Protein AF-0000000068387473 (afdb_homodimer)

Structure (mmCIF, N/CA/C/O backbone):
data_AF-0000000068387473-model_v1
#
loop_
_entity.id
_entity.type
_entity.pdbx_description
1 polymer 'ABC transporter, membrane spanning protein (Ribose)'
#
loop_
_atom_site.group_PDB
_atom_site.id
_atom_site.type_symbol
_atom_site.label_atom_id
_atom_site.label_alt_id
_atom_site.label_comp_id
_atom_site.label_asym_id
_atom_site.label_entity_id
_atom_site.label_seq_id
_atom_site.pdbx_PDB_ins_code
_atom_site.Cartn_x
_atom_site.Cartn_y
_atom_site.Cartn_z
_atom_site.occupancy
_atom_site.B_iso_or_equiv
_atom_site.auth_seq_id
_atom_site.auth_comp_id
_atom_site.auth_asym_id
_atom_site.auth_atom_id
_atom_site.pdbx_PDB_model_num
ATOM 1 N N . MET A 1 1 ? 0.916 67.938 24.953 1 31.05 1 MET A N 1
ATOM 2 C CA . MET A 1 1 ? 0.128 67.438 23.797 1 31.05 1 MET A CA 1
ATOM 3 C C . MET A 1 1 ? 0.622 66.125 23.297 1 31.05 1 MET A C 1
ATOM 5 O O . MET A 1 1 ? 1.724 66 22.766 1 31.05 1 MET A O 1
ATOM 9 N N . SER A 1 2 ? 0.229 64.812 23.906 1 31.94 2 SER A N 1
ATOM 10 C CA . SER A 1 2 ? 0.599 63.438 23.984 1 31.94 2 SER A CA 1
ATOM 11 C C . SER A 1 2 ? 0.297 62.688 22.672 1 31.94 2 SER A C 1
ATOM 13 O O . SER A 1 2 ? -0.821 62.781 22.172 1 31.94 2 SER A O 1
ATOM 15 N N . ALA A 1 3 ? 1.221 62.469 21.703 1 38.41 3 ALA A N 1
ATOM 16 C CA . ALA A 1 3 ? 1.271 61.75 20.422 1 38.41 3 ALA A CA 1
ATOM 17 C C . ALA A 1 3 ? 0.771 60.312 20.594 1 38.41 3 ALA A C 1
ATOM 19 O O . ALA A 1 3 ? 1.562 59.406 20.828 1 38.41 3 ALA A O 1
ATOM 20 N N . LEU A 1 4 ? -0.235 59.938 21.438 1 36.19 4 LEU A N 1
ATOM 21 C CA . LEU A 1 4 ? -0.804 58.594 21.406 1 36.19 4 LEU A CA 1
ATOM 22 C C . LEU A 1 4 ? -1.333 58.281 20.016 1 36.19 4 LEU A C 1
ATOM 24 O O . LEU A 1 4 ? -2.412 58.719 19.625 1 36.19 4 LEU A O 1
ATOM 28 N N . GLU A 1 5 ? -0.485 58.281 18.938 1 33.75 5 GLU A N 1
ATOM 29 C CA . GLU A 1 5 ? -0.937 57.781 17.641 1 33.75 5 GLU A CA 1
ATOM 30 C C . GLU A 1 5 ? -1.651 56.469 17.797 1 33.75 5 GLU A C 1
ATOM 32 O O . GLU A 1 5 ? -1.146 55.531 18.453 1 33.75 5 GLU A O 1
ATOM 37 N N . ARG A 1 6 ? -3.018 56.406 17.609 1 39.03 6 ARG A N 1
ATOM 38 C CA . ARG A 1 6 ? -3.984 55.312 17.516 1 39.03 6 ARG A CA 1
ATOM 39 C C . ARG A 1 6 ? -3.533 54.281 16.484 1 39.03 6 ARG A C 1
ATOM 41 O O . ARG A 1 6 ? -3.422 54.562 15.305 1 39.03 6 ARG A O 1
ATOM 48 N N . ASN A 1 7 ? -2.588 53.375 16.828 1 34.09 7 ASN A N 1
ATOM 49 C CA . ASN A 1 7 ? -2.387 52.156 16.062 1 34.09 7 ASN A CA 1
ATOM 50 C C . ASN A 1 7 ? -3.715 51.469 15.719 1 34.09 7 ASN A C 1
ATOM 52 O O . ASN A 1 7 ? -4.379 50.938 16.594 1 34.09 7 ASN A O 1
ATOM 56 N N . GLU A 1 8 ? -4.582 52.062 14.867 1 35.41 8 GLU A N 1
ATOM 57 C CA . GLU A 1 8 ? -5.738 51.344 14.344 1 35.41 8 GLU A CA 1
ATOM 58 C C . GLU A 1 8 ? -5.348 49.938 13.875 1 35.41 8 GLU A C 1
ATOM 60 O O . GLU A 1 8 ? -4.473 49.781 13.023 1 35.41 8 GLU A O 1
ATOM 65 N N . GLY A 1 9 ? -5.297 48.938 14.758 1 35.06 9 GLY A N 1
ATOM 66 C CA . GLY A 1 9 ? -5.238 47.531 14.422 1 35.06 9 GLY A CA 1
ATOM 67 C C . GLY A 1 9 ? -6.125 47.156 13.25 1 35.06 9 GLY A C 1
ATOM 68 O O . GLY A 1 9 ? -7.348 47.281 13.328 1 35.06 9 GLY A O 1
ATOM 69 N N . VAL A 1 10 ? -5.703 47.438 12.031 1 36.34 10 VAL A N 1
ATOM 70 C CA . VAL A 1 10 ? -6.375 46.844 10.867 1 36.34 10 VAL A CA 1
ATOM 71 C C . VAL A 1 10 ? -6.73 45.406 11.141 1 36.34 10 VAL A C 1
ATOM 73 O O . VAL A 1 10 ? -5.848 44.562 11.305 1 36.34 10 VAL A O 1
ATOM 76 N N . THR A 1 11 ? -7.781 45.125 11.891 1 36.06 11 THR A N 1
ATOM 77 C CA . THR A 1 11 ? -8.391 43.812 11.898 1 36.06 11 THR A CA 1
ATOM 78 C C . THR A 1 11 ? -8.594 43.312 10.469 1 36.06 11 THR A C 1
ATOM 80 O O . THR A 1 11 ? -9.391 43.875 9.711 1 36.06 11 THR A O 1
ATOM 83 N N . HIS A 1 12 ? -7.574 42.969 9.742 1 38.56 12 HIS A N 1
ATOM 84 C CA . HIS A 1 12 ? -7.863 42.219 8.531 1 38.56 12 HIS A CA 1
ATOM 85 C C . HIS A 1 12 ? -8.945 41.156 8.781 1 38.56 12 HIS A C 1
ATOM 87 O O . HIS A 1 12 ? -8.766 40.25 9.609 1 38.56 12 HIS A O 1
ATOM 93 N N . THR A 1 13 ? -10.102 41.562 8.789 1 35.31 13 THR A N 1
ATOM 94 C CA . THR A 1 13 ? -11.18 40.562 8.75 1 35.31 13 THR A CA 1
ATOM 95 C C . THR A 1 13 ? -10.836 39.438 7.801 1 35.31 13 THR A C 1
ATOM 97 O O . THR A 1 13 ? -10.727 39.625 6.59 1 35.31 13 THR A O 1
ATOM 100 N N . ARG A 1 14 ? -10.008 38.562 8.25 1 41.59 14 ARG A N 1
ATOM 101 C CA . ARG A 1 14 ? -9.859 37.344 7.445 1 41.59 14 ARG A CA 1
ATOM 102 C C . ARG A 1 14 ? -11.211 36.875 6.902 1 41.59 14 ARG A C 1
ATOM 104 O O . ARG A 1 14 ? -12.18 36.75 7.656 1 41.59 14 ARG A O 1
ATOM 111 N N . SER A 1 15 ? -11.555 37.094 5.672 1 42.94 15 SER A N 1
ATOM 112 C CA . SER A 1 15 ? -12.781 36.688 5.008 1 42.94 15 SER A CA 1
ATOM 113 C C . SER A 1 15 ? -13.219 35.281 5.48 1 42.94 15 SER A C 1
ATOM 115 O O . SER A 1 15 ? -12.375 34.438 5.754 1 42.94 15 SER A O 1
ATOM 117 N N . PRO A 1 16 ? -14.367 35.094 6.023 1 42.09 16 PRO A N 1
ATOM 118 C CA . PRO A 1 16 ? -14.898 33.812 6.461 1 42.09 16 PRO A CA 1
ATOM 119 C C . PRO A 1 16 ? -14.547 32.688 5.504 1 42.09 16 PRO A C 1
ATOM 121 O O . PRO A 1 16 ? -14.711 31.5 5.848 1 42.09 16 PRO A O 1
ATOM 124 N N . LEU A 1 17 ? -14.336 33 4.301 1 39.88 17 LEU A N 1
ATOM 125 C CA . LEU A 1 17 ? -14.062 31.953 3.326 1 39.88 17 LEU A CA 1
ATOM 126 C C . LEU A 1 17 ? -12.578 31.609 3.301 1 39.88 17 LEU A C 1
ATOM 128 O O . LEU A 1 17 ? -12.133 30.844 2.445 1 39.88 17 LEU A O 1
ATOM 132 N N . ALA A 1 18 ? -11.805 32.281 4.02 1 46.31 18 ALA A N 1
ATOM 133 C CA . ALA A 1 18 ? -10.367 32.031 4.098 1 46.31 18 ALA A CA 1
ATOM 134 C C . ALA A 1 18 ? -10.055 30.578 4.398 1 46.31 18 ALA A C 1
ATOM 136 O O . ALA A 1 18 ? -9.016 30.062 3.994 1 46.31 18 ALA A O 1
ATOM 137 N N . TRP A 1 19 ? -10.906 30.031 5.184 1 45.5 19 TRP A N 1
ATOM 138 C CA . TRP A 1 19 ? -10.727 28.609 5.48 1 45.5 19 TRP A CA 1
ATOM 139 C C . TRP A 1 19 ? -10.828 27.781 4.215 1 45.5 19 TRP A C 1
ATOM 141 O O . TRP A 1 19 ? -10.281 26.672 4.148 1 45.5 19 TRP A O 1
ATOM 151 N N . LEU A 1 20 ? -11.531 28.344 3.15 1 44.69 20 LEU A N 1
ATOM 152 C CA . LEU A 1 20 ? -11.641 27.688 1.846 1 44.69 20 LEU A CA 1
ATOM 153 C C . LEU A 1 20 ? -10.406 27.984 0.994 1 44.69 20 LEU A C 1
ATOM 155 O O . LEU A 1 20 ? -10.289 27.469 -0.121 1 44.69 20 LEU A O 1
ATOM 159 N N . SER A 1 21 ? -9.711 28.891 1.27 1 47.16 21 SER A N 1
ATOM 160 C CA . SER A 1 21 ? -8.594 29.328 0.443 1 47.16 21 SER A CA 1
ATOM 161 C C . SER A 1 21 ? -7.719 28.141 0.025 1 47.16 21 SER A C 1
ATOM 163 O O . SER A 1 21 ? -7.301 28.062 -1.131 1 47.16 21 SER A O 1
ATOM 165 N N . GLY A 1 22 ? -7.492 27.312 0.918 1 54.03 22 GLY A N 1
ATOM 166 C CA . GLY A 1 22 ? -6.688 26.172 0.51 1 54.03 22 GLY A CA 1
ATOM 167 C C . GLY A 1 22 ? -7.473 25.141 -0.28 1 54.03 22 GLY A C 1
ATOM 168 O O . GLY A 1 22 ? -6.891 24.281 -0.926 1 54.03 22 GLY A O 1
ATOM 169 N N . ALA A 1 23 ? -8.875 25.266 -0.19 1 60.97 23 ALA A N 1
ATOM 170 C CA . ALA A 1 23 ? -9.742 24.266 -0.798 1 60.97 23 ALA A CA 1
ATOM 171 C C . ALA A 1 23 ? -10.367 24.797 -2.092 1 60.97 23 ALA A C 1
ATOM 173 O O . ALA A 1 23 ? -11.258 24.156 -2.66 1 60.97 23 ALA A O 1
ATOM 174 N N . THR A 1 24 ? -9.93 25.859 -2.59 1 67 24 THR A N 1
ATOM 175 C CA . THR A 1 24 ? -10.57 26.422 -3.773 1 67 24 THR A CA 1
ATOM 176 C C . THR A 1 24 ? -10.297 25.562 -5 1 67 24 THR A C 1
ATOM 178 O O . THR A 1 24 ? -11.188 25.344 -5.824 1 67 24 THR A O 1
ATOM 181 N N . GLY A 1 25 ? -9.086 25.141 -5.043 1 73.38 25 GLY A N 1
ATOM 182 C CA . GLY A 1 25 ? -8.766 24.281 -6.176 1 73.38 25 GLY A CA 1
ATOM 183 C C . GLY A 1 25 ? -9.617 23.031 -6.238 1 73.38 25 GLY A C 1
ATOM 184 O O . GLY A 1 25 ? -10.383 22.844 -7.191 1 73.38 25 GLY A O 1
ATOM 185 N N . PRO A 1 26 ? -9.625 22.406 -5.148 1 78.12 26 PRO A N 1
ATOM 186 C CA . PRO A 1 26 ? -10.438 21.188 -5.121 1 78.12 26 PRO A CA 1
ATOM 187 C C . PRO A 1 26 ? -11.922 21.469 -5.32 1 78.12 26 PRO A C 1
ATOM 189 O O . PRO A 1 26 ? -12.625 20.672 -5.957 1 78.12 26 PRO A O 1
ATOM 192 N N . LEU A 1 27 ? -12.352 22.531 -4.82 1 81.75 27 LEU A N 1
ATOM 193 C CA . LEU A 1 27 ? -13.766 22.859 -4.965 1 81.75 27 LEU A CA 1
ATOM 194 C C . LEU A 1 27 ? -14.117 23.125 -6.422 1 81.75 27 LEU A C 1
ATOM 196 O O . LEU A 1 27 ? -15.172 22.703 -6.902 1 81.75 27 LEU A O 1
ATOM 200 N N . LEU A 1 28 ? -13.25 23.797 -7.086 1 81.19 28 LEU A N 1
ATOM 201 C CA . LEU A 1 28 ? -13.453 24.047 -8.508 1 81.19 28 LEU A CA 1
ATOM 202 C C . LEU A 1 28 ? -13.422 22.734 -9.297 1 81.19 28 LEU A C 1
ATOM 204 O O . LEU A 1 28 ? -14.195 22.562 -10.242 1 81.19 28 LEU A O 1
ATOM 208 N N . GLY A 1 29 ? -12.547 21.891 -8.922 1 77.94 29 GLY A N 1
ATOM 209 C CA . GLY A 1 29 ? -12.492 20.578 -9.555 1 77.94 29 GLY A CA 1
ATOM 210 C C . GLY A 1 29 ? -13.773 19.766 -9.383 1 77.94 29 GLY A C 1
ATOM 211 O O . GLY A 1 29 ? -14.25 19.141 -10.328 1 77.94 29 GLY A O 1
ATOM 212 N N . LEU A 1 30 ? -14.273 19.859 -8.195 1 84.94 30 LEU A N 1
ATOM 213 C CA . LEU A 1 30 ? -15.523 19.156 -7.898 1 84.94 30 LEU A CA 1
ATOM 214 C C . LEU A 1 30 ? -16.672 19.719 -8.734 1 84.94 30 LEU A C 1
ATOM 216 O O . LEU A 1 30 ? -17.453 18.969 -9.305 1 84.94 30 LEU A O 1
ATOM 220 N N . LEU A 1 31 ? -16.688 21 -8.805 1 87.31 31 LEU A N 1
ATOM 221 C CA . LEU A 1 31 ? -17.75 21.656 -9.562 1 87.31 31 LEU A CA 1
ATOM 222 C C . LEU A 1 31 ? -17.656 21.297 -11.047 1 87.31 31 LEU A C 1
ATOM 224 O O . LEU A 1 31 ? -18.672 21 -11.68 1 87.31 31 LEU A O 1
ATOM 228 N N . MET A 1 32 ? -16.5 21.312 -11.602 1 85.81 32 MET A N 1
ATOM 229 C CA . MET A 1 32 ? -16.281 20.953 -13 1 85.81 32 MET A CA 1
ATOM 230 C C . MET A 1 32 ? -16.688 19.5 -13.258 1 85.81 32 MET A C 1
ATOM 232 O O . MET A 1 32 ? -17.281 19.188 -14.289 1 85.81 32 MET A O 1
ATOM 236 N N . LEU A 1 33 ? -16.344 18.672 -12.32 1 85.75 33 LEU A N 1
ATOM 237 C CA . LEU A 1 33 ? -16.703 17.266 -12.43 1 85.75 33 LEU A CA 1
ATOM 238 C C . LEU A 1 33 ? -18.219 17.094 -12.414 1 85.75 33 LEU A C 1
ATOM 240 O O . LEU A 1 33 ? -18.781 16.328 -13.203 1 85.75 33 LEU A O 1
ATOM 244 N N . CYS A 1 34 ? -18.875 17.828 -11.555 1 89.19 34 CYS A N 1
ATOM 245 C CA . CYS A 1 34 ? -20.328 17.766 -11.469 1 89.19 34 CYS A CA 1
ATOM 246 C C . CYS A 1 34 ? -20.969 18.25 -12.758 1 89.19 34 CYS A C 1
ATOM 248 O O . CYS A 1 34 ? -21.922 17.641 -13.242 1 89.19 34 CYS A O 1
ATOM 250 N N . VAL A 1 35 ? -20.453 19.312 -13.273 1 89.5 35 VAL A N 1
ATOM 251 C CA . VAL A 1 35 ? -20.969 19.859 -14.523 1 89.5 35 VAL A CA 1
ATOM 252 C C . VAL A 1 35 ? -20.781 18.828 -15.648 1 89.5 35 VAL A C 1
ATOM 254 O O . VAL A 1 35 ? -21.719 18.578 -16.422 1 89.5 35 VAL A O 1
ATOM 257 N N . PHE A 1 36 ? -19.688 18.25 -15.727 1 89.12 36 PHE A N 1
ATOM 258 C CA . PHE A 1 36 ? -19.406 17.25 -16.75 1 89.12 36 PHE A CA 1
ATOM 259 C C . PHE A 1 36 ? -20.359 16.062 -16.625 1 89.12 36 PHE A C 1
ATOM 261 O O . PHE A 1 36 ? -20.938 15.625 -17.625 1 89.12 36 PHE A O 1
ATOM 268 N N . LEU A 1 37 ? -20.578 15.609 -15.383 1 89.81 37 LEU A N 1
ATOM 269 C CA . LEU A 1 37 ? -21.391 14.414 -15.18 1 89.81 37 LEU A CA 1
ATOM 270 C C . LEU A 1 37 ? -22.875 14.719 -15.375 1 89.81 37 LEU A C 1
ATOM 272 O O . LEU A 1 37 ? -23.656 13.828 -15.719 1 89.81 37 LEU A O 1
ATOM 276 N N . THR A 1 38 ? -23.234 15.953 -15.164 1 87.81 38 THR A N 1
ATOM 277 C CA . THR A 1 38 ? -24.609 16.375 -15.422 1 87.81 38 THR A CA 1
ATOM 278 C C . THR A 1 38 ? -24.953 16.203 -16.906 1 87.81 38 THR A C 1
ATOM 280 O O . THR A 1 38 ? -26.062 15.789 -17.234 1 87.81 38 THR A O 1
ATOM 283 N N . PHE A 1 39 ? -23.953 16.438 -17.703 1 90.81 39 PHE A N 1
ATOM 284 C CA . PHE A 1 39 ? -24.188 16.297 -19.141 1 90.81 39 PHE A CA 1
ATOM 285 C C . PHE A 1 39 ? -23.969 14.859 -19.594 1 90.81 39 PHE A C 1
ATOM 287 O O . PHE A 1 39 ? -24.578 14.414 -20.562 1 90.81 39 PHE A O 1
ATOM 294 N N . ALA A 1 40 ? -23.266 14.164 -18.922 1 88.81 40 ALA A N 1
ATOM 295 C CA . ALA A 1 40 ? -22.906 12.805 -19.328 1 88.81 40 ALA A CA 1
ATOM 296 C C . ALA A 1 40 ? -23.969 11.805 -18.875 1 88.81 40 ALA A C 1
ATOM 298 O O . ALA A 1 40 ? -24.062 10.703 -19.438 1 88.81 40 ALA A O 1
ATOM 299 N N . SER A 1 41 ? -24.734 12.164 -17.828 1 88.25 41 SER A N 1
ATOM 300 C CA . SER A 1 41 ? -25.766 11.273 -17.297 1 88.25 41 SER A CA 1
ATOM 301 C C . SER A 1 41 ? -27.047 12.023 -17 1 88.25 41 SER A C 1
ATOM 303 O O . SER A 1 41 ? -27.016 13.117 -16.422 1 88.25 41 SER A O 1
ATOM 305 N N . GLU A 1 42 ? -28.125 11.445 -17.25 1 85.56 42 GLU A N 1
ATOM 306 C CA . GLU A 1 42 ? -29.438 12.062 -17.031 1 85.56 42 GLU A CA 1
ATOM 307 C C . GLU A 1 42 ? -29.828 12 -15.555 1 85.56 42 GLU A C 1
ATOM 309 O O . GLU A 1 42 ? -30.625 12.82 -15.086 1 85.56 42 GLU A O 1
ATOM 314 N N . ASN A 1 43 ? -29.234 11.125 -14.906 1 88.5 43 ASN A N 1
ATOM 315 C CA . ASN A 1 43 ? -29.703 10.867 -13.547 1 88.5 43 ASN A CA 1
ATOM 316 C C . ASN A 1 43 ? -28.766 11.484 -12.516 1 88.5 43 ASN A C 1
ATOM 318 O O . ASN A 1 43 ? -29.016 11.422 -11.312 1 88.5 43 ASN A O 1
ATOM 322 N N . PHE A 1 44 ? -27.797 12.18 -13 1 91.06 44 PHE A N 1
ATOM 323 C CA . PHE A 1 44 ? -26.781 12.625 -12.062 1 91.06 44 PHE A CA 1
ATOM 324 C C . PHE A 1 44 ? -27.344 13.641 -11.078 1 91.06 44 PHE A C 1
ATOM 326 O O . PHE A 1 44 ? -27.109 13.555 -9.875 1 91.06 44 PHE A O 1
ATOM 333 N N . LEU A 1 45 ? -28.172 14.625 -11.523 1 87.19 45 LEU A N 1
ATOM 334 C CA . LEU A 1 45 ? -28.641 15.703 -10.656 1 87.19 45 LEU A CA 1
ATOM 335 C C . LEU A 1 45 ? -29.922 15.312 -9.945 1 87.19 45 LEU A C 1
ATOM 337 O O . LEU A 1 45 ? -30.5 16.109 -9.195 1 87.19 45 LEU A O 1
ATOM 341 N N . SER A 1 46 ? -30.25 14.156 -9.852 1 88.25 46 SER A N 1
ATOM 342 C CA . SER A 1 46 ? -31.453 13.703 -9.156 1 88.25 46 SER A CA 1
ATOM 343 C C . SER A 1 46 ? -31.219 13.641 -7.648 1 88.25 46 SER A C 1
ATOM 345 O O . SER A 1 46 ? -30.078 13.445 -7.195 1 88.25 46 SER A O 1
ATOM 347 N N . LEU A 1 47 ? -32.219 13.906 -6.91 1 86.69 47 LEU A N 1
ATOM 348 C CA . LEU A 1 47 ? -32.156 13.805 -5.457 1 86.69 47 LEU A CA 1
ATOM 349 C C . LEU A 1 47 ? -31.75 12.406 -5.027 1 86.69 47 LEU A C 1
ATOM 351 O O . LEU A 1 47 ? -30.969 12.25 -4.078 1 86.69 47 LEU A O 1
ATOM 355 N N . ARG A 1 48 ? -32.281 11.508 -5.73 1 87.12 48 ARG A N 1
ATOM 356 C CA . ARG A 1 48 ? -31.953 10.117 -5.426 1 87.12 48 ARG A CA 1
ATOM 357 C C . ARG A 1 48 ? -30.453 9.875 -5.578 1 87.12 48 ARG A C 1
ATOM 359 O O . ARG A 1 48 ? -29.844 9.203 -4.742 1 87.12 48 ARG A O 1
ATOM 366 N N . ASN A 1 49 ? -29.906 10.391 -6.609 1 91.25 49 ASN A N 1
ATOM 367 C CA . ASN A 1 49 ? -28.484 10.203 -6.836 1 91.25 49 ASN A CA 1
ATOM 368 C C . ASN A 1 49 ? -27.641 10.945 -5.793 1 91.25 49 ASN A C 1
ATOM 370 O O . ASN A 1 49 ? -26.609 10.453 -5.363 1 91.25 49 ASN A O 1
ATOM 374 N N . GLY A 1 50 ? -28.078 12.062 -5.422 1 89.81 50 GLY A N 1
ATOM 375 C CA . GLY A 1 50 ? -27.391 12.789 -4.359 1 89.81 50 GLY A CA 1
ATOM 376 C C . GLY A 1 50 ? -27.344 12.016 -3.051 1 89.81 50 GLY A C 1
ATOM 377 O O . GLY A 1 50 ? -26.312 11.992 -2.375 1 89.81 50 GLY A O 1
ATOM 378 N N . LEU A 1 51 ? -28.453 11.438 -2.793 1 88.44 51 LEU A N 1
ATOM 379 C CA . LEU A 1 51 ? -28.531 10.633 -1.583 1 88.44 51 LEU A CA 1
ATOM 380 C C . LEU A 1 51 ? -27.641 9.398 -1.702 1 88.44 51 LEU A C 1
ATOM 382 O O . LEU A 1 51 ? -27.016 8.977 -0.723 1 88.44 51 LEU A O 1
ATOM 386 N N . ASN A 1 52 ? -27.562 8.906 -2.881 1 88.19 52 ASN A N 1
ATOM 387 C CA . ASN A 1 52 ? -26.688 7.77 -3.135 1 88.19 52 ASN A CA 1
ATOM 388 C C . ASN A 1 52 ? -25.219 8.141 -2.922 1 88.19 52 ASN A C 1
ATOM 390 O O . ASN A 1 52 ? -24.453 7.348 -2.375 1 88.19 52 ASN A O 1
ATOM 394 N N . ILE A 1 53 ? -24.859 9.25 -3.383 1 91.38 53 ILE A N 1
ATOM 395 C CA . ILE A 1 53 ? -23.5 9.734 -3.211 1 91.38 53 ILE A CA 1
ATOM 396 C C . ILE A 1 53 ? -23.172 9.859 -1.724 1 91.38 53 ILE A C 1
ATOM 398 O O . ILE A 1 53 ? -22.109 9.438 -1.274 1 91.38 53 ILE A O 1
ATOM 402 N N . LEU A 1 54 ? -24.125 10.367 -1.015 1 89.88 54 LEU A N 1
ATOM 403 C CA . LEU A 1 54 ? -23.938 10.539 0.421 1 89.88 54 LEU A CA 1
ATOM 404 C C . LEU A 1 54 ? -23.719 9.188 1.106 1 89.88 54 LEU A C 1
ATOM 406 O O . LEU A 1 54 ? -22.875 9.062 1.987 1 89.88 54 LEU A O 1
ATOM 410 N N . ASP A 1 55 ? -24.453 8.258 0.701 1 89.94 55 ASP A N 1
ATOM 411 C CA . ASP A 1 55 ? -24.328 6.922 1.271 1 89.94 55 ASP A CA 1
ATOM 412 C C . ASP A 1 55 ? -22.984 6.297 0.915 1 89.94 55 ASP A C 1
ATOM 414 O O . ASP A 1 55 ? -22.359 5.641 1.75 1 89.94 55 ASP A O 1
ATOM 418 N N . GLN A 1 56 ? -22.531 6.59 -0.284 1 88.62 56 GLN A N 1
ATOM 419 C CA . GLN A 1 56 ? -21.328 5.949 -0.802 1 88.62 56 GLN A CA 1
ATOM 420 C C . GLN A 1 56 ? -20.078 6.551 -0.176 1 88.62 56 GLN A C 1
ATOM 422 O O . GLN A 1 56 ? -19.062 5.867 -0.022 1 88.62 56 GLN A O 1
ATOM 427 N N . ILE A 1 57 ? -20.188 7.805 0.226 1 94.94 57 ILE A N 1
ATOM 428 C CA . ILE A 1 57 ? -18.969 8.461 0.697 1 94.94 57 ILE A CA 1
ATOM 429 C C . ILE A 1 57 ? -18.844 8.297 2.211 1 94.94 57 ILE A C 1
ATOM 431 O O . ILE A 1 57 ? -17.859 8.711 2.809 1 94.94 57 ILE A O 1
ATOM 435 N N . THR A 1 58 ? -19.828 7.68 2.83 1 96.25 58 THR A N 1
ATOM 436 C CA . THR A 1 58 ? -19.875 7.582 4.285 1 96.25 58 THR A CA 1
ATOM 437 C C . THR A 1 58 ? -18.641 6.852 4.812 1 96.25 58 THR A C 1
ATOM 439 O O . THR A 1 58 ? -17.969 7.336 5.727 1 96.25 58 THR A O 1
ATOM 442 N N . VAL A 1 59 ? -18.328 5.727 4.223 1 97.06 59 VAL A N 1
ATOM 443 C CA . VAL A 1 59 ? -17.203 4.922 4.656 1 97.06 59 VAL A CA 1
ATOM 444 C C . VAL A 1 59 ? -15.898 5.684 4.422 1 97.06 59 VAL A C 1
ATOM 446 O O . VAL A 1 59 ? -15.094 5.852 5.344 1 97.06 59 VAL A O 1
ATOM 449 N N . LEU A 1 60 ? -15.734 6.238 3.27 1 96.94 60 LEU A N 1
ATOM 450 C CA . LEU A 1 60 ? -14.539 7 2.922 1 96.94 60 LEU A CA 1
ATOM 451 C C . LEU A 1 60 ? -14.43 8.25 3.787 1 96.94 60 LEU A C 1
ATOM 453 O O . LEU A 1 60 ? -13.328 8.625 4.207 1 96.94 60 LEU A O 1
ATOM 457 N N . GLY A 1 61 ? -15.555 8.844 3.99 1 98.06 61 GLY A N 1
ATOM 458 C CA . GLY A 1 61 ? -15.562 10.047 4.801 1 98.06 61 GLY A CA 1
ATOM 459 C C . GLY A 1 61 ? -15.047 9.82 6.211 1 98.06 61 GLY A C 1
ATOM 460 O O . GLY A 1 61 ? -14.227 10.594 6.711 1 98.06 61 GLY A O 1
ATOM 461 N N . ILE A 1 62 ? -15.492 8.789 6.812 1 98.56 62 ILE A N 1
ATOM 462 C CA . ILE A 1 62 ? -15.078 8.469 8.172 1 98.56 62 ILE A CA 1
ATOM 463 C C . ILE A 1 62 ? -13.578 8.156 8.195 1 98.56 62 ILE A C 1
ATOM 465 O O . ILE A 1 62 ? -12.844 8.68 9.031 1 98.56 62 ILE A O 1
ATOM 469 N N . MET A 1 63 ? -13.156 7.395 7.27 1 98.44 63 MET A N 1
ATOM 470 C CA . MET A 1 63 ? -11.75 7.016 7.207 1 98.44 63 MET A CA 1
ATOM 471 C C . MET A 1 63 ? -10.875 8.227 6.898 1 98.44 63 MET A C 1
ATOM 473 O O . MET A 1 63 ? -9.773 8.352 7.438 1 98.44 63 MET A O 1
ATOM 477 N N . ALA A 1 64 ? -11.383 9.07 6.035 1 98.25 64 ALA A N 1
ATOM 478 C CA . ALA A 1 64 ? -10.609 10.242 5.629 1 98.25 64 ALA A CA 1
ATOM 479 C C . ALA A 1 64 ? -10.383 11.188 6.805 1 98.25 64 ALA A C 1
ATOM 481 O O . ALA A 1 64 ? -9.344 11.836 6.898 1 98.25 64 ALA A O 1
ATOM 482 N N . VAL A 1 65 ? -11.352 11.25 7.656 1 98.5 65 VAL A N 1
ATOM 483 C CA . VAL A 1 65 ? -11.195 12.078 8.852 1 98.5 65 VAL A CA 1
ATOM 484 C C . VAL A 1 65 ? -10.016 11.562 9.68 1 98.5 65 VAL A C 1
ATOM 486 O O . VAL A 1 65 ? -9.164 12.352 10.109 1 98.5 65 VAL A O 1
ATOM 489 N N . GLY A 1 66 ? -9.953 10.289 9.922 1 98.56 66 GLY A N 1
ATOM 490 C CA . GLY A 1 66 ? -8.812 9.719 10.625 1 98.56 66 GLY A CA 1
ATOM 491 C C . GLY A 1 66 ? -7.488 9.984 9.938 1 98.56 66 GLY A C 1
ATOM 492 O O . GLY A 1 66 ? -6.512 10.367 10.578 1 98.56 66 GLY A O 1
ATOM 493 N N . MET A 1 67 ? -7.488 9.836 8.688 1 98.06 67 MET A N 1
ATOM 494 C CA . MET A 1 67 ? -6.273 10.039 7.906 1 98.06 67 MET A CA 1
ATOM 495 C C . MET A 1 67 ? -5.836 11.5 7.941 1 98.06 67 MET A C 1
ATOM 497 O O . MET A 1 67 ? -4.641 11.797 7.871 1 98.06 67 MET A O 1
ATOM 501 N N . THR A 1 68 ? -6.789 12.391 8.039 1 98.12 68 THR A N 1
ATOM 502 C CA . THR A 1 68 ? -6.453 13.812 8.148 1 98.12 68 THR A CA 1
ATOM 503 C C . THR A 1 68 ? -5.543 14.055 9.344 1 98.12 68 THR A C 1
ATOM 505 O O . THR A 1 68 ? -4.543 14.773 9.234 1 98.12 68 THR A O 1
ATOM 508 N N . PHE A 1 69 ? -5.852 13.43 10.453 1 98.5 69 PHE A N 1
ATOM 509 C CA . PHE A 1 69 ? -5.031 13.594 11.648 1 98.5 69 PHE A CA 1
ATOM 510 C C . PHE A 1 69 ? -3.619 13.07 11.414 1 98.5 69 PHE A C 1
ATOM 512 O O . PHE A 1 69 ? -2.641 13.703 11.812 1 98.5 69 PHE A O 1
ATOM 519 N N . VAL A 1 70 ? -3.564 11.961 10.766 1 98.31 70 VAL A N 1
ATOM 520 C CA . VAL A 1 70 ? -2.271 11.328 10.547 1 98.31 70 VAL A CA 1
ATOM 521 C C . VAL A 1 70 ? -1.426 12.18 9.602 1 98.31 70 VAL A C 1
ATOM 523 O O . VAL A 1 70 ? -0.237 12.398 9.852 1 98.31 70 VAL A O 1
ATOM 526 N N . ILE A 1 71 ? -2.043 12.656 8.562 1 96 71 ILE A N 1
ATOM 527 C CA . ILE A 1 71 ? -1.306 13.438 7.578 1 96 71 ILE A CA 1
ATOM 528 C C . ILE A 1 71 ? -0.955 14.805 8.156 1 96 71 ILE A C 1
ATOM 530 O O . ILE A 1 71 ? 0.12 15.344 7.887 1 96 71 ILE A O 1
ATOM 534 N N . LEU A 1 72 ? -1.728 15.352 9.016 1 96.75 72 LEU A N 1
ATOM 535 C CA . LEU A 1 72 ? -1.405 16.594 9.711 1 96.75 72 LEU A CA 1
ATOM 536 C C . LEU A 1 72 ? -0.129 16.453 10.531 1 96.75 72 LEU A C 1
ATOM 538 O O . LEU A 1 72 ? 0.61 17.422 10.719 1 96.75 72 LEU A O 1
ATOM 542 N N . LEU A 1 73 ? 0.103 15.234 10.969 1 96.56 73 LEU A N 1
ATOM 543 C CA . LEU A 1 73 ? 1.292 14.938 11.758 1 96.56 73 LEU A CA 1
ATOM 544 C C . LEU A 1 73 ? 2.508 14.742 10.859 1 96.56 73 LEU A C 1
ATOM 546 O O . LEU A 1 73 ? 3.637 14.648 11.344 1 96.56 73 LEU A O 1
ATOM 550 N N . GLY A 1 74 ? 2.24 14.688 9.641 1 93.56 74 GLY A N 1
ATOM 551 C CA . GLY A 1 74 ? 3.316 14.383 8.711 1 93.56 74 GLY A CA 1
ATOM 552 C C . GLY A 1 74 ? 3.523 12.891 8.508 1 93.56 74 GLY A C 1
ATOM 553 O O . GLY A 1 74 ? 4.57 12.469 8.008 1 93.56 74 GLY A O 1
ATOM 554 N N . GLY A 1 75 ? 2.527 12.133 8.914 1 93.38 75 GLY A N 1
ATOM 555 C CA . GLY A 1 75 ? 2.607 10.688 8.758 1 93.38 75 GLY A CA 1
ATOM 556 C C . GLY A 1 75 ? 1.646 10.141 7.719 1 93.38 75 GLY A C 1
ATOM 557 O O . GLY A 1 75 ? 0.996 10.906 7.004 1 93.38 75 GLY A O 1
ATOM 558 N N . ILE A 1 76 ? 1.666 8.828 7.465 1 92.06 76 ILE A N 1
ATOM 559 C CA . ILE A 1 76 ? 0.759 8.102 6.59 1 92.06 76 ILE A CA 1
ATOM 560 C C . ILE A 1 76 ? 0.337 6.793 7.258 1 92.06 76 ILE A C 1
ATOM 562 O O . ILE A 1 76 ? 1.097 6.215 8.039 1 92.06 76 ILE A O 1
ATOM 566 N N . ASP A 1 77 ? -0.802 6.449 7.07 1 96.88 77 ASP A N 1
ATOM 567 C CA . ASP A 1 77 ? -1.256 5.148 7.547 1 96.88 77 ASP A CA 1
ATOM 568 C C . ASP A 1 77 ? -1.793 4.297 6.398 1 96.88 77 ASP A C 1
ATOM 570 O O . ASP A 1 77 ? -2.936 4.477 5.969 1 96.88 77 ASP A O 1
ATOM 574 N N . LEU A 1 78 ? -1.055 3.34 6 1 93.81 78 LEU A N 1
ATOM 575 C CA . LEU A 1 78 ? -1.432 2.498 4.867 1 93.81 78 LEU A CA 1
ATOM 576 C C . LEU A 1 78 ? -2.295 1.328 5.328 1 93.81 78 LEU A C 1
ATOM 578 O O . LEU A 1 78 ? -2.844 0.596 4.5 1 93.81 78 LEU A O 1
ATOM 582 N N . SER A 1 79 ? -2.475 1.205 6.586 1 96.88 79 SER A N 1
ATOM 583 C CA . SER A 1 79 ? -3.125 0.005 7.102 1 96.88 79 SER A CA 1
ATOM 584 C C . SER A 1 79 ? -4.629 0.208 7.242 1 96.88 79 SER A C 1
ATOM 586 O O . SER A 1 79 ? -5.355 -0.72 7.605 1 96.88 79 SER A O 1
ATOM 588 N N . VAL A 1 80 ? -5.125 1.365 6.93 1 97.88 80 VAL A N 1
ATOM 589 C CA . VAL A 1 80 ? -6.504 1.714 7.254 1 97.88 80 VAL A CA 1
ATOM 590 C C . VAL A 1 80 ? -7.457 0.729 6.582 1 97.88 80 VAL A C 1
ATOM 592 O O . VAL A 1 80 ? -8.461 0.325 7.172 1 97.88 80 VAL A O 1
ATOM 595 N N . GLY A 1 81 ? -7.195 0.351 5.398 1 96.94 81 GLY A N 1
ATOM 596 C CA . GLY A 1 81 ? -8.047 -0.604 4.715 1 96.94 81 GLY A CA 1
ATOM 597 C C . GLY A 1 81 ? -8.078 -1.968 5.379 1 96.94 81 GLY A C 1
ATOM 598 O O . GLY A 1 81 ? -9.141 -2.57 5.531 1 96.94 81 GLY A O 1
ATOM 599 N N . SER A 1 82 ? -6.918 -2.457 5.734 1 97.5 82 SER A N 1
ATOM 600 C CA . SER A 1 82 ? -6.82 -3.758 6.387 1 97.5 82 SER A CA 1
ATOM 601 C C . SER A 1 82 ? -7.422 -3.721 7.789 1 97.5 82 SER A C 1
ATOM 603 O O . SER A 1 82 ? -8 -4.707 8.25 1 97.5 82 SER A O 1
ATOM 605 N N . VAL A 1 83 ? -7.281 -2.611 8.453 1 98.69 83 VAL A N 1
ATOM 606 C CA . VAL A 1 83 ? -7.848 -2.463 9.789 1 98.69 83 VAL A CA 1
ATOM 607 C C . VAL A 1 83 ? -9.367 -2.436 9.703 1 98.69 83 VAL A C 1
ATOM 609 O O . VAL A 1 83 ? -10.055 -3.006 10.555 1 98.69 83 VAL A O 1
ATOM 612 N N . LEU A 1 84 ? -9.867 -1.771 8.68 1 98.62 84 LEU A N 1
ATOM 613 C CA . LEU A 1 84 ? -11.297 -1.823 8.398 1 98.62 84 LEU A CA 1
ATOM 614 C C . LEU A 1 84 ? -11.766 -3.266 8.234 1 98.62 84 LEU A C 1
ATOM 616 O O . LEU A 1 84 ? -12.758 -3.678 8.844 1 98.62 84 LEU A O 1
ATOM 620 N N . ALA A 1 85 ? -11.055 -4.031 7.445 1 98.31 85 ALA A N 1
ATOM 621 C CA . ALA A 1 85 ? -11.406 -5.422 7.184 1 98.31 85 ALA A CA 1
ATOM 622 C C . ALA A 1 85 ? -11.352 -6.254 8.461 1 98.31 85 ALA 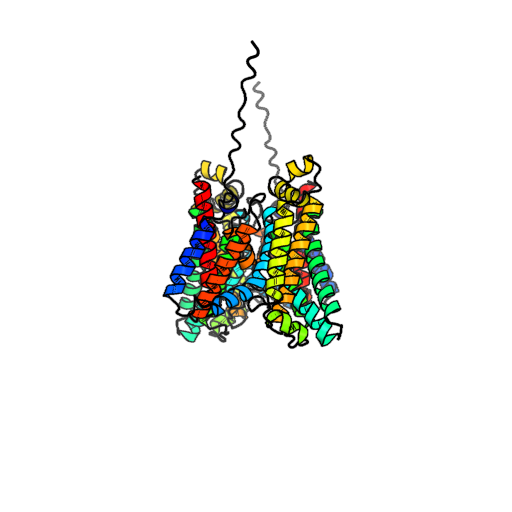A C 1
ATOM 624 O O . ALA A 1 85 ? -12.234 -7.074 8.719 1 98.31 85 ALA A O 1
ATOM 625 N N . LEU A 1 86 ? -10.32 -6.012 9.195 1 98.5 86 LEU A N 1
ATOM 626 C CA . LEU A 1 86 ? -10.172 -6.75 10.445 1 98.5 86 LEU A CA 1
ATOM 627 C C . LEU A 1 86 ? -11.336 -6.465 11.391 1 98.5 86 LEU A C 1
ATOM 629 O O . LEU A 1 86 ? -11.891 -7.387 11.992 1 98.5 86 LEU A O 1
ATOM 633 N N . SER A 1 87 ? -11.656 -5.227 11.492 1 98.62 87 SER A N 1
ATOM 634 C CA . SER A 1 87 ? -12.758 -4.82 12.352 1 98.62 87 SER A CA 1
ATOM 635 C C . SER A 1 87 ? -14.07 -5.477 11.922 1 98.62 87 SER A C 1
ATOM 637 O O . SER A 1 87 ? -14.797 -6.023 12.75 1 98.62 87 SER A O 1
ATOM 639 N N . MET A 1 88 ? -14.32 -5.441 10.664 1 97.75 88 MET A N 1
ATOM 640 C CA . MET A 1 88 ? -15.555 -6.039 10.156 1 97.75 88 MET A CA 1
ATOM 641 C C . MET A 1 88 ? -15.57 -7.543 10.406 1 97.75 88 MET A C 1
ATOM 643 O O . MET A 1 88 ? -16.594 -8.102 10.797 1 97.75 88 MET A O 1
ATOM 647 N N . MET A 1 89 ? -14.438 -8.188 10.242 1 98.44 89 MET A N 1
ATOM 648 C CA . MET A 1 89 ? -14.367 -9.633 10.406 1 98.44 89 MET A CA 1
ATOM 649 C C . MET A 1 89 ? -14.523 -10.023 11.875 1 98.44 89 MET A C 1
ATOM 651 O O . MET A 1 89 ? -15.172 -11.023 12.195 1 98.44 89 MET A O 1
ATOM 655 N N . ILE A 1 90 ? -13.945 -9.219 12.758 1 98.62 90 ILE A N 1
ATOM 656 C CA . ILE A 1 90 ? -14.078 -9.477 14.188 1 98.62 90 ILE A CA 1
ATOM 657 C C . ILE A 1 90 ? -15.539 -9.297 14.602 1 98.62 90 ILE A C 1
ATOM 659 O O . ILE A 1 90 ? -16.094 -10.148 15.305 1 98.62 90 ILE A O 1
ATOM 663 N N . MET A 1 91 ? -16.172 -8.273 14.133 1 98.44 91 MET A N 1
ATOM 664 C CA . MET A 1 91 ? -17.578 -8.039 14.453 1 98.44 91 MET A CA 1
ATOM 665 C C . MET A 1 91 ? -18.438 -9.164 13.906 1 98.44 91 MET A C 1
ATOM 667 O O . MET A 1 91 ? -19.266 -9.719 14.633 1 98.44 91 MET A O 1
ATOM 671 N N . GLY A 1 92 ? -18.266 -9.477 12.656 1 97.94 92 GLY A N 1
ATOM 672 C CA . GLY A 1 92 ? -19.062 -10.523 12.031 1 97.94 92 GLY A CA 1
ATOM 673 C C . GLY A 1 92 ? -18.906 -11.867 12.711 1 97.94 92 GLY A C 1
ATOM 674 O O . GLY A 1 92 ? -19.906 -12.555 12.961 1 97.94 92 GLY A O 1
ATOM 675 N N . TRP A 1 93 ? -17.672 -12.227 12.977 1 97.81 93 TRP A N 1
ATOM 676 C CA . TRP A 1 93 ? -17.406 -13.539 13.57 1 97.81 93 TRP A CA 1
ATOM 677 C C . TRP A 1 93 ? -17.969 -13.609 14.984 1 97.81 93 TRP A C 1
ATOM 679 O O . TRP A 1 93 ? -18.594 -14.602 15.367 1 97.81 93 TRP A O 1
ATOM 689 N N . THR A 1 94 ? -17.781 -12.578 15.812 1 97.5 94 THR A N 1
ATOM 690 C CA . THR A 1 94 ? -18.25 -12.594 17.188 1 97.5 94 THR A CA 1
ATOM 691 C C . THR A 1 94 ? -19.781 -12.547 17.25 1 97.5 94 THR A C 1
ATOM 693 O O . THR A 1 94 ? -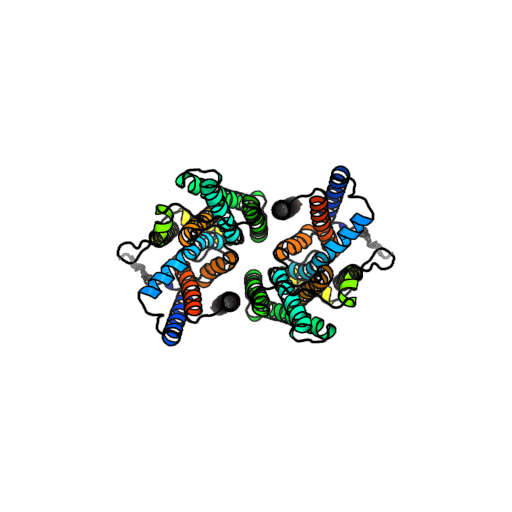20.391 -13.195 18.109 1 97.5 94 THR A O 1
ATOM 696 N N . ALA A 1 95 ? -20.375 -11.898 16.344 1 96.69 95 ALA A N 1
ATOM 697 C CA . ALA A 1 95 ? -21.828 -11.789 16.328 1 96.69 95 ALA A CA 1
ATOM 698 C C . ALA A 1 95 ? -22.469 -13.062 15.781 1 96.69 95 ALA A C 1
ATOM 700 O O . ALA A 1 95 ? -23.375 -13.617 16.391 1 96.69 95 ALA A O 1
ATOM 701 N N . ASN A 1 96 ? -22 -13.562 14.734 1 95.31 96 ASN A N 1
ATOM 702 C CA . ASN A 1 96 ? -22.688 -14.617 13.992 1 95.31 96 ASN A CA 1
ATOM 703 C C . ASN A 1 96 ? -22.156 -16 14.352 1 95.31 96 ASN A C 1
ATOM 705 O O . ASN A 1 96 ? -22.906 -16.984 14.312 1 95.31 96 ASN A O 1
ATOM 709 N N . VAL A 1 97 ? -20.953 -16.094 14.602 1 93.06 97 VAL A N 1
ATOM 710 C CA . VAL A 1 97 ? -20.359 -17.406 14.867 1 93.06 97 VAL A CA 1
ATOM 711 C C . VAL A 1 97 ? -20.281 -17.641 16.375 1 93.06 97 VAL A C 1
ATOM 713 O O . VAL A 1 97 ? -20.781 -18.656 16.875 1 93.06 97 VAL A O 1
ATOM 716 N N . ALA A 1 98 ? -19.75 -16.656 17.047 1 94.88 98 ALA A N 1
ATOM 717 C CA . ALA A 1 98 ? -19.609 -16.797 18.484 1 94.88 98 ALA A CA 1
ATOM 718 C C . ALA A 1 98 ? -20.953 -16.531 19.188 1 94.88 98 ALA A C 1
ATOM 720 O O . ALA A 1 98 ? -21.125 -16.875 20.359 1 94.88 98 ALA A O 1
ATOM 721 N N . GLY A 1 99 ? -21.875 -15.844 18.531 1 94.31 99 GLY A N 1
ATOM 722 C CA . GLY A 1 99 ? -23.203 -15.641 19.062 1 94.31 99 GLY A CA 1
ATOM 723 C C . GLY A 1 99 ? -23.281 -14.516 20.078 1 94.31 99 GLY A C 1
ATOM 724 O O . GLY A 1 99 ? -24.219 -14.477 20.891 1 94.31 99 GLY A O 1
ATOM 725 N N . MET A 1 100 ? -22.375 -13.648 20.078 1 96.25 100 MET A N 1
ATOM 726 C CA . MET A 1 100 ? -22.391 -12.516 20.984 1 96.25 100 MET A CA 1
ATOM 727 C C . MET A 1 100 ? -23.375 -11.445 20.531 1 96.25 100 MET A C 1
ATOM 729 O O . MET A 1 100 ? -23.672 -11.352 19.328 1 96.25 100 MET A O 1
ATOM 733 N N . PRO A 1 101 ? -23.859 -10.719 21.578 1 96.75 101 PRO A N 1
ATOM 734 C CA . PRO A 1 101 ? -24.719 -9.602 21.156 1 96.75 101 PRO A CA 1
ATOM 735 C C . PRO A 1 101 ? -24 -8.617 20.25 1 96.75 101 PRO A C 1
ATOM 737 O O . PRO A 1 101 ? -22.812 -8.359 20.438 1 96.75 101 PRO A O 1
ATOM 740 N N . MET A 1 102 ? -24.719 -8.094 19.328 1 96.19 102 MET A N 1
ATOM 741 C CA . MET A 1 102 ? -24.172 -7.207 18.312 1 96.19 102 MET A CA 1
ATOM 742 C C . MET A 1 102 ? -23.438 -6.031 18.938 1 96.19 102 MET A C 1
ATOM 744 O O . MET A 1 102 ? -22.375 -5.625 18.469 1 96.19 102 MET A O 1
ATOM 748 N N . GLY A 1 103 ? -24 -5.488 19.984 1 96.38 103 GLY A N 1
ATOM 749 C CA . GLY A 1 103 ? -23.344 -4.391 20.672 1 96.38 103 GLY A CA 1
ATOM 750 C C . GLY A 1 103 ? -21.938 -4.738 21.156 1 96.38 103 GLY A C 1
ATOM 751 O O . GLY A 1 103 ? -21.016 -3.939 21 1 96.38 103 GLY A O 1
ATOM 752 N N . MET A 1 104 ? -21.812 -5.875 21.703 1 97.62 104 MET A N 1
ATOM 753 C CA . MET A 1 104 ? -20.516 -6.344 22.172 1 97.62 104 MET A CA 1
ATOM 754 C C . MET A 1 104 ? -19.562 -6.574 21 1 97.62 104 MET A C 1
ATOM 756 O O . MET A 1 104 ? -18.375 -6.277 21.094 1 97.62 104 MET A O 1
ATOM 760 N N . ALA A 1 105 ? -20.141 -7.121 19.906 1 98.19 105 ALA A N 1
ATOM 761 C CA . ALA A 1 105 ? -19.344 -7.359 18.703 1 98.19 105 ALA A CA 1
ATOM 762 C C . ALA A 1 105 ? -18.766 -6.055 18.156 1 98.19 105 ALA A C 1
ATOM 764 O O . ALA A 1 105 ? -17.609 -6.008 17.75 1 98.19 105 ALA A O 1
ATOM 765 N N . ILE A 1 106 ? -19.547 -5.027 18.219 1 98.31 106 ILE A N 1
ATOM 766 C CA . ILE A 1 106 ? -19.125 -3.715 17.75 1 98.31 106 ILE A CA 1
ATOM 767 C C . ILE A 1 106 ? -18 -3.186 18.625 1 98.31 106 ILE A C 1
ATOM 769 O O . ILE A 1 106 ? -16.984 -2.699 18.125 1 98.31 106 ILE A O 1
ATOM 773 N N . VAL A 1 107 ? -18.094 -3.361 19.891 1 98.56 107 VAL A N 1
ATOM 774 C CA . VAL A 1 107 ? -17.094 -2.869 20.828 1 98.56 107 VAL A CA 1
ATOM 775 C C . VAL A 1 107 ? -15.781 -3.617 20.625 1 98.56 107 VAL A C 1
ATOM 777 O O . VAL A 1 107 ? -14.711 -3.006 20.609 1 98.56 107 VAL A O 1
ATOM 780 N N . LEU A 1 108 ? -15.867 -4.902 20.453 1 98.62 108 LEU A N 1
ATOM 781 C CA . LEU A 1 108 ? -14.664 -5.707 20.266 1 98.62 108 LEU A CA 1
ATOM 782 C C . LEU A 1 108 ? -13.953 -5.332 18.969 1 98.62 108 LEU A C 1
ATOM 784 O O . LEU A 1 108 ? -12.719 -5.309 18.906 1 98.62 108 LEU A O 1
ATOM 788 N N . ALA A 1 109 ? -14.773 -5.082 17.922 1 98.69 109 ALA A N 1
ATOM 789 C CA . ALA A 1 109 ? -14.211 -4.633 16.656 1 98.69 109 ALA A CA 1
ATOM 790 C C . ALA A 1 109 ? -13.453 -3.32 16.828 1 98.69 109 ALA A C 1
ATOM 792 O O . ALA A 1 109 ? -12.344 -3.168 16.297 1 98.69 109 ALA A O 1
ATOM 793 N N . LEU A 1 110 ? -14.016 -2.43 17.578 1 98.81 110 LEU A N 1
ATOM 794 C CA . LEU A 1 110 ? -13.406 -1.12 17.781 1 98.81 110 LEU A CA 1
ATOM 795 C C . LEU A 1 110 ? -12.172 -1.224 18.672 1 98.81 110 LEU A C 1
ATOM 797 O O . LEU A 1 110 ? -11.188 -0.513 18.469 1 98.81 110 LEU A O 1
ATOM 801 N N . VAL A 1 111 ? -12.18 -2.064 19.641 1 98.81 111 VAL A N 1
ATOM 802 C CA . VAL A 1 111 ? -11.031 -2.295 20.516 1 98.81 111 VAL A CA 1
ATOM 803 C C . VAL A 1 111 ? -9.875 -2.879 19.703 1 98.81 111 VAL A C 1
ATOM 805 O O . VAL A 1 111 ? -8.727 -2.482 19.891 1 98.81 111 VAL A O 1
ATOM 808 N N . ALA A 1 112 ? -10.234 -3.805 18.828 1 98.69 112 ALA A N 1
ATOM 809 C CA . ALA A 1 112 ? -9.203 -4.387 17.969 1 98.69 112 ALA A CA 1
ATOM 810 C C . ALA A 1 112 ? -8.586 -3.33 17.062 1 98.69 112 ALA A C 1
ATOM 812 O O . ALA A 1 112 ? -7.367 -3.322 16.844 1 98.69 112 ALA A O 1
ATOM 813 N N . SER A 1 113 ? -9.461 -2.504 16.531 1 98.81 113 SER A N 1
ATOM 814 C CA . SER A 1 113 ? -8.953 -1.417 15.695 1 98.81 113 SER A CA 1
ATOM 815 C C . SER A 1 113 ? -8.055 -0.479 16.5 1 98.81 113 SER A C 1
ATOM 817 O O . SER A 1 113 ? -6.988 -0.079 16.016 1 98.81 113 SER A O 1
ATOM 819 N N . ALA A 1 114 ? -8.469 -0.175 17.672 1 98.88 114 ALA A N 1
ATOM 820 C CA . ALA A 1 114 ? -7.672 0.69 18.531 1 98.88 114 ALA A CA 1
ATOM 821 C C . ALA A 1 114 ? -6.309 0.067 18.828 1 98.88 114 ALA A C 1
ATOM 823 O O . ALA A 1 114 ? -5.297 0.768 18.891 1 98.88 114 ALA A O 1
ATOM 824 N N . ALA A 1 115 ? -6.301 -1.195 19.047 1 98.81 115 ALA A N 1
ATOM 825 C CA . ALA A 1 115 ? -5.059 -1.913 19.312 1 98.81 115 ALA A CA 1
ATOM 826 C C . ALA A 1 115 ? -4.098 -1.811 18.141 1 98.81 115 ALA A C 1
ATOM 828 O O . ALA A 1 115 ? -2.889 -1.66 18.328 1 98.81 115 ALA A O 1
ATOM 829 N N . CYS A 1 116 ? -4.648 -1.916 16.969 1 98.62 116 CYS A N 1
ATOM 830 C CA . CYS A 1 116 ? -3.822 -1.771 15.773 1 98.62 116 CYS A CA 1
ATOM 831 C C . CYS A 1 116 ? -3.168 -0.396 15.727 1 98.62 116 CYS A C 1
ATOM 833 O O . CYS A 1 116 ? -1.969 -0.282 15.461 1 98.62 116 CYS A O 1
ATOM 835 N N . GLY A 1 117 ? -3.986 0.617 16 1 98.81 117 GLY A N 1
ATOM 836 C CA . GLY A 1 117 ? -3.443 1.965 16.031 1 98.81 117 GLY A CA 1
ATOM 837 C C . GLY A 1 117 ? -2.41 2.17 17.125 1 98.81 117 GLY A C 1
ATOM 838 O O . GLY A 1 117 ? -1.415 2.869 16.922 1 98.81 117 GLY A O 1
ATOM 839 N N . LEU A 1 118 ? -2.656 1.566 18.219 1 98.81 118 LEU A N 1
ATOM 840 C CA . LEU A 1 118 ? -1.73 1.661 19.344 1 98.81 118 LEU A CA 1
ATOM 841 C C . LEU A 1 118 ? -0.384 1.039 18.984 1 98.81 118 LEU A C 1
ATOM 843 O O . LEU A 1 118 ? 0.667 1.622 19.266 1 98.81 118 LEU A O 1
ATOM 847 N N . VAL A 1 119 ? -0.431 -0.081 18.375 1 98.12 119 VAL A N 1
ATOM 848 C CA . VAL A 1 119 ? 0.798 -0.767 18 1 98.12 119 VAL A CA 1
ATOM 849 C C . VAL A 1 119 ? 1.58 0.091 17 1 98.12 119 VAL A C 1
ATOM 851 O O . VAL A 1 119 ? 2.787 0.286 17.156 1 98.12 119 VAL A O 1
ATOM 854 N N . VAL A 1 120 ? 0.896 0.633 16.016 1 98 120 VAL A N 1
ATOM 855 C CA . VAL A 1 120 ? 1.55 1.467 15.016 1 98 120 VAL A CA 1
ATOM 856 C C . VAL A 1 120 ? 2.146 2.705 15.68 1 98 120 VAL A C 1
ATOM 858 O O . VAL A 1 120 ? 3.297 3.064 15.422 1 98 120 VAL A O 1
ATOM 861 N N . GLY A 1 121 ? 1.324 3.316 16.562 1 98.19 121 GLY A N 1
ATOM 862 C CA . GLY A 1 121 ? 1.819 4.488 17.266 1 98.19 121 GLY A CA 1
ATOM 863 C C . GLY A 1 121 ? 3.076 4.211 18.062 1 98.19 121 GLY A C 1
ATOM 864 O O . GLY A 1 121 ? 4.027 4.996 18.031 1 98.19 121 GLY A O 1
ATOM 865 N N . ILE A 1 122 ? 3.133 3.125 18.734 1 97.19 122 ILE A N 1
ATOM 866 C CA . ILE A 1 122 ? 4.277 2.756 19.562 1 97.19 122 ILE A CA 1
ATOM 867 C C . ILE A 1 122 ? 5.48 2.459 18.672 1 97.19 122 ILE A C 1
ATOM 869 O O . ILE A 1 122 ? 6.605 2.855 18.984 1 97.19 122 ILE A O 1
ATOM 873 N N . LEU A 1 123 ? 5.25 1.781 17.578 1 95.75 123 LEU A N 1
ATOM 874 C CA . LEU A 1 123 ? 6.336 1.457 16.656 1 95.75 123 LEU A CA 1
ATOM 875 C C . LEU A 1 123 ? 6.973 2.725 16.109 1 95.75 123 LEU A C 1
ATOM 877 O O . LEU A 1 123 ? 8.195 2.814 15.992 1 95.75 123 LEU A O 1
ATOM 881 N N . VAL A 1 124 ? 6.137 3.688 15.797 1 95.44 124 VAL A N 1
ATOM 882 C CA . VAL A 1 124 ? 6.605 4.926 15.18 1 95.44 124 VAL A CA 1
ATOM 883 C C . VAL A 1 124 ? 7.328 5.781 16.219 1 95.44 124 VAL A C 1
ATOM 885 O O . VAL A 1 124 ? 8.32 6.445 15.906 1 95.44 124 VAL A O 1
ATOM 888 N N . THR A 1 125 ? 6.871 5.723 17.438 1 95.44 125 THR A N 1
ATOM 889 C CA . THR A 1 125 ? 7.41 6.625 18.453 1 95.44 125 THR A CA 1
ATOM 890 C C . THR A 1 125 ? 8.516 5.945 19.25 1 95.44 125 THR A C 1
ATOM 892 O O . THR A 1 125 ? 9.688 6.312 19.125 1 95.44 125 THR A O 1
ATOM 895 N N . ALA A 1 126 ? 8.203 4.871 19.891 1 92.88 126 ALA A N 1
ATOM 896 C CA . ALA A 1 126 ? 9.148 4.211 20.797 1 92.88 126 ALA A CA 1
ATOM 897 C C . ALA A 1 126 ? 10.258 3.512 20.016 1 92.88 126 ALA A C 1
ATOM 899 O O . ALA A 1 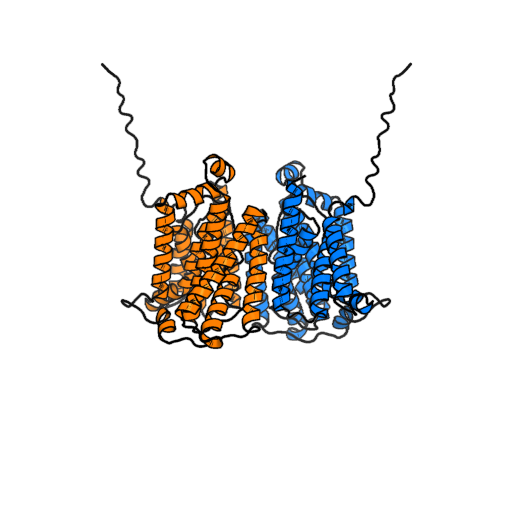126 ? 11.422 3.527 20.422 1 92.88 126 ALA A O 1
ATOM 900 N N . PHE A 1 127 ? 9.891 2.992 18.875 1 91.12 127 PHE A N 1
ATOM 901 C CA . PHE A 1 127 ? 10.883 2.217 18.125 1 91.12 127 PHE A CA 1
ATOM 902 C C . PHE A 1 127 ? 11.383 2.992 16.922 1 91.12 127 PHE A C 1
ATOM 904 O O . PHE A 1 127 ? 12.25 2.516 16.188 1 91.12 127 PHE A O 1
ATOM 911 N N . ARG A 1 128 ? 10.781 4.09 16.672 1 90.56 128 ARG A N 1
ATOM 912 C CA . ARG A 1 128 ? 11.203 5.039 15.641 1 90.56 128 ARG A CA 1
ATOM 913 C C . ARG A 1 128 ? 11.188 4.391 14.258 1 90.56 128 ARG A C 1
ATOM 915 O O . ARG A 1 128 ? 12.086 4.637 13.445 1 90.56 128 ARG A O 1
ATOM 922 N N . VAL A 1 129 ? 10.281 3.453 14.133 1 89.38 129 VAL A N 1
ATOM 923 C CA . VAL A 1 129 ? 10.055 2.879 12.805 1 89.38 129 VAL A CA 1
ATOM 924 C C . VAL A 1 129 ? 9.383 3.912 11.906 1 89.38 129 VAL A C 1
ATOM 926 O O . VAL A 1 129 ? 8.422 4.57 12.312 1 89.38 129 VAL A O 1
ATOM 929 N N . PRO A 1 130 ? 9.969 4.086 10.664 1 87.44 130 PRO A N 1
ATOM 930 C CA . PRO A 1 130 ? 9.25 4.973 9.742 1 87.44 130 PRO A CA 1
ATOM 931 C C . PRO A 1 130 ? 7.781 4.59 9.578 1 87.44 130 PRO A C 1
ATOM 933 O O . PRO A 1 130 ? 7.457 3.404 9.477 1 87.44 130 PRO A O 1
ATOM 936 N N . ALA A 1 131 ? 6.984 5.559 9.617 1 91.88 131 ALA A N 1
ATOM 937 C CA . ALA A 1 131 ? 5.539 5.367 9.625 1 91.88 131 ALA A CA 1
ATOM 938 C C . ALA A 1 131 ? 5.094 4.48 8.469 1 91.88 131 ALA A C 1
ATOM 940 O O . ALA A 1 131 ? 4.227 3.617 8.633 1 91.88 131 ALA A O 1
ATOM 941 N N . PHE A 1 132 ? 5.707 4.715 7.363 1 86.81 132 PHE A N 1
ATOM 942 C CA . PHE A 1 132 ? 5.316 3.967 6.172 1 86.81 132 PHE A CA 1
ATOM 943 C C . PHE A 1 132 ? 5.543 2.473 6.371 1 86.81 132 PHE A C 1
ATOM 945 O O . PHE A 1 132 ? 4.711 1.653 5.977 1 86.81 132 PHE A O 1
ATOM 952 N N . ILE A 1 133 ? 6.594 2.021 6.918 1 86.25 133 ILE A N 1
ATOM 953 C CA . ILE A 1 133 ? 6.934 0.62 7.133 1 86.25 133 ILE A CA 1
ATOM 954 C C . ILE A 1 133 ? 6.035 0.032 8.219 1 86.25 133 ILE A C 1
ATOM 956 O O . ILE A 1 133 ? 5.531 -1.084 8.078 1 86.25 133 ILE A O 1
ATOM 960 N N . ALA A 1 134 ? 5.875 0.836 9.328 1 93.06 134 ALA A N 1
ATOM 961 C CA . ALA A 1 134 ? 5.035 0.376 10.43 1 93.06 134 ALA A CA 1
ATOM 962 C C . ALA A 1 134 ? 3.611 0.091 9.953 1 93.06 134 ALA A C 1
ATOM 964 O O . ALA A 1 134 ? 3.012 -0.916 10.336 1 93.06 134 ALA A O 1
ATOM 965 N N . THR A 1 135 ? 3.15 0.934 9.094 1 94.81 135 THR A N 1
ATOM 966 C CA . THR A 1 135 ? 1.76 0.801 8.672 1 94.81 135 THR A CA 1
ATOM 967 C C . THR A 1 135 ? 1.627 -0.246 7.57 1 94.81 135 THR A C 1
ATOM 969 O O . THR A 1 135 ? 0.59 -0.901 7.453 1 94.81 135 THR A O 1
ATOM 972 N N . LEU A 1 136 ? 2.631 -0.403 6.789 1 90.06 136 LEU A N 1
ATOM 973 C CA . LEU A 1 136 ? 2.635 -1.501 5.828 1 90.06 136 LEU A CA 1
ATOM 974 C C . LEU A 1 136 ? 2.631 -2.848 6.543 1 90.06 136 LEU A C 1
ATOM 976 O O . LEU A 1 136 ? 1.963 -3.787 6.102 1 90.06 136 LEU A O 1
ATOM 980 N N . ALA A 1 137 ? 3.484 -2.922 7.527 1 91.69 137 ALA A N 1
ATOM 981 C CA . ALA A 1 137 ? 3.5 -4.141 8.328 1 91.69 137 ALA A CA 1
ATOM 982 C C . ALA A 1 137 ? 2.133 -4.402 8.953 1 91.69 137 ALA A C 1
ATOM 984 O O . ALA A 1 137 ? 1.649 -5.539 8.953 1 91.69 137 ALA A O 1
ATOM 985 N N . MET A 1 138 ? 1.563 -3.365 9.469 1 95.81 138 MET A N 1
ATOM 986 C CA . MET A 1 138 ? 0.238 -3.504 10.062 1 95.81 138 MET A CA 1
ATOM 987 C C . MET A 1 138 ? -0.795 -3.887 9.008 1 95.81 138 MET A C 1
ATOM 989 O O . MET A 1 138 ? -1.726 -4.645 9.289 1 95.81 138 MET A O 1
ATOM 993 N N . MET A 1 139 ? -0.637 -3.311 7.848 1 94.5 139 MET A N 1
ATOM 994 C CA . MET A 1 139 ? -1.52 -3.689 6.746 1 94.5 139 MET A CA 1
ATOM 995 C C . MET A 1 139 ? -1.482 -5.195 6.516 1 94.5 139 MET A C 1
ATOM 997 O O . MET A 1 139 ? -2.529 -5.836 6.379 1 94.5 139 MET A O 1
ATOM 1001 N N . SER A 1 140 ? -0.324 -5.719 6.52 1 92 140 SER A N 1
ATOM 1002 C CA . SER A 1 140 ? -0.141 -7.148 6.312 1 92 140 SER A CA 1
ATOM 1003 C C . SER A 1 140 ? -0.699 -7.953 7.48 1 92 140 SER A C 1
ATOM 1005 O O . SER A 1 140 ? -1.437 -8.922 7.277 1 92 140 SER A O 1
ATOM 1007 N N . VAL A 1 141 ? -0.407 -7.562 8.656 1 95.31 141 VAL A N 1
ATOM 1008 C CA . VAL A 1 141 ? -0.812 -8.281 9.859 1 95.31 141 VAL A CA 1
ATOM 1009 C C . VAL A 1 141 ? -2.332 -8.25 9.992 1 95.31 141 VAL A C 1
ATOM 1011 O O . VAL A 1 141 ? -2.965 -9.289 10.195 1 95.31 141 VAL A O 1
ATOM 1014 N N . ALA A 1 142 ? -2.889 -7.066 9.844 1 97.31 142 ALA A N 1
ATOM 1015 C CA . ALA A 1 142 ? -4.336 -6.926 9.984 1 97.31 142 ALA A CA 1
ATOM 1016 C C . ALA A 1 142 ? -5.066 -7.719 8.898 1 97.31 142 ALA A C 1
ATOM 1018 O O . ALA A 1 142 ? -6.082 -8.359 9.172 1 97.31 142 ALA A O 1
ATOM 1019 N N . ARG A 1 143 ? -4.574 -7.652 7.742 1 95.44 143 ARG A N 1
ATOM 1020 C CA . ARG A 1 143 ? -5.176 -8.414 6.652 1 95.44 143 ARG A CA 1
ATOM 1021 C C . ARG A 1 143 ? -5.055 -9.914 6.898 1 95.44 143 ARG A C 1
ATOM 1023 O O . ARG A 1 143 ? -6 -10.664 6.656 1 95.44 143 ARG A O 1
ATOM 1030 N N . GLY A 1 144 ? -3.867 -10.344 7.289 1 94.12 144 GLY A N 1
ATOM 1031 C CA . GLY A 1 144 ? -3.676 -11.742 7.629 1 94.12 144 GLY A CA 1
ATOM 1032 C C . GLY A 1 144 ? -4.621 -12.227 8.711 1 94.12 144 GLY A C 1
ATOM 1033 O O . GLY A 1 144 ? -5.234 -13.289 8.578 1 94.12 144 GLY A O 1
ATOM 1034 N N . LEU A 1 145 ? -4.797 -11.438 9.711 1 97.19 145 LEU A N 1
ATOM 1035 C CA . LEU A 1 145 ? -5.695 -11.781 10.805 1 97.19 145 LEU A CA 1
ATOM 1036 C C . LEU A 1 145 ? -7.145 -11.828 10.328 1 97.19 145 LEU A C 1
ATOM 1038 O O . LEU A 1 145 ? -7.91 -12.703 10.734 1 97.19 145 LEU A O 1
ATOM 1042 N N . ALA A 1 146 ? -7.5 -10.875 9.5 1 97.69 146 ALA A N 1
ATOM 1043 C CA . ALA A 1 146 ? -8.852 -10.852 8.945 1 97.69 146 ALA A CA 1
ATOM 1044 C C . ALA A 1 146 ? -9.141 -12.133 8.164 1 97.69 146 ALA A C 1
ATOM 1046 O O . ALA A 1 146 ? -10.227 -12.711 8.281 1 97.69 146 ALA A O 1
ATOM 1047 N N . ASN A 1 147 ? -8.195 -12.547 7.453 1 95.44 147 ASN A N 1
ATOM 1048 C CA . ASN A 1 147 ? -8.352 -13.766 6.668 1 95.44 147 ASN A CA 1
ATOM 1049 C C . ASN A 1 147 ? -8.398 -15.008 7.559 1 95.44 147 ASN A C 1
ATOM 1051 O O . ASN A 1 147 ? -9.141 -15.953 7.281 1 95.44 147 ASN A O 1
ATOM 1055 N N . MET A 1 148 ? -7.648 -15.039 8.578 1 94.75 148 MET A N 1
ATOM 1056 C CA . MET A 1 148 ? -7.535 -16.188 9.469 1 94.75 148 MET A CA 1
ATOM 1057 C C . MET A 1 148 ? -8.859 -16.453 10.18 1 94.75 148 MET A C 1
ATOM 1059 O O . MET A 1 148 ? -9.188 -17.609 10.469 1 94.75 148 MET A O 1
ATOM 1063 N N . ILE A 1 149 ? -9.609 -15.438 10.414 1 94.31 149 ILE A N 1
ATOM 1064 C CA . ILE A 1 149 ? -10.828 -15.531 11.219 1 94.31 149 ILE A CA 1
ATOM 1065 C C . ILE A 1 149 ? -11.82 -16.469 10.555 1 94.31 149 ILE A C 1
ATOM 1067 O O . ILE A 1 149 ? -12.492 -17.266 11.227 1 94.31 149 ILE A O 1
ATOM 1071 N N . THR A 1 150 ? -11.945 -16.469 9.234 1 93.38 150 THR A N 1
ATOM 1072 C CA . THR A 1 150 ? -12.922 -17.297 8.531 1 93.38 150 THR A CA 1
ATOM 1073 C C . THR A 1 150 ? -12.258 -18.094 7.418 1 93.38 150 THR A C 1
ATOM 1075 O O . THR A 1 150 ? -12.93 -18.578 6.5 1 93.38 150 THR A O 1
ATOM 1078 N N . ASP A 1 151 ? -10.938 -18.094 7.512 1 92.19 151 ASP A N 1
ATOM 1079 C CA . ASP A 1 151 ? -10.188 -18.75 6.449 1 92.19 151 ASP A CA 1
ATOM 1080 C C . ASP A 1 151 ? -10.547 -18.188 5.082 1 92.19 151 ASP A C 1
ATOM 1082 O O . ASP A 1 151 ? -10.836 -18.938 4.145 1 92.19 151 ASP A O 1
ATOM 1086 N N . GLY A 1 152 ? -10.734 -16.906 5.07 1 91.5 152 GLY A N 1
ATOM 1087 C CA . GLY A 1 152 ? -10.922 -16.172 3.828 1 91.5 152 GLY A CA 1
ATOM 1088 C C . GLY A 1 152 ? -12.375 -16.094 3.398 1 91.5 152 GLY A C 1
ATOM 1089 O O . GLY A 1 152 ? -12.688 -15.523 2.355 1 91.5 152 GLY A O 1
ATOM 1090 N N . GLN A 1 153 ? -13.227 -16.594 4.215 1 93.69 153 GLN A N 1
ATOM 1091 C CA . GLN A 1 153 ? -14.625 -16.656 3.818 1 93.69 153 GLN A CA 1
ATOM 1092 C C . GLN A 1 153 ? -15.398 -15.43 4.309 1 93.69 153 GLN A C 1
ATOM 1094 O O . GLN A 1 153 ? -15.023 -14.812 5.309 1 93.69 153 GLN A O 1
ATOM 1099 N N . GLN A 1 154 ? -16.484 -15.203 3.602 1 96 154 GLN A N 1
ATOM 1100 C CA . GLN A 1 154 ? -17.391 -14.117 3.982 1 96 154 GLN A CA 1
ATOM 1101 C C . GLN A 1 154 ? -18.406 -14.586 5.008 1 96 154 GLN A C 1
ATOM 1103 O O . GLN A 1 154 ? -18.672 -15.781 5.125 1 96 154 GLN A O 1
ATOM 1108 N N . ILE A 1 155 ? -18.859 -13.68 5.824 1 96.75 155 ILE A N 1
ATOM 1109 C CA . ILE A 1 155 ? -20 -13.883 6.703 1 96.75 155 ILE A CA 1
ATOM 1110 C C . ILE A 1 155 ? -21.156 -12.984 6.262 1 96.75 155 ILE A C 1
ATOM 1112 O O . ILE A 1 155 ? -20.969 -11.781 6.039 1 96.75 155 ILE A O 1
ATOM 1116 N N . VAL A 1 156 ? -22.281 -13.664 6.098 1 95.38 156 VAL A N 1
ATOM 1117 C CA . VAL A 1 156 ? -23.422 -12.906 5.586 1 95.38 156 VAL A CA 1
ATOM 1118 C C . VAL A 1 156 ? -24.547 -12.891 6.629 1 95.38 156 VAL A C 1
ATOM 1120 O O . VAL A 1 156 ? -24.703 -13.852 7.383 1 95.38 156 VAL A O 1
ATOM 1123 N N . GLY A 1 157 ? -25.219 -11.773 6.676 1 94.12 157 GLY A N 1
ATOM 1124 C CA . GLY A 1 157 ? -26.438 -11.703 7.457 1 94.12 157 GLY A CA 1
ATOM 1125 C C . GLY A 1 157 ? -26.234 -11.164 8.859 1 94.12 157 GLY A C 1
ATOM 1126 O O . GLY A 1 157 ? -25.453 -11.727 9.633 1 94.12 157 GLY A O 1
ATOM 1127 N N . PHE A 1 158 ? -26.906 -10.062 9.117 1 94.56 158 PHE A N 1
ATOM 1128 C CA . PHE A 1 158 ? -26.922 -9.422 10.43 1 94.56 158 PHE A CA 1
ATOM 1129 C C . PHE A 1 158 ? -28.344 -9.094 10.859 1 94.56 158 PHE A C 1
ATOM 1131 O O . PHE A 1 158 ? -29.281 -9.234 10.078 1 94.56 158 PHE A O 1
ATOM 1138 N N . PRO A 1 159 ? -28.453 -8.844 12.117 1 93.56 159 PRO A N 1
ATOM 1139 C CA . PRO A 1 159 ? -29.812 -8.508 12.555 1 93.56 159 PRO A CA 1
ATOM 1140 C C . PRO A 1 159 ? -30.406 -7.332 11.781 1 93.56 159 PRO A C 1
ATOM 1142 O O . PRO A 1 159 ? -29.688 -6.402 11.414 1 93.56 159 PRO A O 1
ATOM 1145 N N . ASP A 1 160 ? -31.719 -7.316 11.695 1 92.38 160 ASP A N 1
ATOM 1146 C CA . ASP A 1 160 ? -32.438 -6.332 10.883 1 92.38 160 ASP A CA 1
ATOM 1147 C C . ASP A 1 160 ? -32.125 -4.91 11.352 1 92.38 160 ASP A C 1
ATOM 1149 O O . ASP A 1 160 ? -31.938 -4.008 10.531 1 92.38 160 ASP A O 1
ATOM 1153 N N . TRP A 1 161 ? -32.125 -4.742 12.578 1 91.69 161 TRP A N 1
ATOM 1154 C CA . TRP A 1 161 ? -31.922 -3.391 13.094 1 91.69 161 TRP A CA 1
ATOM 1155 C C . TRP A 1 161 ? -30.578 -2.844 12.656 1 91.69 161 TRP A C 1
ATOM 1157 O O . TRP A 1 161 ? -30.406 -1.632 12.492 1 91.69 161 TRP A O 1
ATOM 1167 N N . PHE A 1 162 ? -29.625 -3.701 12.516 1 93.5 162 PHE A N 1
ATOM 1168 C CA . PHE A 1 162 ? -28.297 -3.309 12.109 1 93.5 162 PHE A CA 1
ATOM 1169 C C . PHE A 1 162 ? -28.266 -2.91 10.633 1 93.5 162 PHE A C 1
ATOM 1171 O O . PHE A 1 162 ? -27.703 -1.88 10.273 1 93.5 162 PHE A O 1
ATOM 1178 N N . MET A 1 163 ? -28.938 -3.621 9.875 1 90.12 163 MET A N 1
ATOM 1179 C CA . MET A 1 163 ? -29.016 -3.324 8.445 1 90.12 163 MET A CA 1
ATOM 1180 C C . MET A 1 163 ? -29.812 -2.057 8.195 1 90.12 163 MET A C 1
ATOM 1182 O O . MET A 1 163 ? -29.516 -1.302 7.266 1 90.12 163 MET A O 1
ATOM 1186 N N . MET A 1 164 ? -30.75 -1.841 9.008 1 88.06 164 MET A N 1
ATOM 1187 C CA . MET A 1 164 ? -31.656 -0.708 8.812 1 88.06 164 MET A CA 1
ATOM 1188 C C . MET A 1 164 ? -30.938 0.611 9.078 1 88.06 164 MET A C 1
ATOM 1190 O O . MET A 1 164 ? -31.359 1.663 8.602 1 88.06 164 MET A O 1
ATOM 1194 N N . LEU A 1 165 ? -29.812 0.521 9.75 1 88.31 165 LEU A N 1
ATOM 1195 C CA . LEU A 1 165 ? -29.031 1.72 10.008 1 88.31 165 LEU A CA 1
ATOM 1196 C C . LEU A 1 165 ? -28.531 2.328 8.695 1 88.31 165 LEU A C 1
ATOM 1198 O O . LEU A 1 165 ? -28.344 3.545 8.602 1 88.31 165 LEU A O 1
ATOM 1202 N N . ALA A 1 166 ? -28.359 1.478 7.668 1 86.62 166 ALA A N 1
ATOM 1203 C CA . ALA A 1 166 ? -27.781 1.931 6.402 1 86.62 166 ALA A CA 1
ATOM 1204 C C . ALA A 1 166 ? -28.875 2.117 5.344 1 86.62 166 ALA A C 1
ATOM 1206 O O . ALA A 1 166 ? -28.609 2.633 4.258 1 86.62 166 ALA A O 1
ATOM 1207 N N . ILE A 1 167 ? -30.078 1.735 5.699 1 84.25 167 ILE A N 1
ATOM 1208 C CA . ILE A 1 167 ? -31.125 1.714 4.68 1 84.25 167 ILE A CA 1
ATOM 1209 C C . ILE A 1 167 ? -32.188 2.76 5.004 1 84.25 167 ILE A C 1
ATOM 1211 O O . ILE A 1 167 ? -32.594 3.541 4.137 1 84.25 167 ILE A O 1
ATOM 1215 N N . GLU A 1 168 ? -32.531 2.738 6.277 1 84.25 168 GLU A N 1
ATOM 1216 C CA . GLU A 1 168 ? -33.625 3.617 6.684 1 84.25 168 GLU A CA 1
ATOM 1217 C C . GLU A 1 168 ? -33.188 5.078 6.68 1 84.25 168 GLU A C 1
ATOM 1219 O O . GLU A 1 168 ? -32.156 5.422 7.223 1 84.25 168 GLU A O 1
ATOM 1224 N N . ARG A 1 169 ? -34 5.852 5.965 1 84.62 169 ARG A N 1
ATOM 1225 C CA . ARG A 1 169 ? -33.688 7.27 5.871 1 84.62 169 ARG A CA 1
ATOM 1226 C C . ARG A 1 169 ? -34.5 8.086 6.852 1 84.62 169 ARG A C 1
ATOM 1228 O O . ARG A 1 169 ? -35.75 7.934 6.91 1 84.62 169 ARG A O 1
ATOM 1235 N N . HIS A 1 170 ? -33.812 8.773 7.555 1 82.69 170 HIS A N 1
ATOM 1236 C CA . HIS A 1 170 ? -34.469 9.688 8.484 1 82.69 170 HIS A CA 1
ATOM 1237 C C . HIS A 1 170 ? -34.625 11.078 7.875 1 82.69 170 HIS A C 1
ATOM 1239 O O . HIS A 1 170 ? -33.688 11.57 7.215 1 82.69 170 HIS A O 1
ATOM 1245 N N . PHE A 1 171 ? -35.812 11.656 8.047 1 81.25 171 PHE A N 1
ATOM 1246 C CA . PHE A 1 171 ? -36.156 12.961 7.488 1 81.25 171 PHE A CA 1
ATOM 1247 C C . PHE A 1 171 ? -36.031 12.945 5.969 1 81.25 171 PHE A C 1
ATOM 1249 O O . PHE A 1 171 ? -35.688 13.961 5.359 1 81.25 171 PHE A O 1
ATOM 1256 N N . GLY A 1 172 ? -36.125 11.758 5.445 1 75.19 172 GLY A N 1
ATOM 1257 C CA . GLY A 1 172 ? -36.125 11.586 4.004 1 75.19 172 GLY A CA 1
ATOM 1258 C C . GLY A 1 172 ? -34.75 11.664 3.387 1 75.19 172 GLY A C 1
ATOM 1259 O O . GLY A 1 172 ? -34.562 11.383 2.199 1 75.19 172 GLY A O 1
ATOM 1260 N N . VAL A 1 173 ? -33.781 11.945 4.211 1 75.38 173 VAL A N 1
ATOM 1261 C CA . VAL A 1 173 ? -32.531 12.273 3.561 1 75.38 173 VAL A CA 1
ATOM 1262 C C . VAL A 1 173 ? -31.391 11.469 4.184 1 75.38 173 VAL A C 1
ATOM 1264 O O . VAL A 1 173 ? -30.531 10.953 3.477 1 75.38 173 VAL A O 1
ATOM 1267 N N . LEU A 1 174 ? -31.422 11.25 5.402 1 85.75 174 LEU A N 1
ATOM 1268 C CA . LEU A 1 174 ? -30.188 10.836 6.055 1 85.75 174 LEU A CA 1
ATOM 1269 C C . LEU A 1 174 ? -30.328 9.445 6.66 1 85.75 174 LEU A C 1
ATOM 1271 O O . LEU A 1 174 ? -31.203 9.211 7.492 1 85.75 174 LEU A O 1
ATOM 1275 N N . THR A 1 175 ? -29.578 8.547 6.117 1 91.69 175 THR A N 1
ATOM 1276 C CA . THR A 1 175 ? -29.453 7.285 6.844 1 91.69 175 THR A CA 1
ATOM 1277 C C . THR A 1 175 ? -28.656 7.48 8.133 1 91.69 175 THR A C 1
ATOM 1279 O O . THR A 1 175 ? -28.016 8.516 8.328 1 91.69 175 THR A O 1
ATOM 1282 N N . ALA A 1 176 ? -28.812 6.547 9.039 1 92.88 176 ALA A N 1
ATOM 1283 C CA . ALA A 1 176 ? -28.078 6.613 10.297 1 92.88 176 ALA A CA 1
ATOM 1284 C C . ALA A 1 176 ? -26.562 6.609 10.055 1 92.88 176 ALA A C 1
ATOM 1286 O O . ALA A 1 176 ? -25.812 7.238 10.797 1 92.88 176 ALA A O 1
ATOM 1287 N N . THR A 1 177 ? -26.125 5.91 9.031 1 94.25 177 THR A N 1
ATOM 1288 C CA . THR A 1 177 ? -24.703 5.828 8.734 1 94.25 177 THR A CA 1
ATOM 1289 C C . THR A 1 177 ? -24.172 7.164 8.227 1 94.25 177 THR A C 1
ATOM 1291 O O . THR A 1 177 ? -23.047 7.566 8.555 1 94.25 177 THR A O 1
ATOM 1294 N N . VAL A 1 178 ? -24.953 7.844 7.457 1 94.62 178 VAL A N 1
ATOM 1295 C CA . VAL A 1 178 ? -24.562 9.164 6.98 1 94.62 178 VAL A CA 1
ATOM 1296 C C . VAL A 1 178 ? -24.484 10.141 8.156 1 94.62 178 VAL A C 1
ATOM 1298 O O . VAL A 1 178 ? -23.562 10.953 8.242 1 94.62 178 VAL A O 1
ATOM 1301 N N . LEU A 1 179 ? -25.484 10.055 9.016 1 94.62 179 LEU A N 1
ATOM 1302 C CA . LEU A 1 179 ? -25.484 10.898 10.211 1 94.62 179 LEU A CA 1
ATOM 1303 C C . LEU A 1 179 ? -24.234 10.648 11.047 1 94.62 179 LEU A C 1
ATOM 1305 O O . LEU A 1 179 ? -23.641 11.594 11.562 1 94.62 179 LEU A O 1
ATOM 1309 N N . LEU A 1 180 ? -23.891 9.414 11.164 1 96.31 180 LEU A N 1
ATOM 1310 C CA . LEU A 1 180 ? -22.688 9.07 11.914 1 96.31 180 LEU A CA 1
ATOM 1311 C C . LEU A 1 180 ? -21.453 9.719 11.297 1 96.31 180 LEU A C 1
ATOM 1313 O O . LEU A 1 180 ? -20.625 10.273 12.008 1 96.31 180 LEU A O 1
ATOM 1317 N N . MET A 1 181 ? -21.312 9.641 9.992 1 96.81 181 MET A N 1
ATOM 1318 C CA . MET A 1 181 ? -20.203 10.258 9.297 1 96.81 181 MET A CA 1
ATOM 1319 C C . MET A 1 181 ? -20.172 11.766 9.531 1 96.81 181 MET A C 1
ATOM 1321 O O . MET A 1 181 ? -19.125 12.344 9.812 1 96.81 181 MET A O 1
ATOM 1325 N N . LEU A 1 182 ? -21.344 12.406 9.469 1 96.12 182 LEU A N 1
ATOM 1326 C CA . LEU A 1 182 ? -21.422 13.844 9.688 1 96.12 182 LEU A CA 1
ATOM 1327 C C . LEU A 1 182 ? -21.031 14.203 11.117 1 96.12 182 LEU A C 1
ATOM 1329 O O . LEU A 1 182 ? -20.375 15.227 11.352 1 96.12 182 LEU A O 1
ATOM 1333 N N . VAL A 1 183 ? -21.453 13.398 12.047 1 97.75 183 VAL A N 1
ATOM 1334 C CA . VAL A 1 183 ? -21.094 13.625 13.445 1 97.75 183 VAL A CA 1
ATOM 1335 C C . VAL A 1 183 ? -19.578 13.516 13.609 1 97.75 183 VAL A C 1
ATOM 1337 O O . VAL A 1 183 ? -18.953 14.344 14.281 1 97.75 183 VAL A O 1
ATOM 1340 N N . VAL A 1 184 ? -18.984 12.477 13 1 98.38 184 VAL A N 1
ATOM 1341 C CA . VAL A 1 184 ? -17.531 12.281 13.07 1 98.38 184 VAL A CA 1
ATOM 1342 C C . VAL A 1 184 ? -16.812 13.484 12.477 1 98.38 184 VAL A C 1
ATOM 1344 O O . VAL A 1 184 ? -15.844 13.992 13.047 1 98.38 184 VAL A O 1
ATOM 1347 N N . VAL A 1 185 ? -17.312 13.961 11.367 1 98 185 VAL A N 1
ATOM 1348 C CA . VAL A 1 185 ? -16.734 15.109 10.688 1 98 185 VAL A CA 1
ATOM 1349 C C . VAL A 1 185 ? -16.859 16.344 11.578 1 98 185 VAL A C 1
ATOM 1351 O O . VAL A 1 185 ? -15.891 17.078 11.773 1 98 185 VAL A O 1
ATOM 1354 N N . LEU A 1 186 ? -18.016 16.547 12.102 1 97.88 186 LEU A N 1
ATOM 1355 C CA . LEU A 1 186 ? -18.281 17.734 12.906 1 97.88 186 LEU A CA 1
ATOM 1356 C C . LEU A 1 186 ? -17.453 17.719 14.195 1 97.88 186 LEU A C 1
ATOM 1358 O O . LEU A 1 186 ? -16.875 18.734 14.57 1 97.88 186 LEU A O 1
ATOM 1362 N N . VAL A 1 187 ? -17.422 16.609 14.852 1 98.19 187 VAL A N 1
ATOM 1363 C CA . VAL A 1 187 ? -16.672 16.484 16.094 1 98.19 187 VAL A CA 1
ATOM 1364 C C . VAL A 1 187 ? -15.18 16.672 15.836 1 98.19 187 VAL A C 1
ATOM 1366 O O . VAL A 1 187 ? -14.492 17.359 16.594 1 98.19 187 VAL A O 1
ATOM 1369 N N . SER A 1 188 ? -14.703 16.078 14.789 1 98.25 188 SER A N 1
ATOM 1370 C CA . SER A 1 188 ? -13.289 16.188 14.461 1 98.25 188 SER A CA 1
ATOM 1371 C C . SER A 1 188 ? -12.938 17.609 14.023 1 98.25 188 SER A C 1
ATOM 1373 O O . SER A 1 188 ? -11.875 18.125 14.375 1 98.25 188 SER A O 1
ATOM 1375 N N . TRP A 1 189 ? -13.867 18.203 13.258 1 97.31 189 TRP A N 1
ATOM 1376 C CA . TRP A 1 189 ? -13.68 19.594 12.852 1 97.31 189 TRP A CA 1
ATOM 1377 C C . TRP A 1 189 ? -13.625 20.516 14.07 1 97.31 189 TRP A C 1
ATOM 1379 O O . TRP A 1 189 ? -12.727 21.359 14.188 1 97.31 189 TRP A O 1
ATOM 1389 N N . ALA A 1 190 ? -14.57 2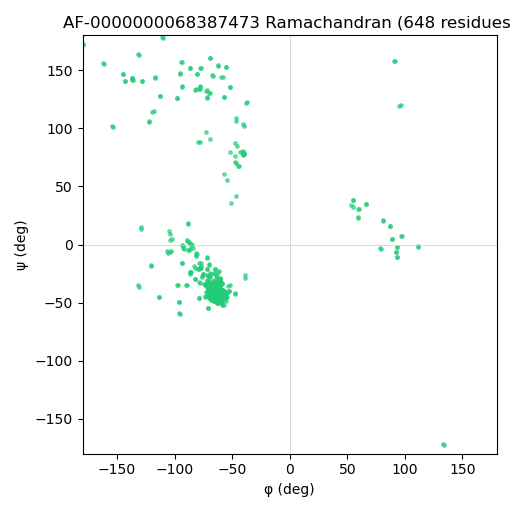0.344 14.961 1 97.5 190 ALA A N 1
ATOM 1390 C CA . ALA A 1 190 ? -14.633 21.156 16.172 1 97.5 190 ALA A CA 1
ATOM 1391 C C . ALA A 1 190 ? -13.406 20.922 17.047 1 97.5 190 ALA A C 1
ATOM 1393 O O . ALA A 1 190 ? -12.883 21.859 17.672 1 97.5 190 ALA A O 1
ATOM 1394 N N . PHE A 1 191 ? -12.953 19.703 17.125 1 97.62 191 PHE A N 1
ATOM 1395 C CA . PHE A 1 191 ? -11.773 19.359 17.906 1 97.62 191 PHE A CA 1
ATOM 1396 C C . PHE A 1 191 ? -10.539 20.094 17.391 1 97.62 191 PHE A C 1
ATOM 1398 O O . PHE A 1 191 ? -9.812 20.703 18.172 1 97.62 191 PHE A O 1
ATOM 1405 N N . LEU A 1 192 ? -10.32 20.094 16.094 1 96.06 192 LEU A N 1
ATOM 1406 C CA . LEU A 1 192 ? -9.141 20.734 15.508 1 96.06 192 LEU A CA 1
ATOM 1407 C C . LEU A 1 192 ? -9.25 22.25 15.578 1 96.06 192 LEU A C 1
ATOM 1409 O O . LEU A 1 192 ? -8.234 22.938 15.695 1 96.06 192 LEU A O 1
ATOM 1413 N N . ARG A 1 193 ? -10.484 22.719 15.609 1 94.31 193 ARG A N 1
ATOM 1414 C CA . ARG A 1 193 ? -10.688 24.172 15.523 1 94.31 193 ARG A CA 1
ATOM 1415 C C . ARG A 1 193 ? -10.695 24.797 16.906 1 94.31 193 ARG A C 1
ATOM 1417 O O . ARG A 1 193 ? -10.148 25.891 17.109 1 94.31 193 ARG A O 1
ATOM 1424 N N . PHE A 1 194 ? -11.227 24.062 17.906 1 96.19 194 PHE A N 1
ATOM 1425 C CA . PHE A 1 194 ? -11.547 24.781 19.141 1 96.19 194 PHE A CA 1
ATOM 1426 C C . PHE A 1 194 ? -10.766 24.188 20.312 1 96.19 194 PHE A C 1
ATOM 1428 O O . PHE A 1 194 ? -10.656 24.828 21.359 1 96.19 194 PHE A O 1
ATOM 1435 N N . ARG A 1 195 ? -10.266 23.031 20.203 1 96.06 195 ARG A N 1
ATOM 1436 C CA . ARG A 1 195 ? -9.594 22.422 21.344 1 96.06 195 ARG A CA 1
ATOM 1437 C C . ARG A 1 195 ? -8.086 22.656 21.281 1 96.06 195 ARG A C 1
ATOM 1439 O O . ARG A 1 195 ? -7.5 22.688 20.203 1 96.06 195 ARG A O 1
ATOM 1446 N N . SER A 1 196 ? -7.457 22.781 22.422 1 95 196 SER A N 1
ATOM 1447 C CA . SER A 1 196 ? -6.012 22.969 22.516 1 95 196 SER A CA 1
ATOM 1448 C C . SER A 1 196 ? -5.266 21.734 22 1 95 196 SER A C 1
ATOM 1450 O O . SER A 1 196 ? -4.191 21.859 21.406 1 95 196 SER A O 1
ATOM 1452 N N . GLU A 1 197 ? -5.891 20.594 22.203 1 95.06 197 GLU A N 1
ATOM 1453 C CA . GLU A 1 197 ? -5.273 19.359 21.734 1 95.06 197 GLU A CA 1
ATOM 1454 C C . GLU A 1 197 ? -5.195 19.312 20.203 1 95.06 197 GLU A C 1
ATOM 1456 O O . GLU A 1 197 ? -4.262 18.734 19.641 1 95.06 197 GLU A O 1
ATOM 1461 N N . GLY A 1 198 ? -6.191 19.875 19.609 1 95.88 198 GLY A N 1
ATOM 1462 C CA . GLY A 1 198 ? -6.152 19.984 18.156 1 95.88 198 GLY A CA 1
ATOM 1463 C C . GLY A 1 198 ? -4.984 20.828 17.656 1 95.88 198 GLY A C 1
ATOM 1464 O O . GLY A 1 198 ? -4.352 20.469 16.656 1 95.88 198 GLY A O 1
ATOM 1465 N N . ARG A 1 199 ? -4.637 21.844 18.391 1 95.31 199 ARG A N 1
ATOM 1466 C CA . ARG A 1 199 ? -3.516 22.703 18.031 1 95.31 199 ARG A CA 1
ATOM 1467 C C . ARG A 1 199 ? -2.188 21.984 18.203 1 95.31 199 ARG A C 1
ATOM 1469 O O . ARG A 1 199 ? -1.241 22.219 17.453 1 95.31 199 ARG A O 1
ATOM 1476 N N . THR A 1 200 ? -2.211 21.172 19.156 1 97.19 200 THR A N 1
ATOM 1477 C CA . THR A 1 200 ? -0.986 20.406 19.391 1 97.19 200 THR A CA 1
ATOM 1478 C C . THR A 1 200 ? -0.671 19.5 18.219 1 97.19 200 THR A C 1
ATOM 1480 O O . THR A 1 200 ? 0.497 19.25 17.906 1 97.19 200 THR A O 1
ATOM 1483 N N . VAL A 1 201 ? -1.73 18.984 17.516 1 97.5 201 VAL A N 1
ATOM 1484 C CA . VAL A 1 201 ? -1.532 18.125 16.344 1 97.5 201 VAL A CA 1
ATOM 1485 C C . VAL A 1 201 ? -0.846 18.922 15.234 1 97.5 201 VAL A C 1
ATOM 1487 O O . VAL A 1 201 ? 0.106 18.438 14.617 1 97.5 201 VAL A O 1
ATOM 1490 N N . TYR A 1 202 ? -1.236 20.156 15.062 1 97.12 202 TYR A N 1
ATOM 1491 C CA . TYR A 1 202 ? -0.634 21.016 14.047 1 97.12 202 TYR A CA 1
ATOM 1492 C C . TYR A 1 202 ? 0.807 21.359 14.406 1 97.12 202 TYR A C 1
ATOM 1494 O O . TYR A 1 202 ? 1.684 21.375 13.539 1 97.12 202 TYR A O 1
ATOM 1502 N N . ALA A 1 203 ? 1.022 21.609 15.641 1 97.06 203 ALA A N 1
ATOM 1503 C CA . ALA A 1 203 ? 2.357 21.984 16.109 1 97.06 203 ALA A CA 1
ATOM 1504 C C . ALA A 1 203 ? 3.342 20.828 15.914 1 97.06 203 ALA A C 1
ATOM 1506 O O . ALA A 1 203 ? 4.453 21.031 15.422 1 97.06 203 ALA A O 1
ATOM 1507 N N . VAL A 1 204 ? 2.867 19.672 16.281 1 97.69 204 VAL A N 1
ATOM 1508 C CA . VAL A 1 204 ? 3.725 18.5 16.125 1 97.69 204 VAL A CA 1
ATOM 1509 C C . VAL A 1 204 ? 3.986 18.234 14.648 1 97.69 204 VAL A C 1
ATOM 1511 O O . VAL A 1 204 ? 5.105 17.891 14.266 1 97.69 204 VAL A O 1
ATOM 1514 N N . GLY A 1 205 ? 2.975 18.375 13.867 1 96.75 205 GLY A N 1
ATOM 1515 C CA . GLY A 1 205 ? 3.117 18.172 12.438 1 96.75 205 GLY A CA 1
ATOM 1516 C C . GLY A 1 205 ? 4.031 19.188 11.773 1 96.75 205 GLY A C 1
ATOM 1517 O O . GLY A 1 205 ? 4.699 18.875 10.789 1 96.75 205 GLY A O 1
ATOM 1518 N N . GLY A 1 206 ? 4.051 20.375 12.258 1 95.12 206 GLY A N 1
ATOM 1519 C CA . GLY A 1 206 ? 4.906 21.422 11.711 1 95.12 206 GLY A CA 1
ATOM 1520 C C . GLY A 1 206 ? 6.375 21.203 12.016 1 95.12 206 GLY A C 1
ATOM 1521 O O . GLY A 1 206 ? 7.207 21.203 11.102 1 95.12 206 GLY A O 1
ATOM 1522 N N . ASN A 1 207 ? 6.621 21.062 13.312 1 96.56 207 ASN A N 1
ATOM 1523 C CA . ASN A 1 207 ? 7.984 20.812 13.773 1 96.56 207 ASN A CA 1
ATOM 1524 C C . ASN A 1 207 ? 7.996 20.078 15.117 1 96.56 207 ASN A C 1
ATOM 1526 O O . ASN A 1 207 ? 7.918 20.719 16.172 1 96.56 207 ASN A O 1
ATOM 1530 N N . PRO A 1 208 ? 8.25 18.812 14.969 1 95.81 208 PRO A N 1
ATOM 1531 C CA . PRO A 1 208 ? 8.188 18.031 16.203 1 95.81 208 PRO A CA 1
ATOM 1532 C C . PRO A 1 208 ? 9.203 18.5 17.25 1 95.81 208 PRO A C 1
ATOM 1534 O O . PRO A 1 208 ? 8.938 18.422 18.453 1 95.81 208 PRO A O 1
ATOM 1537 N N . GLU A 1 209 ? 10.336 19 16.812 1 95.88 209 GLU A N 1
ATOM 1538 C CA . GLU A 1 209 ? 11.359 19.453 17.75 1 95.88 209 GLU A CA 1
ATOM 1539 C C . GLU A 1 209 ? 10.922 20.719 18.469 1 95.88 209 GLU A C 1
ATOM 1541 O O . GLU A 1 209 ? 11.109 20.828 19.688 1 95.88 209 GLU A O 1
ATOM 1546 N N . VAL A 1 210 ? 10.438 21.578 17.75 1 96.75 210 VAL A N 1
ATOM 1547 C CA . VAL A 1 210 ? 9.953 22.828 18.328 1 96.75 210 VAL A CA 1
ATOM 1548 C C . VAL A 1 210 ? 8.781 22.531 19.266 1 96.75 210 VAL A C 1
ATOM 1550 O O . VAL A 1 210 ? 8.672 23.125 20.344 1 96.75 210 VAL A O 1
ATOM 1553 N N . ALA A 1 211 ? 7.953 21.609 18.875 1 97.12 211 ALA A N 1
ATOM 1554 C CA . ALA A 1 211 ? 6.824 21.219 19.703 1 97.12 211 ALA A CA 1
ATOM 1555 C C . ALA A 1 211 ? 7.305 20.609 21.016 1 97.12 211 ALA A C 1
ATOM 1557 O O . ALA A 1 211 ? 6.754 20.922 22.094 1 97.12 211 ALA A O 1
ATOM 1558 N N . ARG A 1 212 ? 8.281 19.812 20.938 1 96.75 212 ARG A N 1
ATOM 1559 C CA . ARG A 1 212 ? 8.852 19.203 22.125 1 96.75 212 ARG A CA 1
ATOM 1560 C C . ARG A 1 212 ? 9.398 20.266 23.078 1 96.75 212 ARG A C 1
ATOM 1562 O O . ARG A 1 212 ? 9.195 20.188 24.297 1 96.75 212 ARG A O 1
ATOM 1569 N N . LEU A 1 213 ? 10.07 21.188 22.5 1 96.5 213 LEU A N 1
ATOM 1570 C CA . LEU A 1 213 ? 10.656 22.266 23.297 1 96.5 213 LEU A CA 1
ATOM 1571 C C . LEU A 1 213 ? 9.57 23.109 23.953 1 96.5 213 LEU A C 1
ATOM 1573 O O . LEU A 1 213 ? 9.797 23.703 25 1 96.5 213 LEU A O 1
ATOM 1577 N N . ALA A 1 214 ? 8.414 23.125 23.375 1 96.94 214 ALA A N 1
ATOM 1578 C CA . ALA A 1 214 ? 7.281 23.891 23.906 1 96.94 214 ALA A CA 1
ATOM 1579 C C . ALA A 1 214 ? 6.531 23.094 24.969 1 96.94 214 ALA A C 1
ATOM 1581 O O . ALA A 1 214 ? 5.5 23.531 25.469 1 96.94 214 ALA A O 1
ATOM 1582 N N . GLY A 1 215 ? 6.992 21.859 25.25 1 96.62 215 GLY A N 1
ATOM 1583 C CA . GLY A 1 215 ? 6.434 21.078 26.328 1 96.62 215 GLY A CA 1
ATOM 1584 C C . GLY A 1 215 ? 5.391 20.078 25.875 1 96.62 215 GLY A C 1
ATOM 1585 O O . GLY A 1 215 ? 4.738 19.438 26.703 1 96.62 215 GLY A O 1
ATOM 1586 N N . ILE A 1 216 ? 5.246 19.938 24.641 1 97.44 216 ILE A N 1
ATOM 1587 C CA . ILE A 1 216 ? 4.262 19 24.109 1 97.44 216 ILE A CA 1
ATOM 1588 C C . ILE A 1 216 ? 4.848 17.594 24.094 1 97.44 216 ILE A C 1
ATOM 1590 O O . ILE A 1 216 ? 6.008 17.391 23.734 1 97.44 216 ILE A O 1
ATOM 1594 N N . ASN A 1 217 ? 4.043 16.641 24.594 1 98 217 ASN A N 1
ATOM 1595 C CA . ASN A 1 217 ? 4.441 15.242 24.531 1 98 217 ASN A CA 1
ATOM 1596 C C . ASN A 1 217 ? 4.219 14.656 23.141 1 98 217 ASN A C 1
ATOM 1598 O O . ASN A 1 217 ? 3.207 13.992 22.891 1 98 217 ASN A O 1
ATOM 1602 N N . VAL A 1 218 ? 5.184 14.789 22.312 1 97.94 218 VAL A N 1
ATOM 1603 C CA . VAL A 1 218 ? 5.082 14.461 20.891 1 97.94 218 VAL A CA 1
ATOM 1604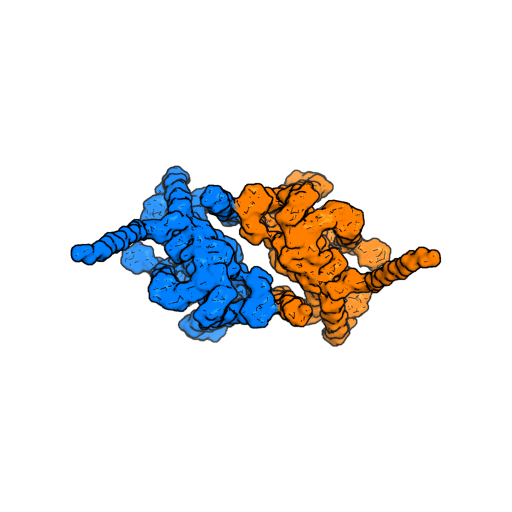 C C . VAL A 1 218 ? 4.75 12.984 20.719 1 97.94 218 VAL A C 1
ATOM 1606 O O . VAL A 1 218 ? 3.848 12.625 19.969 1 97.94 218 VAL A O 1
ATOM 1609 N N . PRO A 1 219 ? 5.371 12.062 21.516 1 97.94 219 PRO A N 1
ATOM 1610 C CA . PRO A 1 219 ? 5.043 10.641 21.359 1 97.94 219 PRO A CA 1
ATOM 1611 C C . PRO A 1 219 ? 3.588 10.328 21.703 1 97.94 219 PRO A C 1
ATOM 1613 O O . PRO A 1 219 ? 2.941 9.547 21 1 97.94 219 PRO A O 1
ATOM 1616 N N . LEU A 1 220 ? 3.125 10.945 22.656 1 98.31 220 LEU A N 1
ATOM 1617 C CA . LEU A 1 220 ? 1.749 10.68 23.062 1 98.31 220 LEU A CA 1
ATOM 1618 C C . LEU A 1 220 ? 0.767 11.188 22.016 1 98.31 220 LEU A C 1
ATOM 1620 O O . LEU A 1 220 ? -0.221 10.516 21.719 1 98.31 220 LEU A O 1
ATOM 1624 N N . VAL A 1 221 ? 1.022 12.375 21.531 1 98.38 221 VAL A N 1
ATOM 1625 C CA . VAL A 1 221 ? 0.166 12.93 20.484 1 98.38 221 VAL A CA 1
ATOM 1626 C C . VAL A 1 221 ? 0.171 12.016 19.266 1 98.38 221 VAL A C 1
ATOM 1628 O O . VAL A 1 221 ? -0.882 11.734 18.688 1 98.38 221 VAL A O 1
ATOM 1631 N N . THR A 1 222 ? 1.311 11.531 18.906 1 98.44 222 THR A N 1
ATOM 1632 C CA . THR A 1 222 ? 1.466 10.648 17.75 1 98.44 222 THR A CA 1
ATOM 1633 C C . THR A 1 222 ? 0.695 9.344 17.969 1 98.44 222 THR A C 1
ATOM 1635 O O . THR A 1 222 ? -0.044 8.906 17.078 1 98.44 222 THR A O 1
ATOM 1638 N N . ILE A 1 223 ? 0.84 8.805 19.125 1 98.69 223 ILE A N 1
ATOM 1639 C CA . ILE A 1 223 ? 0.158 7.559 19.438 1 98.69 223 ILE A CA 1
ATOM 1640 C C . ILE A 1 223 ? -1.354 7.766 19.391 1 98.69 223 ILE A C 1
ATOM 1642 O O . ILE A 1 223 ? -2.074 6.973 18.781 1 98.69 223 ILE A O 1
ATOM 1646 N N . CYS A 1 224 ? -1.79 8.844 19.938 1 98.62 224 CYS A N 1
ATOM 1647 C CA . CYS A 1 224 ? -3.219 9.133 19.969 1 98.62 224 CYS A CA 1
ATOM 1648 C C . CYS A 1 224 ? -3.773 9.297 18.562 1 98.62 224 CYS A C 1
ATOM 1650 O O . CYS A 1 224 ? -4.871 8.82 18.266 1 98.62 224 CYS A O 1
ATOM 1652 N N . VAL A 1 225 ? -3.02 9.914 17.719 1 98.69 225 VAL A N 1
ATOM 1653 C CA . VAL A 1 225 ? -3.463 10.164 16.359 1 98.69 225 VAL A CA 1
ATOM 1654 C C . VAL A 1 225 ? -3.602 8.844 15.602 1 98.69 225 VAL A C 1
ATOM 1656 O O . VAL A 1 225 ? -4.598 8.617 14.914 1 98.69 225 VAL A O 1
ATOM 1659 N N . TYR A 1 226 ? -2.682 7.945 15.742 1 98.75 226 TYR A N 1
ATOM 1660 C CA . TYR A 1 226 ? -2.754 6.664 15.055 1 98.75 226 TYR A CA 1
ATOM 1661 C C . TYR A 1 226 ? -3.867 5.797 15.633 1 98.75 226 TYR A C 1
ATOM 1663 O O . TYR A 1 226 ? -4.504 5.027 14.906 1 98.75 226 TYR A O 1
ATOM 1671 N N . VAL A 1 227 ? -4.109 5.941 16.906 1 98.88 227 VAL A N 1
ATOM 1672 C CA . VAL A 1 227 ? -5.211 5.207 17.516 1 98.88 227 VAL A CA 1
ATOM 1673 C C . VAL A 1 227 ? -6.543 5.715 16.969 1 98.88 227 VAL A C 1
ATOM 1675 O O . VAL A 1 227 ? -7.402 4.926 16.578 1 98.88 227 VAL A O 1
ATOM 1678 N N . VAL A 1 228 ? -6.688 7.023 16.922 1 98.75 228 VAL A N 1
ATOM 1679 C CA . VAL A 1 228 ? -7.914 7.625 16.422 1 98.75 228 VAL A CA 1
ATOM 1680 C C . VAL A 1 228 ? -8.133 7.215 14.969 1 98.75 228 VAL A C 1
ATOM 1682 O O . VAL A 1 228 ? -9.25 6.859 14.578 1 98.75 228 VAL A O 1
ATOM 1685 N N . CYS A 1 229 ? -7.098 7.242 14.195 1 98.81 229 CYS A N 1
ATOM 1686 C CA . CYS A 1 229 ? -7.18 6.855 12.789 1 98.81 229 CYS A CA 1
ATOM 1687 C C . CYS A 1 229 ? -7.645 5.41 12.641 1 98.81 229 CYS A C 1
ATOM 1689 O O . CYS A 1 229 ? -8.523 5.113 11.836 1 98.81 229 CYS A O 1
ATOM 1691 N N . ALA A 1 230 ? -7.105 4.539 13.492 1 98.88 230 ALA A N 1
ATOM 1692 C CA . ALA A 1 230 ? -7.449 3.123 13.43 1 98.88 230 ALA A CA 1
ATOM 1693 C C . ALA A 1 230 ? -8.883 2.887 13.891 1 98.88 230 ALA A C 1
ATOM 1695 O O . ALA A 1 230 ? -9.602 2.072 13.312 1 98.88 230 ALA A O 1
ATOM 1696 N N . VAL A 1 231 ? -9.281 3.576 14.898 1 98.88 231 VAL A N 1
ATOM 1697 C CA . VAL A 1 231 ? -10.633 3.428 15.414 1 98.88 231 VAL A CA 1
ATOM 1698 C C . VAL A 1 231 ? -11.641 3.883 14.367 1 98.88 231 VAL A C 1
ATOM 1700 O O . VAL A 1 231 ? -12.672 3.234 14.164 1 98.88 231 VAL A O 1
ATOM 1703 N N . LEU A 1 232 ? -11.352 4.961 13.711 1 98.88 232 LEU A N 1
ATOM 1704 C CA . LEU A 1 232 ? -12.25 5.457 12.68 1 98.88 232 LEU A CA 1
ATOM 1705 C C . LEU A 1 232 ? -12.266 4.52 11.477 1 98.88 232 LEU A C 1
ATOM 1707 O O . LEU A 1 232 ? -13.297 4.363 10.82 1 98.88 232 LEU A O 1
ATOM 1711 N N . ALA A 1 233 ? -11.133 3.883 11.156 1 98.81 233 ALA A N 1
ATOM 1712 C CA . ALA A 1 233 ? -11.117 2.85 10.125 1 98.81 233 ALA A CA 1
ATOM 1713 C C . ALA A 1 233 ? -12.023 1.681 10.508 1 98.81 233 ALA A C 1
ATOM 1715 O O . ALA A 1 233 ? -12.789 1.181 9.672 1 98.81 233 ALA A O 1
ATOM 1716 N N . GLY A 1 234 ? -11.938 1.298 11.766 1 98.81 234 GLY A N 1
ATOM 1717 C CA . GLY A 1 234 ? -12.812 0.246 12.258 1 98.81 234 GLY A CA 1
ATOM 1718 C C . GLY A 1 234 ? -14.281 0.624 12.203 1 98.81 234 GLY A C 1
ATOM 1719 O O . GLY A 1 234 ? -15.125 -0.188 11.812 1 98.81 234 GLY A O 1
ATOM 1720 N N . LEU A 1 235 ? -14.555 1.843 12.609 1 98.62 235 LEU A N 1
ATOM 1721 C CA . LEU A 1 235 ? -15.922 2.346 12.555 1 98.62 235 LEU A CA 1
ATOM 1722 C C . LEU A 1 235 ? -16.453 2.326 11.125 1 98.62 235 LEU A C 1
ATOM 1724 O O . LEU A 1 235 ? -17.609 1.957 10.891 1 98.62 235 LEU A O 1
ATOM 1728 N N . ALA A 1 236 ? -15.625 2.719 10.203 1 98.5 236 ALA A N 1
ATOM 1729 C CA . ALA A 1 236 ? -15.992 2.668 8.789 1 98.5 236 ALA A CA 1
ATOM 1730 C C . ALA A 1 236 ? -16.297 1.238 8.359 1 98.5 236 ALA A C 1
ATOM 1732 O O . ALA A 1 236 ? -17.203 1.012 7.539 1 98.5 236 ALA A O 1
ATOM 1733 N N . GLY A 1 237 ? -15.531 0.312 8.906 1 98.19 237 GLY A N 1
ATOM 1734 C CA . GLY A 1 237 ? -15.797 -1.088 8.617 1 98.19 237 GLY A CA 1
ATOM 1735 C C . GLY A 1 237 ? -17.156 -1.545 9.102 1 98.19 237 GLY A C 1
ATOM 1736 O O . GLY A 1 237 ? -17.859 -2.293 8.414 1 98.19 237 GLY A O 1
ATOM 1737 N N . ILE A 1 238 ? -17.5 -1.084 10.242 1 97.88 238 ILE A N 1
ATOM 1738 C CA . ILE A 1 238 ? -18.797 -1.424 10.82 1 97.88 238 ILE A CA 1
ATOM 1739 C C . ILE A 1 238 ? -19.922 -0.832 9.961 1 97.88 238 ILE A C 1
ATOM 1741 O O . ILE A 1 238 ? -20.906 -1.506 9.672 1 97.88 238 ILE A O 1
ATOM 1745 N N . VAL A 1 239 ? -19.734 0.381 9.547 1 97.19 239 VAL A N 1
ATOM 1746 C CA . VAL A 1 239 ? -20.703 1.046 8.68 1 97.19 239 VAL A CA 1
ATOM 1747 C C . VAL A 1 239 ? -20.828 0.279 7.363 1 97.19 239 VAL A C 1
ATOM 1749 O O . VAL A 1 239 ? -21.938 0.058 6.867 1 97.19 239 VAL A O 1
ATOM 1752 N N . LEU A 1 240 ? -19.734 -0.114 6.824 1 96.38 240 LEU A N 1
ATOM 1753 C CA . LEU A 1 240 ? -19.719 -0.862 5.574 1 96.38 240 LEU A CA 1
ATOM 1754 C C . LEU A 1 240 ? -20.438 -2.201 5.73 1 96.38 240 LEU A C 1
ATOM 1756 O O . LEU A 1 240 ? -21.156 -2.641 4.828 1 96.38 240 LEU A O 1
ATOM 1760 N N . ALA A 1 241 ? -20.219 -2.805 6.836 1 97 241 ALA A N 1
ATOM 1761 C CA . ALA A 1 241 ? -20.875 -4.078 7.121 1 97 241 ALA A CA 1
ATOM 1762 C C . ALA A 1 241 ? -22.391 -3.918 7.145 1 97 241 ALA A C 1
ATOM 1764 O O . ALA A 1 241 ? -23.125 -4.777 6.645 1 97 241 ALA A O 1
ATOM 1765 N N . ALA A 1 242 ? -22.859 -2.873 7.727 1 95.81 242 ALA A N 1
ATOM 1766 C CA . ALA A 1 242 ? -24.281 -2.596 7.777 1 95.81 242 ALA A CA 1
ATOM 1767 C C . ALA A 1 242 ? -24.859 -2.387 6.375 1 95.81 242 ALA A C 1
ATOM 1769 O O . ALA A 1 242 ? -25.953 -2.844 6.07 1 95.81 242 ALA A O 1
ATOM 1770 N N . ARG A 1 243 ? -24.094 -1.745 5.594 1 93.12 243 ARG A N 1
ATOM 1771 C CA . ARG A 1 243 ? -24.547 -1.433 4.238 1 93.12 243 ARG A CA 1
ATOM 1772 C C . ARG A 1 243 ? -24.594 -2.688 3.373 1 93.12 243 ARG A C 1
ATOM 1774 O O . ARG A 1 243 ? -25.5 -2.857 2.566 1 93.12 243 ARG A O 1
ATOM 1781 N N . LEU A 1 244 ? -23.641 -3.537 3.561 1 92.69 244 LEU A N 1
ATOM 1782 C CA . LEU A 1 244 ? -23.5 -4.699 2.689 1 92.69 244 LEU A CA 1
ATOM 1783 C C . LEU A 1 244 ? -24.219 -5.906 3.277 1 92.69 244 LEU A C 1
ATOM 1785 O O . LEU A 1 244 ? -24.438 -6.906 2.584 1 92.69 244 LEU A O 1
ATOM 1789 N N . ASP A 1 245 ? -24.516 -5.844 4.445 1 95.5 245 ASP A N 1
ATOM 1790 C CA . ASP A 1 245 ? -25.062 -6.98 5.18 1 95.5 245 ASP A CA 1
ATOM 1791 C C . ASP A 1 245 ? -24.172 -8.203 5.051 1 95.5 245 ASP A C 1
ATOM 1793 O O . ASP A 1 245 ? -24.656 -9.328 4.891 1 95.5 245 ASP A O 1
ATOM 1797 N N . SER A 1 246 ? -22.906 -7.953 4.973 1 96.31 246 SER A N 1
ATOM 1798 C CA . SER A 1 246 ? -21.891 -8.992 4.891 1 96.31 246 SER A CA 1
ATOM 1799 C C . SER A 1 246 ? -20.516 -8.438 5.246 1 96.31 246 SER A C 1
ATOM 1801 O O . SER A 1 246 ? -20.312 -7.219 5.242 1 96.31 246 SER A O 1
ATOM 1803 N N . VAL A 1 247 ? -19.672 -9.328 5.676 1 97.12 247 VAL A N 1
ATOM 1804 C CA . VAL A 1 247 ? -18.281 -8.969 5.949 1 97.12 247 VAL A CA 1
ATOM 1805 C C . VAL A 1 247 ? -17.344 -9.938 5.227 1 97.12 247 VAL A C 1
ATOM 1807 O O . VAL A 1 247 ? -17.656 -11.125 5.094 1 97.12 247 VAL A O 1
ATOM 1810 N N . GLN A 1 248 ? -16.297 -9.398 4.707 1 96.69 248 GLN A N 1
ATOM 1811 C CA . GLN A 1 248 ? -15.297 -10.227 4.031 1 96.69 248 GLN A CA 1
ATOM 1812 C C . GLN A 1 248 ? -13.883 -9.688 4.262 1 96.69 248 GLN A C 1
ATOM 1814 O O . GLN A 1 248 ? -13.688 -8.477 4.363 1 96.69 248 GLN A O 1
ATOM 1819 N N . PRO A 1 249 ? -12.922 -10.617 4.328 1 95.69 249 PRO A N 1
ATOM 1820 C CA . PRO A 1 249 ? -11.547 -10.203 4.625 1 95.69 249 PRO A CA 1
ATOM 1821 C C . PRO A 1 249 ? -10.945 -9.328 3.533 1 95.69 249 PRO A C 1
ATOM 1823 O O . PRO A 1 249 ? -9.984 -8.594 3.783 1 95.69 249 PRO A O 1
ATOM 1826 N N . SER A 1 250 ? -11.477 -9.367 2.307 1 91 250 SER A N 1
ATOM 1827 C CA . SER A 1 250 ? -10.93 -8.602 1.188 1 91 250 SER A CA 1
ATOM 1828 C C . SER A 1 250 ? -11.5 -7.191 1.147 1 91 250 SER A C 1
ATOM 1830 O O . SER A 1 250 ? -11.156 -6.398 0.271 1 91 250 SER A O 1
ATOM 1832 N N . SER A 1 251 ? -12.344 -6.914 2.086 1 93.44 251 SER A N 1
ATOM 1833 C CA . SER A 1 251 ? -12.914 -5.57 2.098 1 93.44 251 SER A CA 1
ATOM 1834 C C . SER A 1 251 ? -11.852 -4.52 2.396 1 93.44 251 SER A C 1
ATOM 1836 O O . SER A 1 251 ? -10.883 -4.789 3.109 1 93.44 251 SER A O 1
ATOM 1838 N N . GLY A 1 252 ? -12 -3.387 1.785 1 92.62 252 GLY A N 1
ATOM 1839 C CA . GLY A 1 252 ? -11.18 -2.238 2.135 1 92.62 252 GLY A CA 1
ATOM 1840 C C . GLY A 1 252 ? -9.93 -2.117 1.284 1 92.62 252 GLY A C 1
ATOM 1841 O O . GLY A 1 252 ? -9.117 -1.206 1.482 1 92.62 252 GLY A O 1
ATOM 1842 N N . PHE A 1 253 ? -9.734 -3.088 0.379 1 85.69 253 PHE A N 1
ATOM 1843 C CA . PHE A 1 253 ? -8.609 -2.955 -0.543 1 85.69 253 PHE A CA 1
ATOM 1844 C C . PHE A 1 253 ? -8.703 -1.65 -1.326 1 85.69 253 PHE A C 1
ATOM 1846 O O . PHE A 1 253 ? -9.758 -1.332 -1.888 1 85.69 253 PHE A O 1
ATOM 1853 N N . GLY A 1 254 ? -7.66 -0.907 -1.291 1 83.62 254 GLY A N 1
ATOM 1854 C CA . GLY A 1 254 ? -7.629 0.316 -2.078 1 83.62 254 GLY A CA 1
ATOM 1855 C C . GLY A 1 254 ? -8.078 1.538 -1.298 1 83.62 254 GLY A C 1
ATOM 1856 O O . GLY A 1 254 ? -7.82 2.672 -1.71 1 83.62 254 GLY A O 1
ATOM 1857 N N . TYR A 1 255 ? -8.648 1.295 -0.109 1 90.88 255 TYR A N 1
ATOM 1858 C CA . TYR A 1 255 ? -9.141 2.422 0.674 1 90.88 255 TYR A CA 1
ATOM 1859 C C . TYR A 1 255 ? -7.992 3.27 1.2 1 90.88 255 TYR A C 1
ATOM 1861 O O . TYR A 1 255 ? -8.164 4.457 1.488 1 90.88 255 TYR A O 1
ATOM 1869 N N . GLU A 1 256 ? -6.902 2.652 1.378 1 90.25 256 GLU A N 1
ATOM 1870 C CA . GLU A 1 256 ? -5.762 3.447 1.826 1 90.25 256 GLU A CA 1
ATOM 1871 C C . GLU A 1 256 ? -5.418 4.535 0.815 1 90.25 256 GLU A C 1
ATOM 1873 O O . GLU A 1 256 ? -5.18 5.688 1.19 1 90.25 256 GLU A O 1
ATOM 1878 N N . LEU A 1 257 ? -5.473 4.168 -0.494 1 84.44 257 LEU A N 1
ATOM 1879 C CA . LEU A 1 257 ? -5.184 5.145 -1.541 1 84.44 257 LEU A CA 1
ATOM 1880 C C . LEU A 1 257 ? -6.293 6.188 -1.628 1 84.44 257 LEU A C 1
ATOM 1882 O O . LEU A 1 257 ? -6.016 7.383 -1.754 1 84.44 257 LEU A O 1
ATOM 1886 N N . ASP A 1 258 ? -7.496 5.703 -1.547 1 89.25 258 ASP A N 1
ATOM 1887 C CA . ASP A 1 258 ? -8.633 6.613 -1.635 1 89.25 258 ASP A CA 1
ATOM 1888 C C . ASP A 1 258 ? -8.625 7.621 -0.487 1 89.25 258 ASP A C 1
ATOM 1890 O O . ASP A 1 258 ? -8.859 8.812 -0.696 1 89.25 258 ASP A O 1
ATOM 1894 N N . THR A 1 259 ? -8.344 7.102 0.649 1 94.69 259 THR A N 1
ATOM 1895 C CA . THR A 1 259 ? -8.375 7.945 1.838 1 94.69 259 THR A CA 1
ATOM 1896 C C . THR A 1 259 ? -7.25 8.969 1.808 1 94.69 259 THR A C 1
ATOM 1898 O O . THR A 1 259 ? -7.465 10.148 2.115 1 94.69 259 THR A O 1
ATOM 1901 N N . ILE A 1 260 ? -6.098 8.555 1.497 1 90.44 260 ILE A N 1
ATOM 1902 C CA . ILE A 1 260 ? -4.961 9.461 1.41 1 90.44 260 ILE A CA 1
ATOM 1903 C C . ILE A 1 260 ? -5.223 10.516 0.337 1 90.44 260 ILE A C 1
ATOM 1905 O O . ILE A 1 260 ? -5.027 11.711 0.571 1 90.44 260 ILE A O 1
ATOM 1909 N N . ALA A 1 261 ? -5.746 10.039 -0.766 1 85.94 261 ALA A N 1
ATOM 1910 C CA . ALA A 1 261 ? -6.004 10.93 -1.891 1 85.94 261 ALA A CA 1
ATOM 1911 C C . ALA A 1 261 ? -7.043 11.992 -1.522 1 85.94 261 ALA A C 1
ATOM 1913 O O . ALA A 1 261 ? -6.891 13.164 -1.87 1 85.94 261 ALA A O 1
ATOM 1914 N N . ALA A 1 262 ? -8.047 11.539 -0.891 1 91.69 262 ALA A N 1
ATOM 1915 C CA . ALA A 1 262 ? -9.094 12.477 -0.496 1 91.69 262 ALA A CA 1
ATOM 1916 C C . ALA A 1 262 ? -8.531 13.586 0.39 1 91.69 262 ALA A C 1
ATOM 1918 O O . ALA A 1 262 ? -8.859 14.758 0.213 1 91.69 262 ALA A O 1
ATOM 1919 N N . VAL A 1 263 ? -7.691 13.227 1.313 1 93.81 263 VAL A N 1
ATOM 1920 C CA . VAL A 1 263 ? -7.141 14.172 2.275 1 93.81 263 VAL A CA 1
ATOM 1921 C C . VAL A 1 263 ? -6.156 15.109 1.573 1 93.81 263 VAL A C 1
ATOM 1923 O O . VAL A 1 263 ? -6.176 16.328 1.8 1 93.81 263 VAL A O 1
ATOM 1926 N N . VAL A 1 264 ? -5.383 14.57 0.703 1 87.12 264 VAL A N 1
ATOM 1927 C CA . VAL A 1 264 ? -4.348 15.352 0.028 1 87.12 264 VAL A CA 1
ATOM 1928 C C . VAL A 1 264 ? -4.992 16.281 -1.003 1 87.12 264 VAL A C 1
ATOM 1930 O O . VAL A 1 264 ? -4.617 17.438 -1.116 1 87.12 264 VAL A O 1
ATOM 1933 N N . ILE A 1 265 ? -5.934 15.727 -1.752 1 84.38 265 ILE A N 1
ATOM 1934 C CA . ILE A 1 265 ? -6.68 16.531 -2.707 1 84.38 265 ILE A CA 1
ATOM 1935 C C . ILE A 1 265 ? -7.398 17.672 -1.975 1 84.38 265 ILE A C 1
ATOM 1937 O O . ILE A 1 265 ? -7.504 18.781 -2.49 1 84.38 265 ILE A O 1
ATOM 1941 N N . GLY A 1 266 ? -7.797 17.359 -0.782 1 89.31 266 GLY A N 1
ATOM 1942 C CA . GLY A 1 266 ? -8.484 18.328 0.048 1 89.31 266 GLY A CA 1
ATOM 1943 C C . GLY A 1 266 ? -7.566 19.422 0.562 1 89.31 266 GLY A C 1
ATOM 1944 O O . GLY A 1 266 ? -8.023 20.375 1.19 1 89.31 266 GLY A O 1
ATOM 1945 N N . GLY A 1 267 ? -6.254 19.281 0.412 1 86.56 267 GLY A N 1
ATOM 1946 C CA . GLY A 1 267 ? -5.363 20.391 0.702 1 86.56 267 GLY A CA 1
ATOM 1947 C C . GLY A 1 267 ? -4.504 20.156 1.933 1 86.56 267 GLY A C 1
ATOM 1948 O O . GLY A 1 267 ? -3.742 21.031 2.338 1 86.56 267 GLY A O 1
ATOM 1949 N N . THR A 1 268 ? -4.703 19.016 2.574 1 91 268 THR A N 1
ATOM 1950 C CA . THR A 1 268 ? -3.838 18.734 3.715 1 91 268 THR A CA 1
ATOM 1951 C C . THR A 1 268 ? -2.43 18.375 3.252 1 91 268 THR A C 1
ATOM 1953 O O . THR A 1 268 ? -2.258 17.594 2.322 1 91 268 THR A O 1
ATOM 1956 N N . SER A 1 269 ? -1.453 19 3.881 1 89.06 269 SER A N 1
ATOM 1957 C CA . SER A 1 269 ? -0.066 18.859 3.453 1 89.06 269 SER A CA 1
ATOM 1958 C C . SER A 1 269 ? 0.518 17.531 3.924 1 89.06 269 SER A C 1
ATOM 1960 O O . SER A 1 269 ? 0.424 17.188 5.105 1 89.06 269 SER A O 1
ATOM 1962 N N . LEU A 1 270 ? 1.201 16.906 3.045 1 87.19 270 LEU A N 1
ATOM 1963 C CA . LEU A 1 270 ? 1.857 15.656 3.375 1 87.19 270 LEU A CA 1
ATOM 1964 C C . LEU A 1 270 ? 3.055 15.891 4.289 1 87.19 270 LEU A C 1
ATOM 1966 O O . LEU A 1 270 ? 3.535 14.961 4.941 1 87.19 270 LEU A O 1
ATOM 1970 N N . SER A 1 271 ? 3.59 17.094 4.316 1 88.25 271 SER A N 1
ATOM 1971 C CA . SER A 1 271 ? 4.723 17.422 5.176 1 88.25 271 SER A CA 1
ATOM 1972 C C . SER A 1 271 ? 4.27 17.719 6.602 1 88.25 271 SER A C 1
ATOM 1974 O O . SER A 1 271 ? 5.098 17.875 7.504 1 88.25 271 SER A O 1
ATOM 1976 N N . GLY A 1 272 ? 2.945 17.781 6.766 1 91.81 272 GLY A N 1
ATOM 1977 C CA . GLY A 1 272 ? 2.396 18 8.094 1 91.81 272 GLY A CA 1
ATOM 1978 C C . GLY A 1 272 ? 2.193 19.469 8.43 1 91.81 272 GLY A C 1
ATOM 1979 O O . GLY A 1 272 ? 2.709 20.344 7.73 1 91.81 272 GLY A O 1
ATOM 1980 N N . GLY A 1 273 ? 1.342 19.734 9.344 1 94 273 GLY A N 1
ATOM 1981 C CA . GLY A 1 273 ? 1.221 21.047 9.961 1 94 273 GLY A CA 1
ATOM 1982 C C . GLY A 1 273 ? 0.198 21.938 9.273 1 94 273 GLY A C 1
ATOM 1983 O O . GLY A 1 273 ? -0.1 23.031 9.75 1 94 273 GLY A O 1
ATOM 1984 N N . ALA A 1 274 ? -0.312 21.469 8.18 1 93.81 274 ALA A N 1
ATOM 1985 C CA . ALA A 1 274 ? -1.269 22.312 7.473 1 93.81 274 ALA A CA 1
ATOM 1986 C C . ALA A 1 274 ? -2.391 21.484 6.859 1 93.81 274 ALA A C 1
ATOM 1988 O O . ALA A 1 274 ? -2.145 20.406 6.305 1 93.81 274 ALA A O 1
ATOM 1989 N N . GLY A 1 275 ? -3.615 22 6.922 1 93.25 275 GLY A N 1
ATOM 1990 C CA . GLY A 1 275 ? -4.793 21.312 6.398 1 93.25 275 GLY A CA 1
ATOM 1991 C C . GLY A 1 275 ? -5.965 21.328 7.359 1 93.25 275 GLY A C 1
ATOM 1992 O O . GLY A 1 275 ? -5.977 22.094 8.32 1 93.25 275 GLY A O 1
ATOM 1993 N N . GLY A 1 276 ? -7 20.578 6.992 1 95 276 GLY A N 1
ATOM 1994 C CA . GLY A 1 276 ? -8.164 20.547 7.863 1 95 276 GLY A CA 1
ATOM 1995 C C . GLY A 1 276 ? -9.273 19.656 7.344 1 95 276 GLY A C 1
ATOM 1996 O O . GLY A 1 276 ? -9.203 19.172 6.219 1 95 276 GLY A O 1
ATOM 1997 N N . ILE A 1 277 ? -10.242 19.5 8.203 1 96.81 277 ILE A N 1
ATOM 1998 C CA . ILE A 1 277 ? -11.352 18.594 7.941 1 96.81 277 ILE A CA 1
ATOM 1999 C C . ILE A 1 277 ? -12.211 19.125 6.801 1 96.81 277 ILE A C 1
ATOM 2001 O O . ILE A 1 277 ? -12.734 18.359 5.992 1 96.81 277 ILE A O 1
ATOM 2005 N N . GLY A 1 278 ? -12.352 20.406 6.695 1 94.06 278 GLY A N 1
ATOM 2006 C CA . GLY A 1 278 ? -13.133 20.984 5.617 1 94.06 278 GLY A CA 1
ATOM 2007 C C . GLY A 1 278 ? -12.625 20.609 4.238 1 94.06 278 GLY A C 1
ATOM 2008 O O . GLY A 1 278 ? -13.406 20.188 3.381 1 94.06 278 GLY A O 1
ATOM 2009 N N . GLY A 1 279 ? -11.336 20.781 4.035 1 92.75 279 GLY A N 1
ATOM 2010 C CA . GLY A 1 279 ? -10.734 20.344 2.783 1 92.75 279 GLY A CA 1
ATOM 2011 C C . GLY A 1 279 ? -10.898 18.859 2.527 1 92.75 279 GLY A C 1
ATOM 2012 O O . GLY A 1 279 ? -11.172 18.453 1.4 1 92.75 279 GLY A O 1
ATOM 2013 N N . THR A 1 280 ? -10.758 18.094 3.568 1 95.31 280 THR A N 1
ATOM 2014 C CA . THR A 1 280 ? -10.898 16.641 3.469 1 95.31 280 THR A CA 1
ATOM 2015 C C . THR A 1 280 ? -12.289 16.266 2.975 1 95.31 280 THR A C 1
ATOM 2017 O O . THR A 1 280 ? -12.445 15.375 2.145 1 95.31 280 THR A O 1
ATOM 2020 N N . LEU A 1 281 ? -13.234 16.969 3.482 1 95.25 281 LEU A N 1
ATOM 2021 C CA . LEU A 1 281 ? -14.609 16.672 3.068 1 95.25 281 LEU A CA 1
ATOM 2022 C C . LEU A 1 281 ? -14.797 16.953 1.58 1 95.25 281 LEU A C 1
ATOM 2024 O O . LEU A 1 281 ? -15.492 16.203 0.888 1 95.25 281 LEU A O 1
ATOM 2028 N N . ILE A 1 282 ? -14.211 17.969 1.068 1 92.81 282 ILE A N 1
ATOM 2029 C CA . ILE A 1 282 ? -14.273 18.281 -0.354 1 92.81 282 ILE A CA 1
ATOM 2030 C C . ILE A 1 282 ? -13.594 17.188 -1.159 1 92.81 282 ILE A C 1
ATOM 2032 O O . ILE A 1 282 ? -14.117 16.75 -2.191 1 92.81 282 ILE A O 1
ATOM 2036 N N . GLY A 1 283 ? -12.438 16.75 -0.671 1 92.62 283 GLY A N 1
ATOM 2037 C CA . GLY A 1 283 ? -11.758 15.648 -1.324 1 92.62 283 GLY A CA 1
ATOM 2038 C C . GLY A 1 283 ? -12.586 14.375 -1.362 1 92.62 283 GLY A C 1
ATOM 2039 O O . GLY A 1 283 ? -12.617 13.68 -2.381 1 92.62 283 GLY A O 1
ATOM 2040 N N . VAL A 1 284 ? -13.234 14.086 -0.296 1 95.94 284 VAL A N 1
ATOM 2041 C CA . VAL A 1 284 ? -14.094 12.914 -0.198 1 95.94 284 VAL A CA 1
ATOM 2042 C C . VAL A 1 284 ? -15.234 13.023 -1.204 1 95.94 284 VAL A C 1
ATOM 2044 O O . VAL A 1 284 ? -15.578 12.047 -1.878 1 95.94 284 VAL A O 1
ATOM 2047 N N . LEU A 1 285 ? -15.766 14.18 -1.311 1 94.19 285 LEU A N 1
ATOM 2048 C CA . LEU A 1 285 ? -16.859 14.414 -2.238 1 94.19 285 LEU A CA 1
ATOM 2049 C C . LEU A 1 285 ? -16.406 14.273 -3.684 1 94.19 285 LEU A C 1
ATOM 2051 O O . LEU A 1 285 ? -17.125 13.734 -4.523 1 94.19 285 LEU A O 1
ATOM 2055 N N . ILE A 1 286 ? -15.195 14.711 -3.938 1 90.75 286 ILE A N 1
ATOM 2056 C CA . ILE A 1 286 ? -14.656 14.594 -5.285 1 90.75 286 ILE A CA 1
ATOM 2057 C C . ILE A 1 286 ? -14.547 13.125 -5.676 1 90.75 286 ILE A C 1
ATOM 2059 O O . ILE A 1 286 ? -15.023 12.719 -6.738 1 90.75 286 ILE A O 1
ATOM 2063 N N . ILE A 1 287 ? -14 12.367 -4.805 1 90.12 287 ILE A N 1
ATOM 2064 C CA . ILE A 1 287 ? -13.82 10.945 -5.086 1 90.12 287 ILE A CA 1
ATOM 2065 C C . ILE A 1 287 ? -15.188 10.258 -5.16 1 90.12 287 ILE A C 1
ATOM 2067 O O . ILE A 1 287 ? -15.422 9.422 -6.043 1 90.12 287 ILE A O 1
ATOM 2071 N N . GLY A 1 288 ? -16.078 10.625 -4.27 1 92.5 288 GLY A N 1
ATOM 2072 C CA . GLY A 1 288 ? -17.406 10.055 -4.266 1 92.5 288 GLY A CA 1
ATOM 2073 C C . GLY A 1 288 ? -18.188 10.352 -5.531 1 92.5 288 GLY A C 1
ATOM 2074 O O . GLY A 1 288 ? -18.828 9.461 -6.105 1 92.5 288 GLY A O 1
ATOM 2075 N N . VAL A 1 289 ? -18.141 11.578 -5.934 1 92.75 289 VAL A N 1
ATOM 2076 C CA . VAL A 1 289 ? -18.844 11.992 -7.141 1 92.75 289 VAL A CA 1
ATOM 2077 C C . VAL A 1 289 ? -18.234 11.305 -8.359 1 92.75 289 VAL A C 1
ATOM 2079 O O . VAL A 1 289 ? -18.953 10.883 -9.266 1 92.75 289 VAL A O 1
ATOM 2082 N N . LEU A 1 290 ? -16.969 11.188 -8.352 1 90.06 290 LEU A N 1
ATOM 2083 C CA . LEU A 1 290 ? -16.297 10.516 -9.461 1 90.06 290 LEU A CA 1
ATOM 2084 C C . LEU A 1 290 ? -16.719 9.055 -9.539 1 90.06 290 LEU A C 1
ATOM 2086 O O . LEU A 1 290 ? -17.062 8.562 -10.617 1 90.06 290 LEU A O 1
ATOM 2090 N N . ARG A 1 291 ? -16.656 8.406 -8.445 1 91 291 ARG A N 1
ATOM 2091 C CA . ARG A 1 291 ? -17.031 6.996 -8.422 1 91 291 ARG A CA 1
ATOM 2092 C C . ARG A 1 291 ? -18.5 6.82 -8.805 1 91 291 ARG A C 1
ATOM 2094 O O . ARG A 1 291 ? -18.844 5.914 -9.562 1 91 291 ARG A O 1
ATOM 2101 N N . ASN A 1 292 ? -19.344 7.625 -8.258 1 92.5 292 ASN A N 1
ATOM 2102 C CA . ASN A 1 292 ? -20.766 7.578 -8.578 1 92.5 292 ASN A CA 1
ATOM 2103 C C . ASN A 1 292 ? -21.016 7.84 -10.062 1 92.5 292 ASN A C 1
ATOM 2105 O O . ASN A 1 292 ? -21.797 7.133 -10.703 1 92.5 292 ASN A O 1
ATOM 2109 N N . GLY A 1 293 ? -20.422 8.867 -10.539 1 91.31 293 GLY A N 1
ATOM 2110 C CA . GLY A 1 293 ? -20.562 9.195 -11.945 1 91.31 293 GLY A CA 1
ATOM 2111 C C . GLY A 1 293 ? -20.141 8.07 -12.867 1 91.31 293 GLY A C 1
ATOM 2112 O O . GLY A 1 293 ? -20.812 7.773 -13.852 1 91.31 293 GLY A O 1
ATOM 2113 N N . LEU A 1 294 ? -19 7.465 -12.57 1 91.06 294 LEU A N 1
ATOM 2114 C CA . LEU A 1 294 ? -18.5 6.359 -13.383 1 91.06 294 LEU A CA 1
ATOM 2115 C C . LEU A 1 294 ? -19.453 5.16 -13.297 1 91.06 294 LEU A C 1
ATOM 2117 O O . LEU A 1 294 ? -19.641 4.445 -14.281 1 91.06 294 LEU A O 1
ATOM 2121 N N . ASN A 1 295 ? -20 5.023 -12.133 1 90.31 295 ASN A N 1
ATOM 2122 C CA . ASN A 1 295 ? -20.984 3.967 -11.977 1 90.31 295 ASN A CA 1
ATOM 2123 C C . ASN A 1 295 ? -22.234 4.234 -12.82 1 90.31 295 ASN A C 1
ATOM 2125 O O . ASN A 1 295 ? -22.766 3.322 -13.461 1 90.31 295 ASN A O 1
ATOM 2129 N N . LEU A 1 296 ? -22.688 5.41 -12.797 1 90.56 296 LEU A N 1
ATOM 2130 C CA . LEU A 1 296 ? -23.859 5.793 -13.586 1 90.56 296 LEU A CA 1
ATOM 2131 C C . LEU A 1 296 ? -23.609 5.586 -15.07 1 90.56 296 LEU A C 1
ATOM 2133 O O . LEU A 1 296 ? -24.531 5.277 -15.828 1 90.56 296 LEU A O 1
ATOM 2137 N N . LEU A 1 297 ? -22.344 5.727 -15.438 1 91.75 297 LEU A N 1
ATOM 2138 C CA . LEU A 1 297 ? -21.984 5.566 -16.844 1 91.75 297 LEU A CA 1
ATOM 2139 C C . LEU A 1 297 ? -21.641 4.113 -17.156 1 91.75 297 LEU A C 1
ATOM 2141 O O . LEU A 1 297 ? -21.125 3.807 -18.219 1 91.75 297 LEU A O 1
ATOM 2145 N N . ASN A 1 298 ? -21.797 3.184 -16.156 1 91.5 298 ASN A N 1
ATOM 2146 C CA . ASN A 1 298 ? -21.609 1.741 -16.281 1 91.5 298 ASN A CA 1
ATOM 2147 C C . ASN A 1 298 ? -20.156 1.386 -16.562 1 91.5 298 ASN A C 1
ATOM 2149 O O . ASN A 1 298 ? -19.875 0.495 -17.375 1 91.5 298 ASN A O 1
ATOM 2153 N N . VAL A 1 299 ? -19.359 2.148 -15.992 1 91.31 299 VAL A N 1
ATOM 2154 C CA . VAL A 1 299 ? -17.938 1.845 -16.094 1 91.31 299 VAL A CA 1
ATOM 2155 C C . VAL A 1 299 ? -17.578 0.718 -15.125 1 91.31 299 VAL A C 1
ATOM 2157 O O . VAL A 1 299 ? -18.016 0.723 -13.969 1 91.31 299 VAL A O 1
ATOM 2160 N N . SER A 1 300 ? -16.797 -0.323 -15.562 1 91.75 300 SER A N 1
ATOM 2161 C CA . SER A 1 300 ? -16.422 -1.459 -14.727 1 91.75 300 SER A CA 1
ATOM 2162 C C . SER A 1 300 ? -15.594 -1.014 -13.531 1 91.75 300 SER A C 1
ATOM 2164 O O . SER A 1 300 ? -14.906 0.012 -13.586 1 91.75 300 SER A O 1
ATOM 2166 N N . PRO A 1 301 ? -15.617 -1.769 -12.445 1 86.44 301 PRO A N 1
ATOM 2167 C CA . PRO A 1 301 ? -14.812 -1.432 -11.266 1 86.44 301 PRO A CA 1
ATOM 2168 C C . PRO A 1 301 ? -13.312 -1.425 -11.562 1 86.44 301 PRO A C 1
ATOM 2170 O O . PRO A 1 301 ? -12.562 -0.645 -10.961 1 86.44 301 PRO A O 1
ATOM 2173 N N . PHE A 1 302 ? -12.906 -2.234 -12.484 1 90.69 302 PHE A N 1
ATOM 2174 C CA . PHE A 1 302 ? -11.492 -2.293 -12.82 1 90.69 302 PHE A CA 1
ATOM 2175 C C . PHE A 1 302 ? -11.047 -1.021 -13.531 1 90.69 302 PHE A C 1
ATOM 2177 O O . PHE A 1 302 ? -10 -0.456 -13.211 1 90.69 302 PHE A O 1
ATOM 2184 N N . LEU A 1 303 ? -11.883 -0.568 -14.414 1 90.69 303 LEU A N 1
ATOM 2185 C CA . LEU A 1 303 ? -11.586 0.686 -15.102 1 90.69 303 LEU A CA 1
ATOM 2186 C C . LEU A 1 303 ? -11.695 1.866 -14.141 1 90.69 303 LEU A C 1
ATOM 2188 O O . LEU A 1 303 ? -10.953 2.848 -14.273 1 90.69 303 LEU A O 1
ATOM 2192 N N . GLN A 1 304 ? -12.586 1.818 -13.25 1 88.5 304 GLN A N 1
ATOM 2193 C CA . GLN A 1 304 ? -12.695 2.861 -12.234 1 88.5 304 GLN A CA 1
ATOM 2194 C C . GLN A 1 304 ? -11.406 2.98 -11.43 1 88.5 304 GLN A C 1
ATOM 2196 O O . GLN A 1 304 ? -10.938 4.086 -11.148 1 88.5 304 GLN A O 1
ATOM 2201 N N . GLN A 1 305 ? -10.875 1.813 -11.102 1 87.5 305 GLN A N 1
ATOM 2202 C CA . GLN A 1 305 ? -9.617 1.794 -10.367 1 87.5 305 GLN A CA 1
ATOM 2203 C C . GLN A 1 305 ? -8.516 2.514 -11.133 1 87.5 305 GLN A C 1
ATOM 2205 O O . GLN A 1 305 ? -7.727 3.26 -10.555 1 87.5 305 GLN A O 1
ATOM 2210 N N . VAL A 1 306 ? -8.477 2.344 -12.391 1 91.12 306 VAL A N 1
ATOM 2211 C CA . VAL A 1 306 ? -7.488 2.979 -13.25 1 91.12 306 VAL A CA 1
ATOM 2212 C C . VAL A 1 306 ? -7.727 4.484 -13.289 1 91.12 306 VAL A C 1
ATOM 2214 O O . VAL A 1 306 ? -6.805 5.273 -13.07 1 91.12 306 VAL A O 1
ATOM 2217 N N . ILE A 1 307 ? -8.969 4.863 -13.508 1 88.5 307 ILE A N 1
ATOM 2218 C CA . ILE A 1 307 ? -9.328 6.27 -13.656 1 88.5 307 ILE A CA 1
ATOM 2219 C C . ILE A 1 307 ? -9.047 7.008 -12.352 1 88.5 307 ILE A C 1
ATOM 2221 O O . ILE A 1 307 ? -8.461 8.094 -12.352 1 88.5 307 ILE A O 1
ATOM 2225 N N . ILE A 1 308 ? -9.406 6.395 -11.289 1 83.94 308 ILE A N 1
ATOM 2226 C CA . ILE A 1 308 ? -9.211 7.023 -9.992 1 83.94 308 ILE A CA 1
ATOM 2227 C C . ILE A 1 308 ? -7.719 7.188 -9.711 1 83.94 308 ILE A C 1
ATOM 2229 O O . ILE A 1 308 ? -7.277 8.242 -9.258 1 83.94 308 ILE A O 1
ATOM 2233 N N . GLY A 1 309 ? -6.973 6.133 -10.016 1 85.75 309 GLY A N 1
ATOM 2234 C CA . GLY A 1 309 ? -5.527 6.246 -9.875 1 85.75 309 GLY A CA 1
ATOM 2235 C C . GLY A 1 309 ? -4.941 7.398 -10.672 1 85.75 309 GLY A C 1
ATOM 2236 O O . GLY A 1 309 ? -4.141 8.18 -10.148 1 85.75 309 GLY A O 1
ATOM 2237 N N . VAL A 1 310 ? -5.383 7.57 -11.828 1 88.94 310 VAL A N 1
ATOM 2238 C CA . VAL A 1 310 ? -4.898 8.617 -12.719 1 88.94 310 VAL A CA 1
ATOM 2239 C C . VAL A 1 310 ? -5.328 9.984 -12.195 1 88.94 310 VAL A C 1
ATOM 2241 O O . VAL A 1 310 ? -4.52 10.914 -12.133 1 88.94 310 VAL A O 1
ATOM 2244 N N . VAL A 1 311 ? -6.539 10.094 -11.82 1 82.06 311 VAL A N 1
ATOM 2245 C CA . VAL A 1 311 ? -7.09 11.367 -11.359 1 82.06 311 VAL A CA 1
ATOM 2246 C C . VAL A 1 311 ? -6.371 11.805 -10.086 1 82.06 311 VAL A C 1
ATOM 2248 O O . VAL A 1 311 ? -6.051 12.984 -9.922 1 82.06 311 VAL A O 1
ATOM 2251 N N . ILE A 1 312 ? -6.098 10.859 -9.219 1 78.12 312 ILE A N 1
ATOM 2252 C CA . ILE A 1 312 ? -5.461 11.156 -7.941 1 78.12 312 ILE A CA 1
ATOM 2253 C C . ILE A 1 312 ? -4.047 11.688 -8.18 1 78.12 312 ILE A C 1
ATOM 2255 O O . ILE A 1 312 ? -3.658 12.711 -7.613 1 78.12 312 ILE A O 1
ATOM 2259 N N . VAL A 1 313 ? -3.322 11.031 -9 1 84.5 313 VAL A N 1
ATOM 2260 C CA . VAL A 1 313 ? -1.935 11.414 -9.227 1 84.5 313 VAL A CA 1
ATOM 2261 C C . VAL A 1 313 ? -1.886 12.766 -9.938 1 84.5 313 VAL A C 1
ATOM 2263 O O . VAL A 1 313 ? -1.022 13.602 -9.648 1 84.5 313 VAL A O 1
ATOM 2266 N N . LEU A 1 314 ? -2.803 12.992 -10.844 1 82.31 314 LEU A N 1
ATOM 2267 C CA . LEU A 1 314 ? -2.854 14.273 -11.555 1 82.31 314 LEU A CA 1
ATOM 2268 C C . LEU A 1 314 ? -3.23 15.406 -10.602 1 82.31 314 LEU A C 1
ATOM 2270 O O . LEU A 1 314 ? -2.672 16.5 -10.688 1 82.31 314 LEU A O 1
ATOM 2274 N N . ALA A 1 315 ? -4.152 15.117 -9.766 1 78.19 315 ALA A N 1
ATOM 2275 C CA . ALA A 1 315 ? -4.582 16.125 -8.812 1 78.19 315 ALA A CA 1
ATOM 2276 C C . ALA A 1 315 ? -3.457 16.484 -7.844 1 78.19 315 ALA A C 1
ATOM 2278 O O . ALA A 1 315 ? -3.209 17.656 -7.574 1 78.19 315 ALA A O 1
ATOM 2279 N N . VAL A 1 316 ? -2.812 15.531 -7.332 1 77.5 316 VAL A N 1
ATOM 2280 C CA . VAL A 1 316 ? -1.717 15.75 -6.391 1 77.5 316 VAL A CA 1
ATOM 2281 C C . VAL A 1 316 ? -0.55 16.422 -7.109 1 77.5 316 VAL A C 1
ATOM 2283 O O . VAL A 1 316 ? 0.086 17.328 -6.559 1 77.5 316 VAL A O 1
ATOM 2286 N N . GLY A 1 317 ? -0.222 15.977 -8.305 1 81.06 317 GLY A N 1
ATOM 2287 C CA . GLY A 1 317 ? 0.829 16.594 -9.094 1 81.06 317 GLY A CA 1
ATOM 2288 C C . GLY A 1 317 ? 0.566 18.062 -9.406 1 81.06 317 GLY A C 1
ATOM 2289 O O . GLY A 1 317 ? 1.469 18.891 -9.305 1 81.06 317 GLY A O 1
ATOM 2290 N N . ALA A 1 318 ? -0.626 18.344 -9.766 1 76.75 318 ALA A N 1
ATOM 2291 C CA . ALA A 1 318 ? -1.012 19.734 -10.055 1 76.75 318 ALA A CA 1
ATOM 2292 C C . ALA A 1 318 ? -0.875 20.609 -8.82 1 76.75 318 ALA A C 1
ATOM 2294 O O . ALA A 1 318 ? -0.437 21.766 -8.914 1 76.75 318 ALA A O 1
ATOM 2295 N N . GLU A 1 319 ? -1.214 20.047 -7.699 1 71.88 319 GLU A N 1
ATOM 2296 C CA . GLU A 1 319 ? -1.129 20.797 -6.449 1 71.88 319 GLU A CA 1
ATOM 2297 C C . GLU A 1 319 ? 0.322 21.078 -6.074 1 71.88 319 GLU A C 1
ATOM 2299 O O . GLU A 1 319 ? 0.64 22.172 -5.578 1 71.88 319 GLU A O 1
ATOM 2304 N N . THR A 1 320 ? 1.06 20.156 -6.285 1 74.62 320 THR A N 1
ATOM 2305 C CA . THR A 1 320 ? 2.465 20.328 -5.934 1 74.62 320 THR A CA 1
ATOM 2306 C C . THR A 1 320 ? 3.133 21.359 -6.84 1 74.62 320 THR A C 1
ATOM 2308 O O . THR A 1 320 ? 3.973 22.141 -6.387 1 74.62 320 THR A O 1
ATOM 2311 N N . LEU A 1 321 ? 2.779 21.328 -8.086 1 76.94 321 LEU A N 1
ATOM 2312 C CA . LEU A 1 321 ? 3.344 22.281 -9.039 1 76.94 321 LEU A CA 1
ATOM 2313 C C . LEU A 1 321 ? 2.879 23.703 -8.727 1 76.94 321 LEU A C 1
ATOM 2315 O O . LEU A 1 321 ? 3.639 24.656 -8.898 1 76.94 321 LEU A O 1
ATOM 2319 N N . ARG A 1 322 ? 1.713 23.828 -8.312 1 72.62 322 ARG A N 1
ATOM 2320 C CA . ARG A 1 322 ? 1.158 25.141 -7.98 1 72.62 322 ARG A CA 1
ATOM 2321 C C . ARG A 1 322 ? 1.854 25.734 -6.762 1 72.62 322 ARG A C 1
ATOM 2323 O O . ARG A 1 322 ? 2.139 26.938 -6.727 1 72.62 322 ARG A O 1
ATOM 2330 N N . ARG A 1 323 ? 2.154 24.984 -5.793 1 70.12 323 ARG A N 1
ATOM 2331 C CA . ARG A 1 323 ? 2.791 25.453 -4.566 1 70.12 323 ARG A CA 1
ATOM 2332 C C . ARG A 1 323 ? 4.227 25.891 -4.828 1 70.12 323 ARG A C 1
ATOM 2334 O O . ARG A 1 323 ? 4.754 26.766 -4.125 1 70.12 323 ARG A O 1
ATOM 2341 N N . ARG A 1 324 ? 4.797 25.422 -5.766 1 64.25 324 ARG A N 1
ATOM 2342 C CA . ARG A 1 324 ? 6.164 25.812 -6.102 1 64.25 324 ARG A CA 1
ATOM 2343 C C . ARG A 1 324 ? 6.199 27.172 -6.801 1 64.25 324 ARG A C 1
ATOM 2345 O O . ARG A 1 324 ? 7.191 27.891 -6.711 1 64.25 324 ARG A O 1
ATOM 2352 N N . ARG A 1 325 ? 5.211 27.406 -7.52 1 59.69 325 ARG A N 1
ATOM 2353 C CA . ARG A 1 325 ? 5.184 28.672 -8.25 1 59.69 325 ARG A CA 1
ATOM 2354 C C . ARG A 1 325 ? 4.82 29.828 -7.328 1 59.69 325 ARG A C 1
ATOM 2356 O O . ARG A 1 325 ? 5.148 30.984 -7.613 1 59.69 325 ARG A O 1
ATOM 2363 N N . SER A 1 326 ? 4.223 29.531 -6.227 1 52.69 326 SER A N 1
ATOM 2364 C CA . SER A 1 326 ? 3.904 30.625 -5.312 1 52.69 326 SER A CA 1
ATOM 2365 C C . SER A 1 326 ? 5.059 30.891 -4.355 1 52.69 326 SER A C 1
ATOM 2367 O O . SER A 1 326 ? 5.301 32.031 -3.977 1 52.69 326 SER A O 1
ATOM 2369 N N . MET B 1 1 ? 70.375 18.094 4.527 1 30.19 1 MET B N 1
ATOM 2370 C CA . MET B 1 1 ? 69.875 16.875 5.156 1 30.19 1 MET B CA 1
ATOM 2371 C C . MET B 1 1 ? 68.375 16.922 5.25 1 30.19 1 MET B C 1
ATOM 2373 O O . MET B 1 1 ? 67.812 17.672 6.066 1 30.19 1 MET B O 1
ATOM 2377 N N . SER B 1 2 ? 67.5 16.75 4.105 1 30.33 2 SER B N 1
ATOM 2378 C CA . SER B 1 2 ? 66.125 16.953 3.621 1 30.33 2 SER B CA 1
ATOM 2379 C C . SER B 1 2 ? 65.125 16.016 4.32 1 30.33 2 SER B C 1
ATOM 2381 O O . SER B 1 2 ? 65.312 14.797 4.332 1 30.33 2 SER B O 1
ATOM 2383 N N . ALA B 1 3 ? 64.438 16.359 5.48 1 37.03 3 ALA B N 1
ATOM 2384 C CA . ALA B 1 3 ? 63.406 15.727 6.285 1 37.03 3 ALA B CA 1
ATOM 2385 C C . ALA B 1 3 ? 62.281 15.195 5.406 1 37.03 3 ALA B C 1
ATOM 2387 O O . ALA B 1 3 ? 61.312 15.914 5.102 1 37.03 3 ALA B O 1
ATOM 2388 N N . LEU B 1 4 ? 62.469 14.555 4.238 1 36 4 LEU B N 1
ATOM 2389 C CA . LEU B 1 4 ? 61.438 13.836 3.516 1 36 4 LEU B CA 1
ATOM 2390 C C . LEU B 1 4 ? 60.781 12.805 4.418 1 36 4 LEU B C 1
ATOM 2392 O O . LEU B 1 4 ? 61.312 11.719 4.633 1 36 4 LEU B O 1
ATOM 2396 N N . GLU B 1 5 ? 60.219 13.234 5.625 1 34.66 5 GLU B N 1
ATOM 2397 C CA . GLU B 1 5 ? 59.438 12.281 6.406 1 34.66 5 GLU B CA 1
ATOM 2398 C C . GLU B 1 5 ? 58.438 11.516 5.52 1 34.66 5 GLU B C 1
ATOM 2400 O O . GLU B 1 5 ? 57.75 12.117 4.711 1 34.66 5 GLU B O 1
ATOM 2405 N N . ARG B 1 6 ? 58.719 10.172 5.223 1 37.94 6 ARG B N 1
ATOM 2406 C CA . ARG B 1 6 ? 57.938 9.109 4.602 1 37.94 6 ARG B CA 1
ATOM 2407 C C . ARG B 1 6 ? 56.531 9.031 5.215 1 37.94 6 ARG B C 1
ATOM 2409 O O . ARG B 1 6 ? 56.406 8.711 6.398 1 37.94 6 ARG B O 1
ATOM 2416 N N . ASN B 1 7 ? 55.625 9.961 4.859 1 34.47 7 ASN B N 1
ATOM 2417 C CA . ASN B 1 7 ? 54.188 9.727 5.098 1 34.47 7 ASN B CA 1
ATOM 2418 C C . ASN B 1 7 ? 53.781 8.305 4.711 1 34.47 7 ASN B C 1
ATOM 2420 O O . ASN B 1 7 ? 53.719 7.969 3.527 1 34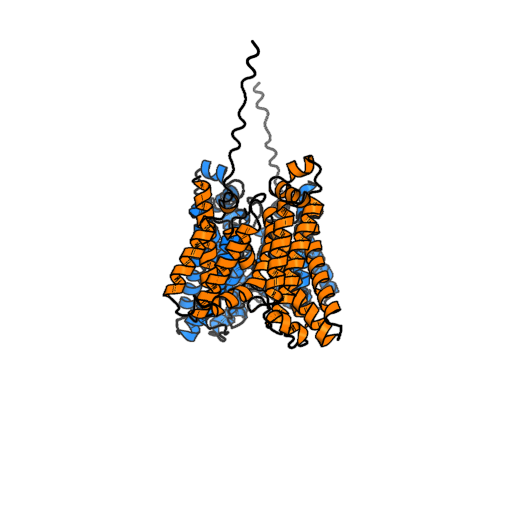.47 7 ASN B O 1
ATOM 2424 N N . GLU B 1 8 ? 54.25 7.258 5.418 1 35.62 8 GLU B N 1
ATOM 2425 C CA . GLU B 1 8 ? 53.719 5.922 5.227 1 35.62 8 GLU B CA 1
ATOM 2426 C C . GLU B 1 8 ? 52.188 5.945 5.234 1 35.62 8 GLU B C 1
ATOM 2428 O O . GLU B 1 8 ? 51.562 6.418 6.191 1 35.62 8 GLU B O 1
ATOM 2433 N N . GLY B 1 9 ? 51.562 6.176 4.074 1 35.12 9 GLY B N 1
ATOM 2434 C CA . GLY B 1 9 ? 50.125 5.961 3.834 1 35.12 9 GLY B CA 1
ATOM 2435 C C . GLY B 1 9 ? 49.625 4.691 4.477 1 35.12 9 GLY B C 1
ATOM 2436 O O . GLY B 1 9 ? 50.062 3.59 4.141 1 35.12 9 GLY B O 1
ATOM 2437 N N . VAL B 1 10 ? 49.344 4.719 5.777 1 35.91 10 VAL B N 1
ATOM 2438 C CA . VAL B 1 10 ? 48.594 3.623 6.395 1 35.91 10 VAL B CA 1
ATOM 2439 C C . VAL B 1 10 ? 47.469 3.184 5.469 1 35.91 10 VAL B C 1
ATOM 2441 O O . VAL B 1 10 ? 46.531 3.947 5.219 1 35.91 10 VAL B O 1
ATOM 2444 N N . THR B 1 11 ? 47.75 2.436 4.418 1 36 11 THR B N 1
ATOM 2445 C CA . THR B 1 11 ? 46.719 1.687 3.717 1 36 11 THR B CA 1
ATOM 2446 C C . THR B 1 11 ? 45.844 0.921 4.703 1 36 11 THR B C 1
ATOM 2448 O O . THR B 1 11 ? 46.312 -0.01 5.363 1 36 11 THR B O 1
ATOM 2451 N N . HIS B 1 12 ? 45.031 1.578 5.457 1 37.81 12 HIS B N 1
ATOM 2452 C CA . HIS B 1 12 ? 44 0.781 6.133 1 37.81 12 HIS B CA 1
ATOM 2453 C C . HIS B 1 12 ? 43.406 -0.245 5.184 1 37.81 12 HIS B C 1
ATOM 2455 O O . HIS B 1 12 ? 42.781 0.12 4.172 1 37.81 12 HIS B O 1
ATOM 2461 N N . THR B 1 13 ? 44.031 -1.274 4.969 1 33.44 13 THR B N 1
ATOM 2462 C CA . THR B 1 13 ? 43.375 -2.402 4.309 1 33.44 13 THR B CA 1
ATOM 2463 C C . THR B 1 13 ? 41.938 -2.572 4.816 1 33.44 13 THR B C 1
ATOM 2465 O O . THR B 1 13 ? 41.719 -2.896 5.984 1 33.44 13 THR B O 1
ATOM 2468 N N . ARG B 1 14 ? 41.062 -1.779 4.328 1 40.22 14 ARG B N 1
ATOM 2469 C CA . ARG B 1 14 ? 39.688 -2.105 4.594 1 40.22 14 ARG B CA 1
ATOM 2470 C C . ARG B 1 14 ? 39.438 -3.607 4.484 1 40.22 14 ARG B C 1
ATOM 2472 O O . ARG B 1 14 ? 39.812 -4.234 3.49 1 40.22 14 ARG B O 1
ATOM 2479 N N . SER B 1 15 ? 39.312 -4.344 5.547 1 41.06 15 SER B N 1
ATOM 2480 C CA . SER B 1 15 ? 39.031 -5.777 5.598 1 41.06 15 SER B CA 1
ATOM 2481 C C . SER B 1 15 ? 38.062 -6.184 4.52 1 41.06 15 SER B C 1
ATOM 2483 O O . SER B 1 15 ? 37.125 -5.422 4.184 1 41.06 15 SER B O 1
ATOM 2485 N N . PRO B 1 16 ? 38.344 -7.074 3.648 1 40.97 16 PRO B N 1
ATOM 2486 C CA . PRO B 1 16 ? 37.438 -7.586 2.609 1 40.97 16 PRO B CA 1
ATOM 2487 C C . PRO B 1 16 ? 36 -7.754 3.104 1 40.97 16 PRO B C 1
ATOM 2489 O O . PRO B 1 16 ? 35.094 -7.918 2.297 1 40.97 16 PRO B O 1
ATOM 2492 N N . LEU B 1 17 ? 35.875 -7.988 4.301 1 39.03 17 LEU B N 1
ATOM 2493 C CA . LEU B 1 17 ? 34.531 -8.227 4.82 1 39.03 17 LEU B CA 1
ATOM 2494 C C . LEU B 1 17 ? 33.812 -6.91 5.133 1 39.03 17 LEU B C 1
ATOM 2496 O O . LEU B 1 17 ? 32.719 -6.906 5.707 1 39.03 17 LEU B O 1
ATOM 2500 N N . ALA B 1 18 ? 34.438 -5.852 4.98 1 45.47 18 ALA B N 1
ATOM 2501 C CA . ALA B 1 18 ? 33.906 -4.523 5.234 1 45.47 18 ALA B CA 1
ATOM 2502 C C . ALA B 1 18 ? 32.594 -4.316 4.473 1 45.47 18 ALA B C 1
ATOM 2504 O O . ALA B 1 18 ? 31.719 -3.57 4.914 1 45.47 18 ALA B O 1
ATOM 2505 N N . TRP B 1 19 ? 32.594 -4.914 3.303 1 44.72 19 TRP B N 1
ATOM 2506 C CA . TRP B 1 19 ? 31.344 -4.828 2.531 1 44.72 19 TRP B CA 1
ATOM 2507 C C . TRP B 1 19 ? 30.203 -5.5 3.27 1 44.72 19 TRP B C 1
ATOM 2509 O O . TRP B 1 19 ? 29.031 -5.195 3.02 1 44.72 19 TRP B O 1
ATOM 2519 N N . LEU B 1 20 ? 30.531 -6.469 4.199 1 44.12 20 LEU B N 1
ATOM 2520 C CA . LEU B 1 20 ? 29.562 -7.141 5.047 1 44.12 20 LEU B CA 1
ATOM 2521 C C . LEU B 1 20 ? 29.219 -6.293 6.27 1 44.12 20 LEU B C 1
ATOM 2523 O O . LEU B 1 20 ? 28.359 -6.664 7.07 1 44.12 20 LEU B O 1
ATOM 2527 N N . SER B 1 21 ? 29.969 -5.441 6.594 1 47 21 SER B N 1
ATOM 2528 C CA . SER B 1 21 ? 29.812 -4.668 7.824 1 47 21 SER B CA 1
ATOM 2529 C C . SER B 1 21 ? 28.391 -4.172 7.988 1 47 21 SER B C 1
ATOM 2531 O O . SER B 1 21 ? 27.828 -4.23 9.086 1 47 21 SER B O 1
ATOM 2533 N N . GLY B 1 22 ? 27.844 -3.744 6.953 1 53.88 22 GLY B N 1
ATOM 2534 C CA . GLY B 1 22 ? 26.469 -3.305 7.098 1 53.88 22 GLY B CA 1
ATOM 2535 C C . GLY B 1 22 ? 25.469 -4.453 7.137 1 53.88 22 GLY B C 1
ATOM 2536 O O . GLY B 1 22 ? 24.328 -4.273 7.543 1 53.88 22 GLY B O 1
ATOM 2537 N N . ALA B 1 23 ? 25.969 -5.695 6.68 1 60.78 23 ALA B N 1
ATOM 2538 C CA . ALA B 1 23 ? 25.094 -6.852 6.543 1 60.78 23 ALA B CA 1
ATOM 2539 C C . ALA B 1 23 ? 25.312 -7.848 7.68 1 60.78 23 ALA B C 1
ATOM 2541 O O . ALA B 1 23 ? 24.766 -8.953 7.656 1 60.78 23 ALA B O 1
ATOM 2542 N N . THR B 1 24 ? 26.031 -7.535 8.641 1 66.69 24 THR B N 1
ATOM 2543 C CA . THR B 1 24 ? 26.344 -8.5 9.688 1 66.69 24 THR B CA 1
ATOM 2544 C C . THR B 1 24 ? 25.094 -8.812 10.516 1 66.69 24 THR B C 1
ATOM 2546 O O . THR B 1 24 ? 24.844 -9.969 10.875 1 66.69 24 THR B O 1
ATOM 2549 N N . GLY B 1 25 ? 24.391 -7.77 10.766 1 73.06 25 GLY B N 1
ATOM 2550 C CA . GLY B 1 25 ? 23.172 -8 11.523 1 73.06 25 GLY B CA 1
ATOM 2551 C C . GLY B 1 25 ? 22.219 -8.953 10.836 1 73.06 25 GLY B C 1
ATOM 2552 O O . GLY B 1 25 ? 21.938 -10.031 11.359 1 73.06 25 GLY B O 1
ATOM 2553 N N . PRO B 1 26 ? 21.984 -8.625 9.648 1 78 26 PRO B N 1
ATOM 2554 C CA . PRO B 1 26 ? 21.078 -9.5 8.906 1 78 26 PRO B CA 1
ATOM 2555 C C . PRO B 1 26 ? 21.641 -10.914 8.719 1 78 26 PRO B C 1
ATOM 2557 O O . PRO B 1 26 ? 20.875 -11.883 8.758 1 78 26 PRO B O 1
ATOM 2560 N N . LEU B 1 27 ? 22.859 -10.992 8.555 1 81.5 27 LEU B N 1
ATOM 2561 C CA . LEU B 1 27 ? 23.469 -12.305 8.367 1 81.5 27 LEU B CA 1
ATOM 2562 C C . LEU B 1 27 ? 23.344 -13.148 9.633 1 81.5 27 LEU B C 1
ATOM 2564 O O . LEU B 1 27 ? 23.047 -14.344 9.562 1 81.5 27 LEU B O 1
ATOM 2568 N N . LEU B 1 28 ? 23.531 -12.531 10.734 1 80.81 28 LEU B N 1
ATOM 2569 C CA . LEU B 1 28 ? 23.359 -13.227 12.008 1 80.81 28 LEU B CA 1
ATOM 2570 C C . LEU B 1 28 ? 21.906 -13.648 12.203 1 80.81 28 LEU B C 1
ATOM 2572 O O . LEU B 1 28 ? 21.641 -14.742 12.719 1 80.81 28 LEU B O 1
ATOM 2576 N N . GLY B 1 29 ? 21.047 -12.812 11.836 1 77.56 29 GLY B N 1
ATOM 2577 C CA . GLY B 1 29 ? 19.625 -13.148 11.906 1 77.56 29 GLY B CA 1
ATOM 2578 C C . GLY B 1 29 ? 19.266 -14.344 11.047 1 77.56 29 GLY B C 1
ATOM 2579 O O . GLY B 1 29 ? 18.5 -15.219 11.484 1 77.56 29 GLY B O 1
ATOM 2580 N N . LEU B 1 30 ? 19.828 -14.344 9.891 1 84.62 30 LEU B N 1
ATOM 2581 C CA . LEU B 1 30 ? 19.594 -15.453 8.984 1 84.62 30 LEU B CA 1
ATOM 2582 C C . LEU B 1 30 ? 20.125 -16.766 9.562 1 84.62 30 LEU B C 1
ATOM 2584 O O . LEU B 1 30 ? 19.438 -17.781 9.531 1 84.62 30 LEU B O 1
ATOM 2588 N N . LEU B 1 31 ? 21.281 -16.656 10.102 1 86.94 31 LEU B N 1
ATOM 2589 C CA . LEU B 1 31 ? 21.906 -17.844 10.672 1 86.94 31 LEU B CA 1
ATOM 2590 C C . LEU B 1 31 ? 21.094 -18.375 11.852 1 86.94 31 LEU B C 1
ATOM 2592 O O . LEU B 1 31 ? 20.875 -19.578 11.977 1 86.94 31 LEU B O 1
ATOM 2596 N N . MET B 1 32 ? 20.641 -17.516 12.711 1 85.56 32 MET B N 1
ATOM 2597 C CA . MET B 1 32 ? 19.828 -17.891 13.859 1 85.56 32 MET B CA 1
ATOM 2598 C C . MET B 1 32 ? 18.516 -18.531 13.406 1 85.56 32 MET B C 1
ATOM 2600 O O . MET B 1 32 ? 18.047 -19.516 13.992 1 85.56 32 MET B O 1
ATOM 2604 N N . LEU B 1 33 ? 17.953 -17.938 12.383 1 85.56 33 LEU B N 1
ATOM 2605 C CA . LEU B 1 33 ? 16.719 -18.484 11.828 1 85.56 33 LEU B CA 1
ATOM 2606 C C . LEU B 1 33 ? 16.938 -19.891 11.281 1 85.56 33 LEU B C 1
ATOM 2608 O O . LEU B 1 33 ? 16.125 -20.781 11.5 1 85.56 33 LEU B O 1
ATOM 2612 N N . CYS B 1 34 ? 18.047 -20.062 10.602 1 89 34 CYS B N 1
ATOM 2613 C CA . CYS B 1 34 ? 18.359 -21.375 10.047 1 89 34 CYS B CA 1
ATOM 2614 C C . CYS B 1 34 ? 18.562 -22.406 11.148 1 89 34 CYS B C 1
ATOM 2616 O O . CYS B 1 34 ? 18.094 -23.531 11.047 1 89 34 CYS B O 1
ATOM 2618 N N . VAL B 1 35 ? 19.25 -22 12.18 1 89.19 35 VAL B N 1
ATOM 2619 C CA . VAL B 1 35 ? 19.484 -22.891 13.312 1 89.19 35 VAL B CA 1
ATOM 2620 C C . VAL B 1 35 ? 18.156 -23.266 13.961 1 89.19 35 VAL B C 1
ATOM 2622 O O . VAL B 1 35 ? 17.906 -24.438 14.242 1 89.19 35 VAL B O 1
ATOM 2625 N N . PHE B 1 36 ? 17.328 -22.344 14.148 1 89.12 36 PHE B N 1
ATOM 2626 C CA . PHE B 1 36 ? 16.016 -22.594 14.742 1 89.12 36 PHE B CA 1
ATOM 2627 C C . PHE B 1 36 ? 15.211 -23.562 13.891 1 89.12 36 PHE B C 1
ATOM 2629 O O . PHE B 1 36 ? 14.641 -24.531 14.406 1 89.12 36 PHE B O 1
ATOM 2636 N N . LEU B 1 37 ? 15.234 -23.344 12.57 1 89.56 37 LEU B N 1
ATOM 2637 C CA . LEU B 1 37 ? 14.398 -24.156 11.68 1 89.56 37 LEU B CA 1
ATOM 2638 C C . LEU B 1 37 ? 14.984 -25.547 11.508 1 89.56 37 LEU B C 1
ATOM 2640 O O . LEU B 1 37 ? 14.25 -26.5 11.219 1 89.56 37 LEU B O 1
ATOM 2644 N N . THR B 1 38 ? 16.266 -25.656 11.68 1 87.56 38 THR B N 1
ATOM 2645 C CA . THR B 1 38 ? 16.891 -26.969 11.633 1 87.56 38 THR B CA 1
ATOM 2646 C C . THR B 1 38 ? 16.359 -27.875 12.742 1 87.56 38 THR B C 1
ATOM 2648 O O . THR B 1 38 ? 16.156 -29.062 12.531 1 87.56 38 THR B O 1
ATOM 2651 N N . PHE B 1 39 ? 16.078 -27.234 13.836 1 90.69 39 PHE B N 1
ATOM 2652 C CA . PHE B 1 39 ? 15.57 -28 14.969 1 90.69 39 PHE B CA 1
ATOM 2653 C C . PHE B 1 39 ? 14.062 -28.156 14.875 1 90.69 39 PHE B C 1
ATOM 2655 O O . PHE B 1 39 ? 13.5 -29.125 15.375 1 90.69 39 PHE B O 1
ATOM 2662 N N . ALA B 1 40 ? 13.453 -27.328 14.25 1 88.75 40 ALA B N 1
ATOM 2663 C CA . ALA B 1 40 ? 11.992 -27.312 14.195 1 88.75 40 ALA B CA 1
ATOM 2664 C C . ALA B 1 40 ? 11.477 -28.234 13.094 1 88.75 40 ALA B C 1
ATOM 2666 O O . ALA B 1 40 ? 10.32 -28.672 13.117 1 88.75 40 ALA B O 1
ATOM 2667 N N . SER B 1 41 ? 12.328 -28.5 12.078 1 88 41 SER B N 1
ATOM 2668 C CA . SER B 1 41 ? 11.93 -29.344 10.961 1 88 41 SER B CA 1
ATOM 2669 C C . SER B 1 41 ? 13.031 -30.328 10.578 1 88 41 SER B C 1
ATOM 2671 O O . SER B 1 41 ? 14.203 -29.938 10.5 1 88 41 SER B O 1
ATOM 2673 N N . GLU B 1 42 ? 12.695 -31.469 10.242 1 85.5 42 GLU B N 1
ATOM 2674 C CA . GLU B 1 42 ? 13.656 -32.5 9.875 1 85.5 42 GLU B CA 1
ATOM 2675 C C . GLU B 1 42 ? 14.148 -32.312 8.438 1 85.5 42 GLU B C 1
ATOM 2677 O O . GLU B 1 42 ? 15.25 -32.75 8.094 1 85.5 42 GLU B O 1
ATOM 2682 N N . ASN B 1 43 ? 13.398 -31.641 7.719 1 88.19 43 ASN B N 1
ATOM 2683 C CA . ASN B 1 43 ? 13.703 -31.562 6.293 1 88.19 43 ASN B CA 1
ATOM 2684 C C . ASN B 1 43 ? 14.359 -30.234 5.926 1 88.19 43 ASN B C 1
ATOM 2686 O O . ASN B 1 43 ? 14.734 -30.031 4.773 1 88.19 43 ASN B O 1
ATOM 2690 N N . PHE B 1 44 ? 14.609 -29.469 6.914 1 90.81 44 PHE B N 1
ATOM 2691 C CA . PHE B 1 44 ? 15.062 -28.125 6.594 1 90.81 44 PHE B CA 1
ATOM 2692 C C . PHE B 1 44 ? 16.438 -28.156 5.945 1 90.81 44 PHE B C 1
ATOM 2694 O O . PHE B 1 44 ? 16.672 -27.484 4.938 1 90.81 44 PHE B O 1
ATOM 2701 N N . LEU B 1 45 ? 17.391 -28.953 6.438 1 87 45 LEU B N 1
ATOM 2702 C CA . LEU B 1 45 ? 18.766 -28.922 5.953 1 87 45 LEU B CA 1
ATOM 2703 C C . LEU B 1 45 ? 18.938 -29.875 4.77 1 87 45 LEU B C 1
ATOM 2705 O O . LEU B 1 45 ? 20.047 -30.016 4.242 1 87 45 LEU B O 1
ATOM 2709 N N . SER B 1 46 ? 17.984 -30.281 4.16 1 87.88 46 SER B N 1
ATOM 2710 C CA . SER B 1 46 ? 18.094 -31.172 3 1 87.88 46 SER B CA 1
ATOM 2711 C C . SER B 1 46 ? 18.438 -30.375 1.74 1 87.88 46 SER B C 1
ATOM 2713 O O . SER B 1 46 ? 18.141 -29.188 1.635 1 87.88 46 SER B O 1
ATOM 2715 N N . LEU B 1 47 ? 19.172 -31 0.892 1 86.31 47 LEU B N 1
ATOM 2716 C CA . LEU B 1 47 ? 19.516 -30.391 -0.391 1 86.31 47 LEU B CA 1
ATOM 2717 C C . LEU B 1 47 ? 18.266 -30 -1.167 1 86.31 47 LEU B C 1
ATOM 2719 O O . LEU B 1 47 ? 18.219 -28.953 -1.808 1 86.31 47 LEU B O 1
ATOM 2723 N N . ARG B 1 48 ? 17.344 -30.875 -1.078 1 86.62 48 ARG B N 1
ATOM 2724 C CA . ARG B 1 48 ? 16.094 -30.609 -1.764 1 86.62 48 ARG B CA 1
ATOM 2725 C C . ARG B 1 48 ? 15.445 -29.328 -1.252 1 86.62 48 ARG B C 1
ATOM 2727 O O . ARG B 1 48 ? 14.945 -28.531 -2.039 1 86.62 48 ARG B O 1
ATOM 2734 N N . ASN B 1 49 ? 15.477 -29.172 0.016 1 90.94 49 ASN B N 1
ATOM 2735 C CA . ASN B 1 49 ? 14.883 -27.969 0.593 1 90.94 49 ASN B CA 1
ATOM 2736 C C . ASN B 1 49 ? 15.68 -26.719 0.23 1 90.94 49 ASN B C 1
ATOM 2738 O O . ASN B 1 49 ? 15.102 -25.656 -0.005 1 90.94 49 ASN B O 1
ATOM 2742 N N . GLY B 1 50 ? 16.922 -26.844 0.195 1 89.38 50 GLY B N 1
ATOM 2743 C CA . GLY B 1 50 ? 17.75 -25.719 -0.243 1 89.38 50 GLY B CA 1
ATOM 2744 C C . GLY B 1 50 ? 17.438 -25.281 -1.658 1 89.38 50 GLY B C 1
ATOM 2745 O O . GLY B 1 50 ? 17.359 -24.078 -1.933 1 89.38 50 GLY B O 1
ATOM 2746 N N . LEU B 1 51 ? 17.25 -26.266 -2.453 1 88.06 51 LEU B N 1
ATOM 2747 C CA . LEU B 1 51 ? 16.906 -25.953 -3.838 1 88.06 51 LEU B CA 1
ATOM 2748 C C . LEU B 1 51 ? 15.523 -25.328 -3.924 1 88.06 51 LEU B C 1
ATOM 2750 O O . LEU B 1 51 ? 15.289 -24.438 -4.742 1 88.06 51 LEU B O 1
ATOM 2754 N N . ASN B 1 52 ? 14.688 -25.766 -3.055 1 87.62 52 ASN B N 1
ATOM 2755 C CA . ASN B 1 52 ? 13.352 -25.188 -2.992 1 87.62 52 ASN B CA 1
ATOM 2756 C C . ASN B 1 52 ? 13.398 -23.719 -2.578 1 87.62 52 ASN B C 1
ATOM 2758 O O . ASN B 1 52 ? 12.648 -22.906 -3.111 1 87.62 52 ASN B O 1
ATOM 2762 N N . ILE B 1 53 ? 14.188 -23.438 -1.646 1 91.06 53 ILE B N 1
ATOM 2763 C CA . ILE B 1 53 ? 14.344 -22.062 -1.183 1 91.06 53 ILE B CA 1
ATOM 2764 C C . ILE B 1 53 ? 14.844 -21.188 -2.33 1 91.06 53 ILE B C 1
ATOM 2766 O O . ILE B 1 53 ? 14.336 -20.094 -2.545 1 91.06 53 ILE B O 1
ATOM 2770 N N . LEU B 1 54 ? 15.758 -21.734 -3.053 1 89.62 54 LEU B N 1
ATOM 2771 C CA . LEU B 1 54 ? 16.312 -20.984 -4.172 1 89.62 54 LEU B CA 1
ATOM 2772 C C . LEU B 1 54 ? 15.242 -20.688 -5.219 1 89.62 54 LEU B C 1
ATOM 2774 O O . LEU B 1 54 ? 15.188 -19.594 -5.766 1 89.62 54 LEU B O 1
ATOM 2778 N N . ASP B 1 55 ? 14.445 -21.641 -5.453 1 89.56 55 ASP B N 1
ATOM 2779 C CA . ASP B 1 55 ? 13.367 -21.453 -6.414 1 89.56 55 ASP B CA 1
ATOM 2780 C C . ASP B 1 55 ? 12.352 -20.422 -5.918 1 89.56 55 ASP B C 1
ATOM 2782 O O . ASP B 1 55 ? 11.859 -19.609 -6.699 1 89.56 55 ASP B O 1
ATOM 2786 N N . GLN B 1 56 ? 12.141 -20.438 -4.629 1 88.25 56 GLN B N 1
ATOM 2787 C CA . GLN B 1 56 ? 11.102 -19.609 -4.039 1 88.25 56 GLN B CA 1
ATOM 2788 C C . GLN B 1 56 ? 11.539 -18.156 -3.963 1 88.25 56 GLN B C 1
ATOM 2790 O O . GLN B 1 56 ? 10.711 -17.234 -4.039 1 88.25 56 GLN B O 1
ATOM 2795 N N . ILE B 1 57 ? 12.844 -17.938 -3.863 1 94.81 57 ILE B N 1
ATOM 2796 C CA . ILE B 1 57 ? 13.289 -16.578 -3.645 1 94.81 57 ILE B CA 1
ATOM 2797 C C . ILE B 1 57 ? 13.578 -15.898 -4.984 1 94.81 57 ILE B C 1
ATOM 2799 O O . ILE B 1 57 ? 13.906 -14.711 -5.035 1 94.81 57 ILE B O 1
ATOM 2803 N N . THR B 1 58 ? 13.461 -16.641 -6.07 1 96.12 58 THR B N 1
ATOM 2804 C CA . THR B 1 58 ? 13.828 -16.141 -7.387 1 96.12 58 THR B CA 1
ATOM 2805 C C . THR B 1 58 ? 13.023 -14.898 -7.738 1 96.12 58 THR B C 1
ATOM 2807 O O . THR B 1 58 ? 13.594 -13.875 -8.133 1 96.12 58 THR B O 1
ATOM 2810 N N . VAL B 1 59 ? 11.734 -14.969 -7.547 1 96.94 59 VAL B N 1
ATOM 2811 C CA . VAL B 1 59 ? 10.852 -13.852 -7.879 1 96.94 59 VAL B CA 1
ATOM 2812 C C . VAL B 1 59 ? 11.164 -12.664 -6.977 1 96.94 59 VAL B C 1
ATOM 2814 O O . VAL B 1 59 ? 11.406 -11.555 -7.461 1 96.94 59 VAL B O 1
ATOM 2817 N N . LEU B 1 60 ? 11.258 -12.891 -5.711 1 96.88 60 LEU B N 1
ATOM 2818 C CA . LEU B 1 60 ? 11.562 -11.844 -4.742 1 96.88 60 LEU B CA 1
ATOM 2819 C C . LEU B 1 60 ? 12.953 -11.266 -4.984 1 96.88 60 LEU B C 1
ATOM 2821 O O . LEU B 1 60 ? 13.156 -10.055 -4.863 1 96.88 60 LEU B O 1
ATOM 2825 N N . GLY B 1 61 ? 13.836 -12.148 -5.293 1 98.06 61 GLY B N 1
ATOM 2826 C CA . GLY B 1 61 ? 15.203 -11.703 -5.539 1 98.06 61 GLY B CA 1
ATOM 2827 C C . GLY B 1 61 ? 15.312 -10.727 -6.695 1 98.06 61 GLY B C 1
ATOM 2828 O O . GLY B 1 61 ? 15.977 -9.695 -6.578 1 98.06 61 GLY B O 1
ATOM 2829 N N . ILE B 1 62 ? 14.664 -11.023 -7.754 1 98.56 62 ILE B N 1
ATOM 2830 C CA . ILE B 1 62 ? 14.688 -10.156 -8.93 1 98.56 62 ILE B CA 1
ATOM 2831 C C . ILE B 1 62 ? 14.047 -8.812 -8.594 1 98.56 62 ILE B C 1
ATOM 2833 O O . ILE B 1 62 ? 14.609 -7.754 -8.891 1 98.56 62 ILE B O 1
ATOM 2837 N N . MET B 1 63 ? 12.953 -8.867 -7.949 1 98.44 63 MET B N 1
ATOM 2838 C CA . MET B 1 63 ? 12.242 -7.641 -7.594 1 98.44 63 MET B CA 1
ATOM 2839 C C . MET B 1 63 ? 13.039 -6.816 -6.59 1 98.44 63 MET B C 1
ATOM 2841 O O . MET B 1 63 ? 13.055 -5.586 -6.66 1 98.44 63 MET B O 1
ATOM 2845 N N . ALA B 1 64 ? 13.664 -7.516 -5.676 1 98.25 64 ALA B N 1
ATOM 2846 C CA . ALA B 1 64 ? 14.422 -6.828 -4.633 1 98.25 64 ALA B CA 1
ATOM 2847 C C . ALA B 1 64 ? 15.602 -6.066 -5.23 1 98.25 64 ALA B C 1
ATOM 2849 O O . ALA B 1 64 ? 15.977 -5 -4.734 1 98.25 64 ALA B O 1
ATOM 2850 N N . VAL B 1 65 ? 16.172 -6.621 -6.25 1 98.5 65 VAL B N 1
ATOM 2851 C CA . VAL B 1 65 ? 17.266 -5.926 -6.926 1 98.5 65 VAL B CA 1
ATOM 2852 C C . VAL B 1 65 ? 16.766 -4.586 -7.465 1 98.5 65 VAL B C 1
ATOM 2854 O O . VAL B 1 65 ? 17.406 -3.555 -7.273 1 98.5 65 VAL B O 1
ATOM 2857 N N . GLY B 1 66 ? 15.656 -4.582 -8.148 1 98.56 66 GLY B N 1
ATOM 2858 C CA . GLY B 1 66 ? 15.078 -3.336 -8.625 1 98.56 66 GLY B CA 1
ATOM 2859 C C . GLY B 1 66 ? 14.773 -2.354 -7.504 1 98.56 66 GLY B C 1
ATOM 2860 O O . GLY B 1 66 ? 15.102 -1.168 -7.609 1 98.56 66 GLY B O 1
ATOM 2861 N N . MET B 1 67 ? 14.242 -2.85 -6.477 1 98.06 67 MET B N 1
ATOM 2862 C CA . MET B 1 67 ? 13.883 -2.008 -5.34 1 98.06 67 MET B CA 1
ATOM 2863 C C . MET B 1 67 ? 15.125 -1.43 -4.676 1 98.06 67 MET B C 1
ATOM 2865 O O . MET B 1 67 ? 15.086 -0.329 -4.121 1 98.06 67 MET B O 1
ATOM 2869 N N . THR B 1 68 ? 16.219 -2.156 -4.719 1 98.12 68 THR B N 1
ATOM 2870 C CA . THR B 1 68 ? 17.469 -1.644 -4.164 1 98.12 68 THR B CA 1
ATOM 2871 C C . THR B 1 68 ? 17.844 -0.323 -4.828 1 98.12 68 THR B C 1
ATOM 2873 O O . THR B 1 68 ? 18.219 0.632 -4.148 1 98.12 68 THR B O 1
ATOM 2876 N N . PHE B 1 69 ? 17.703 -0.264 -6.121 1 98.5 69 PHE B N 1
ATOM 2877 C CA . PHE B 1 69 ? 18.031 0.961 -6.844 1 98.5 69 PHE B CA 1
ATOM 2878 C C . PHE B 1 69 ? 17.125 2.107 -6.395 1 98.5 69 PHE B C 1
ATOM 2880 O O . PHE B 1 69 ? 17.594 3.23 -6.199 1 98.5 69 PHE B O 1
ATOM 2887 N N . VAL B 1 70 ? 15.891 1.78 -6.234 1 98.31 70 VAL B N 1
ATOM 2888 C CA . VAL B 1 70 ? 14.922 2.812 -5.883 1 98.31 70 VAL B CA 1
ATOM 2889 C C . VAL B 1 70 ? 15.203 3.326 -4.473 1 98.31 70 VAL B C 1
ATOM 2891 O O . VAL B 1 70 ? 15.188 4.535 -4.23 1 98.31 70 VAL B O 1
ATOM 2894 N N . ILE B 1 71 ? 15.461 2.42 -3.584 1 96 71 ILE B N 1
ATOM 2895 C CA . ILE B 1 71 ? 15.695 2.807 -2.197 1 96 71 ILE B CA 1
ATOM 2896 C C . ILE B 1 71 ? 17.047 3.508 -2.074 1 96 71 ILE B C 1
ATOM 2898 O O . ILE B 1 71 ? 17.188 4.449 -1.293 1 96 71 ILE B O 1
ATOM 2902 N N . LEU B 1 72 ? 18 3.189 -2.854 1 96.75 72 LEU B N 1
ATOM 2903 C CA . LEU B 1 72 ? 19.281 3.889 -2.883 1 96.75 72 LEU B CA 1
ATOM 2904 C C . LEU B 1 72 ? 19.094 5.355 -3.252 1 96.75 72 LEU B C 1
ATOM 2906 O O . LEU B 1 72 ? 19.859 6.215 -2.816 1 96.75 72 LEU B O 1
ATOM 2910 N N . LEU B 1 73 ? 18.062 5.59 -4.016 1 96.56 73 LEU B N 1
ATOM 2911 C CA . LEU B 1 73 ? 17.75 6.945 -4.445 1 96.56 73 LEU B CA 1
ATOM 2912 C C . LEU B 1 73 ? 17 7.699 -3.355 1 96.56 73 LEU B C 1
ATOM 2914 O O . LEU B 1 73 ? 16.797 8.914 -3.459 1 96.56 73 LEU B O 1
ATOM 2918 N N . GLY B 1 74 ? 16.625 6.988 -2.4 1 93.56 74 GLY B N 1
ATOM 2919 C CA . GLY B 1 74 ? 15.789 7.59 -1.369 1 93.56 74 GLY B CA 1
ATOM 2920 C C . GLY B 1 74 ? 14.312 7.531 -1.691 1 93.56 74 GLY B C 1
ATOM 2921 O O . GLY B 1 74 ? 13.508 8.258 -1.096 1 93.56 74 GLY B O 1
ATOM 2922 N N . GLY B 1 75 ? 13.984 6.688 -2.645 1 93.38 75 GLY B N 1
ATOM 2923 C CA . GLY B 1 75 ? 12.594 6.543 -3.039 1 93.38 75 GLY B CA 1
ATOM 2924 C C . GLY B 1 75 ? 12 5.203 -2.646 1 93.38 75 GLY B C 1
ATOM 2925 O O . GLY B 1 75 ? 12.633 4.422 -1.931 1 93.38 75 GLY B O 1
ATOM 2926 N N . ILE B 1 76 ? 10.719 4.977 -2.926 1 92 76 ILE B N 1
ATOM 2927 C CA . ILE B 1 76 ? 9.992 3.729 -2.725 1 92 76 ILE B CA 1
ATOM 2928 C C . ILE B 1 76 ? 9.102 3.445 -3.936 1 92 76 ILE B C 1
ATOM 2930 O O . ILE B 1 76 ? 8.633 4.375 -4.598 1 92 76 ILE B O 1
ATOM 2934 N N . ASP B 1 77 ? 9 2.289 -4.258 1 96.94 77 ASP B N 1
ATOM 2935 C CA . ASP B 1 77 ? 8.062 1.903 -5.312 1 96.94 77 ASP B CA 1
ATOM 2936 C C . ASP B 1 77 ? 7.055 0.876 -4.801 1 96.94 77 ASP B C 1
ATOM 2938 O O . ASP B 1 77 ? 7.367 -0.313 -4.711 1 96.94 77 ASP B O 1
ATOM 2942 N N . LEU B 1 78 ? 5.863 1.289 -4.594 1 93.81 78 LEU B N 1
ATOM 2943 C CA . LEU B 1 78 ? 4.828 0.418 -4.047 1 93.81 78 LEU B CA 1
ATOM 2944 C C . LEU B 1 78 ? 4.109 -0.335 -5.16 1 93.81 78 LEU B C 1
ATOM 2946 O O . LEU B 1 78 ? 3.312 -1.236 -4.891 1 93.81 78 LEU B O 1
ATOM 2950 N N . SER B 1 79 ? 4.441 -0.034 -6.359 1 96.88 79 SER B N 1
ATOM 2951 C CA . SER B 1 79 ? 3.658 -0.572 -7.465 1 96.88 79 SER B CA 1
ATOM 2952 C C . SER B 1 79 ? 4.258 -1.873 -7.988 1 96.88 79 SER B C 1
ATOM 2954 O O . SER B 1 79 ? 3.697 -2.508 -8.883 1 96.88 79 SER B O 1
ATOM 2956 N N . VAL B 1 80 ? 5.34 -2.324 -7.434 1 97.94 80 VAL B N 1
ATOM 2957 C CA . VAL B 1 80 ? 6.102 -3.424 -8.016 1 97.94 80 VAL B CA 1
ATOM 2958 C C . VAL B 1 80 ? 5.223 -4.672 -8.109 1 97.94 80 VAL B C 1
ATOM 2960 O O . VAL B 1 80 ? 5.285 -5.414 -9.086 1 97.94 80 VAL B O 1
ATOM 2963 N N . GLY B 1 81 ? 4.438 -4.922 -7.137 1 96.94 81 GLY B N 1
ATOM 2964 C CA . GLY B 1 81 ? 3.559 -6.078 -7.172 1 96.94 81 GLY B CA 1
ATOM 2965 C C . GLY B 1 81 ? 2.523 -6.004 -8.281 1 96.94 81 GLY B C 1
ATOM 2966 O O . GLY B 1 81 ? 2.279 -6.992 -8.977 1 96.94 81 GLY B O 1
ATOM 2967 N N . SER B 1 82 ? 1.901 -4.871 -8.414 1 97.5 82 SER B N 1
ATOM 2968 C CA . SER B 1 82 ? 0.886 -4.684 -9.445 1 97.5 82 SER B CA 1
ATOM 2969 C C . SER B 1 82 ? 1.505 -4.695 -10.836 1 97.5 82 SER B C 1
ATOM 2971 O O . SER B 1 82 ? 0.883 -5.16 -11.797 1 97.5 82 SER B O 1
ATOM 2973 N N . VAL B 1 83 ? 2.699 -4.176 -10.945 1 98.69 83 VAL B N 1
ATOM 2974 C CA . VAL B 1 83 ? 3.393 -4.172 -12.227 1 98.69 83 VAL B CA 1
ATOM 2975 C C . VAL B 1 83 ? 3.764 -5.602 -12.617 1 98.69 83 VAL B C 1
ATOM 2977 O O . VAL B 1 83 ? 3.68 -5.973 -13.797 1 98.69 83 VAL B O 1
ATOM 2980 N N . LEU B 1 84 ? 4.172 -6.371 -11.633 1 98.62 84 LEU B N 1
ATOM 2981 C CA . LEU B 1 84 ? 4.387 -7.797 -11.859 1 98.62 84 LEU B CA 1
ATOM 2982 C C . LEU B 1 84 ? 3.127 -8.461 -12.406 1 98.62 84 LEU B C 1
ATOM 2984 O O . LEU B 1 84 ? 3.184 -9.18 -13.406 1 98.62 84 LEU B O 1
ATOM 2988 N N . ALA B 1 85 ? 2.008 -8.188 -11.797 1 98.31 85 ALA B N 1
ATOM 2989 C CA . ALA B 1 85 ? 0.735 -8.766 -12.211 1 98.31 85 ALA B CA 1
ATOM 2990 C C . ALA B 1 85 ? 0.358 -8.32 -13.625 1 98.31 85 ALA B C 1
ATOM 2992 O O . ALA B 1 85 ? -0.096 -9.125 -14.438 1 98.31 85 ALA B O 1
ATOM 2993 N N . LEU B 1 86 ? 0.564 -7.078 -13.844 1 98.56 86 LEU B N 1
ATOM 2994 C CA . LEU B 1 86 ? 0.24 -6.547 -15.164 1 98.56 86 LEU B CA 1
ATOM 2995 C C . LEU B 1 86 ? 1.083 -7.223 -16.234 1 98.56 86 LEU B C 1
ATOM 2997 O O . LEU B 1 86 ? 0.564 -7.609 -17.297 1 98.56 86 LEU B O 1
ATOM 3001 N N . SER B 1 87 ? 2.334 -7.336 -15.961 1 98.62 87 SER B N 1
ATOM 3002 C CA . SER B 1 87 ? 3.25 -7.98 -16.891 1 98.62 87 SER B CA 1
ATOM 3003 C C . SER B 1 87 ? 2.828 -9.414 -17.188 1 98.62 87 SER B C 1
ATOM 3005 O O . SER B 1 87 ? 2.764 -9.828 -18.344 1 98.62 87 SER B O 1
ATOM 3007 N N . MET B 1 88 ? 2.516 -10.117 -16.141 1 97.69 88 MET B N 1
ATOM 3008 C CA . MET B 1 88 ? 2.094 -11.508 -16.312 1 97.69 88 MET B CA 1
ATOM 3009 C C . MET B 1 88 ? 0.806 -11.594 -17.125 1 97.69 88 MET B C 1
ATOM 3011 O O . MET B 1 88 ? 0.673 -12.453 -17.984 1 97.69 88 MET B O 1
ATOM 3015 N N . MET B 1 89 ? -0.105 -10.688 -16.875 1 98.44 89 MET B N 1
ATOM 3016 C CA . MET B 1 89 ? -1.397 -10.727 -17.547 1 98.44 89 MET B CA 1
ATOM 3017 C C . MET B 1 89 ? -1.251 -10.352 -19.016 1 98.44 89 MET B C 1
ATOM 3019 O O . MET B 1 89 ? -1.912 -10.938 -19.891 1 98.44 89 MET B O 1
ATOM 3023 N N . ILE B 1 90 ? -0.373 -9.398 -19.297 1 98.62 90 ILE B N 1
ATOM 3024 C CA . ILE B 1 90 ? -0.132 -9.016 -20.688 1 98.62 90 ILE B CA 1
ATOM 3025 C C . ILE B 1 90 ? 0.521 -10.172 -21.438 1 98.62 90 ILE B C 1
ATOM 3027 O O . ILE B 1 90 ? 0.102 -10.516 -22.547 1 98.62 90 ILE B O 1
ATOM 3031 N N . MET B 1 91 ? 1.467 -10.805 -20.844 1 98.44 91 MET B N 1
ATOM 3032 C CA . MET B 1 91 ? 2.123 -11.945 -21.469 1 98.44 91 MET B CA 1
ATOM 3033 C C . MET B 1 91 ? 1.132 -13.086 -21.703 1 98.44 91 MET B C 1
ATOM 3035 O O . MET B 1 91 ? 1.052 -13.625 -22.797 1 98.44 91 MET B O 1
ATOM 3039 N N . GLY B 1 92 ? 0.416 -13.43 -20.672 1 97.94 92 GLY B N 1
ATOM 3040 C CA . GLY B 1 92 ? -0.541 -14.523 -20.781 1 97.94 92 GLY B CA 1
ATOM 3041 C C . GLY B 1 92 ? -1.605 -14.281 -21.828 1 97.94 92 GLY B C 1
ATOM 3042 O O . GLY B 1 92 ? -1.911 -15.172 -22.625 1 97.94 92 GLY B O 1
ATOM 3043 N N . TRP B 1 93 ? -2.156 -13.086 -21.812 1 97.81 93 TRP B N 1
ATOM 3044 C CA . TRP B 1 93 ? -3.234 -12.773 -22.734 1 97.81 93 TRP B CA 1
ATOM 3045 C C . TRP B 1 93 ? -2.723 -12.742 -24.172 1 97.81 93 TRP B C 1
ATOM 3047 O O . TRP B 1 93 ? -3.359 -13.289 -25.078 1 97.81 93 TRP B O 1
ATOM 3057 N N . THR B 1 94 ? -1.564 -12.133 -24.438 1 97.5 94 THR B N 1
ATOM 3058 C CA . THR B 1 94 ? -1.029 -12.031 -25.797 1 97.5 94 THR B CA 1
ATOM 3059 C C . THR B 1 94 ? -0.597 -13.406 -26.312 1 97.5 94 THR B C 1
ATOM 3061 O O . THR B 1 94 ? -0.769 -13.711 -27.484 1 97.5 94 THR B O 1
ATOM 3064 N N . ALA B 1 95 ? -0.137 -14.227 -25.453 1 96.75 95 ALA B N 1
ATOM 3065 C CA . ALA B 1 95 ? 0.317 -15.547 -25.859 1 96.75 95 ALA B CA 1
ATOM 3066 C C . ALA B 1 95 ? -0.864 -16.5 -26.078 1 96.75 95 ALA B C 1
ATOM 3068 O O . ALA B 1 95 ? -0.953 -17.156 -27.109 1 96.75 95 ALA B O 1
ATOM 3069 N N . ASN B 1 96 ? -1.772 -16.516 -25.203 1 95.44 96 ASN B N 1
ATOM 3070 C CA . ASN B 1 96 ? -2.793 -17.562 -25.172 1 95.44 96 ASN B CA 1
ATOM 3071 C C . ASN B 1 96 ? -4.082 -17.094 -25.844 1 95.44 96 ASN B C 1
ATOM 3073 O O . ASN B 1 96 ? -4.812 -17.906 -26.422 1 95.44 96 ASN B O 1
ATOM 3077 N N . VAL B 1 97 ? -4.387 -15.906 -25.719 1 93.19 97 VAL B N 1
ATOM 3078 C CA . VAL B 1 97 ? -5.648 -15.422 -26.281 1 93.19 97 VAL B CA 1
ATOM 3079 C C . VAL B 1 97 ? -5.414 -14.797 -27.656 1 93.19 97 VAL B C 1
ATOM 3081 O O . VAL B 1 97 ? -6.051 -15.188 -28.625 1 93.19 97 VAL B O 1
ATOM 3084 N N . ALA B 1 98 ? -4.434 -13.922 -27.688 1 94.94 98 ALA B N 1
ATOM 3085 C CA . ALA B 1 98 ? -4.141 -13.273 -28.953 1 94.94 98 ALA B CA 1
ATOM 3086 C C . ALA B 1 98 ? -3.35 -14.195 -29.875 1 94.94 98 ALA B C 1
ATOM 3088 O O . ALA B 1 98 ? -3.246 -13.945 -31.078 1 94.94 98 ALA B O 1
ATOM 3089 N N . GLY B 1 99 ? -2.691 -15.211 -29.344 1 94.38 99 GLY B N 1
ATOM 3090 C CA . GLY B 1 99 ? -2.008 -16.219 -30.141 1 94.38 99 GLY B CA 1
ATOM 3091 C C . GLY B 1 99 ? -0.643 -15.766 -30.625 1 94.38 99 GLY B C 1
ATOM 3092 O O . GLY B 1 99 ? -0.121 -16.297 -31.594 1 94.38 99 GLY B O 1
ATOM 3093 N N . MET B 1 100 ? -0.083 -14.836 -30 1 96.25 100 MET B N 1
ATOM 3094 C CA . MET B 1 100 ? 1.247 -14.359 -30.375 1 96.25 100 MET B CA 1
ATOM 3095 C C . MET B 1 100 ? 2.324 -15.312 -29.875 1 96.25 100 MET B C 1
ATOM 3097 O O . MET B 1 100 ? 2.111 -16.031 -28.891 1 96.25 100 MET B O 1
ATOM 3101 N N . PRO B 1 101 ? 3.439 -15.289 -30.656 1 96.75 101 PRO B N 1
ATOM 3102 C CA . PRO B 1 101 ? 4.547 -16.094 -30.141 1 96.75 101 PRO B CA 1
ATOM 3103 C C . PRO B 1 101 ? 4.992 -15.672 -28.75 1 96.75 101 PRO B C 1
ATOM 3105 O O . PRO B 1 101 ? 4.992 -14.484 -28.438 1 96.75 101 PRO B O 1
ATOM 3108 N N . MET B 1 102 ? 5.363 -16.625 -27.984 1 96.12 102 MET B N 1
ATOM 3109 C CA . MET B 1 102 ? 5.727 -16.422 -26.594 1 96.12 102 MET B CA 1
ATOM 3110 C C . MET B 1 102 ? 6.82 -15.359 -26.453 1 96.12 102 MET B C 1
ATOM 3112 O O . MET B 1 102 ? 6.781 -14.523 -25.562 1 96.12 102 MET B O 1
ATOM 3116 N N . GLY B 1 103 ? 7.781 -15.422 -27.344 1 96.31 103 GLY B N 1
ATOM 3117 C CA . GLY B 1 103 ? 8.844 -14.422 -27.312 1 96.31 103 GLY B CA 1
ATOM 3118 C C . GLY B 1 103 ? 8.328 -13 -27.422 1 96.31 103 GLY B C 1
ATOM 3119 O O . GLY B 1 103 ? 8.781 -12.117 -26.688 1 96.31 103 GLY B O 1
ATOM 3120 N N . MET B 1 104 ? 7.422 -12.797 -28.281 1 97.62 104 MET B N 1
ATOM 3121 C CA . MET B 1 104 ? 6.816 -11.477 -28.453 1 97.62 104 MET B CA 1
ATOM 3122 C C . MET B 1 104 ? 6.008 -11.094 -27.219 1 97.62 104 MET B C 1
ATOM 3124 O O . MET B 1 104 ? 6.012 -9.93 -26.812 1 97.62 104 MET B O 1
ATOM 3128 N N . ALA B 1 105 ? 5.312 -12.094 -26.656 1 98.19 105 ALA B N 1
ATOM 3129 C CA . ALA B 1 105 ? 4.52 -11.859 -25.453 1 98.19 105 ALA B CA 1
ATOM 3130 C C . ALA B 1 105 ? 5.406 -11.383 -24.312 1 98.19 105 ALA B C 1
ATOM 3132 O O . ALA B 1 105 ? 5.031 -10.477 -23.562 1 98.19 105 ALA B O 1
ATOM 3133 N N . ILE B 1 106 ? 6.555 -11.961 -24.219 1 98.25 106 ILE B N 1
ATOM 3134 C CA . ILE B 1 106 ? 7.508 -11.602 -23.172 1 98.25 106 ILE B CA 1
ATOM 3135 C C . ILE B 1 106 ? 7.992 -10.172 -23.391 1 98.25 106 ILE B C 1
ATOM 3137 O O . ILE B 1 106 ? 8.031 -9.375 -22.438 1 98.25 106 ILE B O 1
ATOM 3141 N N . VAL B 1 107 ? 8.25 -9.805 -24.578 1 98.56 107 VAL B N 1
ATOM 3142 C CA . VAL B 1 107 ? 8.75 -8.469 -24.891 1 98.56 107 VAL B CA 1
ATOM 3143 C C . VAL B 1 107 ? 7.676 -7.426 -24.578 1 98.56 107 VAL B C 1
ATOM 3145 O O . VAL B 1 107 ? 7.969 -6.383 -24 1 98.56 107 VAL B O 1
ATOM 3148 N N . LEU B 1 108 ? 6.465 -7.715 -24.953 1 98.62 108 LEU B N 1
ATOM 3149 C CA . LEU B 1 108 ? 5.371 -6.777 -24.719 1 98.62 108 LEU B CA 1
ATOM 3150 C C . LEU B 1 108 ? 5.137 -6.582 -23.219 1 98.62 108 LEU B C 1
ATOM 3152 O O . LEU B 1 108 ? 4.836 -5.473 -22.781 1 98.62 108 LEU B O 1
ATOM 3156 N N . ALA B 1 109 ? 5.234 -7.695 -22.484 1 98.69 109 ALA B N 1
ATOM 3157 C CA . ALA B 1 109 ? 5.109 -7.621 -21.031 1 98.69 109 ALA B CA 1
ATOM 3158 C C . ALA B 1 109 ? 6.18 -6.711 -20.438 1 98.69 109 ALA B C 1
ATOM 3160 O O . ALA B 1 109 ? 5.887 -5.871 -19.578 1 98.69 109 ALA B O 1
ATOM 3161 N N . LEU B 1 110 ? 7.379 -6.844 -20.938 1 98.81 110 LEU B N 1
ATOM 3162 C CA . LEU B 1 110 ? 8.492 -6.059 -20.406 1 98.81 110 LEU B CA 1
ATOM 3163 C C . LEU B 1 110 ? 8.375 -4.598 -20.844 1 98.81 110 LEU B C 1
ATOM 3165 O O . LEU B 1 110 ? 8.719 -3.693 -20.078 1 98.81 110 LEU B O 1
ATOM 3169 N N . VAL B 1 111 ? 7.91 -4.328 -22 1 98.81 111 VAL B N 1
ATOM 3170 C CA . VAL B 1 111 ? 7.691 -2.969 -22.484 1 98.81 111 VAL B CA 1
ATOM 3171 C C . VAL B 1 111 ? 6.621 -2.285 -21.641 1 98.81 111 VAL B C 1
ATOM 3173 O O . VAL B 1 111 ? 6.758 -1.113 -21.281 1 98.81 111 VAL B O 1
ATOM 3176 N N . ALA B 1 112 ? 5.578 -3.051 -21.344 1 98.69 112 ALA B N 1
ATOM 3177 C CA . ALA B 1 112 ? 4.523 -2.504 -20.484 1 98.69 112 ALA B CA 1
ATOM 3178 C C . ALA B 1 112 ? 5.062 -2.154 -19.109 1 98.69 112 ALA B C 1
ATOM 3180 O O . ALA B 1 112 ? 4.707 -1.117 -18.531 1 98.69 112 ALA B O 1
ATOM 3181 N N . SER B 1 113 ? 5.863 -3.057 -18.609 1 98.81 113 SER B N 1
ATOM 3182 C CA . SER B 1 113 ? 6.477 -2.787 -17.312 1 98.81 113 SER B CA 1
ATOM 3183 C C . SER B 1 113 ? 7.371 -1.551 -17.375 1 98.81 113 SER B C 1
ATOM 3185 O O . SER B 1 113 ? 7.328 -0.708 -16.469 1 98.81 113 SER B O 1
ATOM 3187 N N . ALA B 1 114 ? 8.117 -1.453 -18.406 1 98.88 114 ALA B N 1
ATOM 3188 C CA . ALA B 1 114 ? 8.984 -0.294 -18.578 1 98.88 114 ALA B CA 1
ATOM 3189 C C . ALA B 1 114 ? 8.172 0.997 -18.641 1 98.88 114 ALA B C 1
ATOM 3191 O O . ALA B 1 114 ? 8.586 2.027 -18.109 1 98.88 114 ALA B O 1
ATOM 3192 N N . ALA B 1 115 ? 7.082 0.938 -19.312 1 98.81 115 ALA B N 1
ATOM 3193 C CA . ALA B 1 115 ? 6.203 2.1 -19.422 1 98.81 115 ALA B CA 1
ATOM 3194 C C . ALA B 1 115 ? 5.695 2.541 -18.062 1 98.81 115 ALA B C 1
ATOM 3196 O O . ALA B 1 115 ? 5.59 3.738 -17.781 1 98.81 115 ALA B O 1
ATOM 3197 N N . CYS B 1 116 ? 5.359 1.577 -17.25 1 98.62 116 CYS B N 1
ATOM 3198 C CA . CYS B 1 116 ? 4.914 1.897 -15.898 1 98.62 116 CYS B CA 1
ATOM 3199 C C . CYS B 1 116 ? 6.004 2.637 -15.133 1 98.62 116 CYS B C 1
ATOM 3201 O O . CYS B 1 116 ? 5.73 3.648 -14.484 1 98.62 116 CYS B O 1
ATOM 3203 N N . GLY B 1 117 ? 7.219 2.107 -15.25 1 98.81 117 GLY B N 1
ATOM 3204 C CA . GLY B 1 117 ? 8.336 2.77 -14.586 1 98.81 117 GLY B CA 1
ATOM 3205 C C . GLY B 1 117 ? 8.609 4.156 -15.133 1 98.81 117 GLY B C 1
ATOM 3206 O O . GLY B 1 117 ? 8.945 5.074 -14.375 1 98.81 117 GLY B O 1
ATOM 3207 N N . LEU B 1 118 ? 8.461 4.281 -16.391 1 98.81 118 LEU B N 1
ATOM 3208 C CA . LEU B 1 118 ? 8.672 5.57 -17.047 1 98.81 118 LEU B CA 1
ATOM 3209 C C . LEU B 1 118 ? 7.664 6.602 -16.547 1 98.81 118 LEU B C 1
ATOM 3211 O O . LEU B 1 118 ? 8.031 7.738 -16.234 1 98.81 118 LEU B O 1
ATOM 3215 N N . VAL B 1 119 ? 6.457 6.191 -16.469 1 98.12 119 VAL B N 1
ATOM 3216 C CA . VAL B 1 119 ? 5.406 7.094 -16.016 1 98.12 119 VAL B CA 1
ATOM 3217 C C . VAL B 1 119 ? 5.691 7.531 -14.57 1 98.12 119 VAL B C 1
ATOM 3219 O O . VAL B 1 119 ? 5.625 8.719 -14.25 1 98.12 119 VAL B O 1
ATOM 3222 N N . VAL B 1 120 ? 6.051 6.598 -13.727 1 98 120 VAL B N 1
ATOM 3223 C CA . VAL B 1 120 ? 6.34 6.906 -12.328 1 98 120 VAL B CA 1
ATOM 3224 C C . VAL B 1 120 ? 7.539 7.848 -12.25 1 98 120 VAL B C 1
ATOM 3226 O O . VAL B 1 120 ? 7.504 8.844 -11.516 1 98 120 VAL B O 1
ATOM 3229 N N . GLY B 1 121 ? 8.57 7.488 -13.031 1 98.19 121 GLY B N 1
ATOM 3230 C CA . GLY B 1 121 ? 9.742 8.344 -13.039 1 98.19 121 GLY B CA 1
ATOM 3231 C C . GLY B 1 121 ? 9.438 9.773 -13.445 1 98.19 121 GLY B C 1
ATOM 3232 O O . GLY B 1 121 ? 9.914 10.727 -12.82 1 98.19 121 GLY B O 1
ATOM 3233 N N . ILE B 1 122 ? 8.641 9.961 -14.422 1 97.12 122 ILE B N 1
ATOM 3234 C CA . ILE B 1 122 ? 8.281 11.281 -14.922 1 97.12 122 ILE B CA 1
ATOM 3235 C C . ILE B 1 122 ? 7.438 12.016 -13.883 1 97.12 122 ILE B C 1
ATOM 3237 O O . ILE B 1 122 ? 7.625 13.211 -13.656 1 97.12 122 ILE B O 1
ATOM 3241 N N . LEU B 1 123 ? 6.527 11.305 -13.273 1 95.69 123 LEU B N 1
ATOM 3242 C CA . LEU B 1 123 ? 5.676 11.914 -12.258 1 95.69 123 LEU B CA 1
ATOM 3243 C C . LEU B 1 123 ? 6.508 12.43 -11.094 1 95.69 123 LEU B C 1
ATOM 3245 O O . LEU B 1 123 ? 6.254 13.523 -10.578 1 95.69 123 LEU B O 1
ATOM 3249 N N . VAL B 1 124 ? 7.504 11.664 -10.727 1 95.44 124 VAL B N 1
ATOM 3250 C CA . VAL B 1 124 ? 8.328 11.992 -9.57 1 95.44 124 VAL B CA 1
ATOM 3251 C C . VAL B 1 124 ? 9.266 13.148 -9.914 1 95.44 124 VAL B C 1
ATOM 3253 O O . VAL B 1 124 ? 9.539 14.008 -9.078 1 95.44 124 VAL B O 1
ATOM 3256 N N . THR B 1 125 ? 9.711 13.195 -11.141 1 95.44 125 THR B N 1
ATOM 3257 C CA . THR B 1 125 ? 10.719 14.172 -11.508 1 95.44 125 THR B CA 1
ATOM 3258 C C . THR B 1 125 ? 10.078 15.414 -12.117 1 95.44 125 THR B C 1
ATOM 3260 O O . THR B 1 125 ? 10.086 16.484 -11.508 1 95.44 125 THR B O 1
ATOM 3263 N N . ALA B 1 126 ? 9.367 15.25 -13.172 1 92.88 126 ALA B N 1
ATOM 3264 C CA . ALA B 1 126 ? 8.82 16.391 -13.914 1 92.88 126 ALA B CA 1
ATOM 3265 C C . ALA B 1 126 ? 7.66 17.031 -13.156 1 92.88 126 ALA B C 1
ATOM 3267 O O . ALA B 1 126 ? 7.52 18.25 -13.148 1 92.88 126 ALA B O 1
ATOM 3268 N N . PHE B 1 127 ? 6.914 16.188 -12.477 1 91.06 127 PHE B N 1
ATOM 3269 C CA . PHE B 1 127 ? 5.73 16.734 -11.82 1 91.06 127 PHE B CA 1
ATOM 3270 C C . PHE B 1 127 ? 5.934 16.812 -10.312 1 91.06 127 PHE B C 1
ATOM 3272 O O . PHE B 1 127 ? 5.055 17.281 -9.586 1 91.06 127 PHE B O 1
ATOM 3279 N N . ARG B 1 128 ? 7.016 16.297 -9.859 1 90.5 128 ARG B N 1
ATOM 3280 C CA . ARG B 1 128 ? 7.461 16.391 -8.469 1 90.5 128 ARG B CA 1
ATOM 3281 C C . ARG B 1 128 ? 6.434 15.781 -7.523 1 90.5 128 ARG B C 1
ATOM 3283 O O . ARG B 1 128 ? 6.188 16.312 -6.438 1 90.5 128 ARG B O 1
ATOM 3290 N N . VAL B 1 129 ? 5.75 14.797 -8.055 1 89.5 129 VAL B N 1
ATOM 3291 C CA . VAL B 1 129 ? 4.867 14.016 -7.199 1 89.5 129 VAL B CA 1
ATOM 3292 C C . VAL B 1 129 ? 5.695 13.172 -6.234 1 89.5 129 VAL B C 1
ATOM 3294 O O . VAL B 1 129 ? 6.66 12.523 -6.641 1 89.5 129 VAL B O 1
ATOM 3297 N N . PRO B 1 130 ? 5.312 13.266 -4.902 1 87.5 130 PRO B N 1
ATOM 3298 C CA . PRO B 1 130 ? 6.012 12.352 -3.99 1 87.5 130 PRO B CA 1
ATOM 3299 C C . PRO B 1 130 ? 5.969 10.898 -4.457 1 87.5 130 PRO B C 1
ATOM 3301 O O . PRO B 1 130 ? 4.926 10.43 -4.914 1 87.5 130 PRO B O 1
ATOM 3304 N N . ALA B 1 131 ? 7.074 10.289 -4.371 1 92 131 ALA B N 1
ATOM 3305 C CA . ALA B 1 131 ? 7.254 8.938 -4.91 1 92 131 ALA B CA 1
ATOM 3306 C C . ALA B 1 131 ? 6.184 7.988 -4.375 1 92 131 ALA B C 1
ATOM 3308 O O . ALA B 1 131 ? 5.656 7.16 -5.117 1 92 131 ALA B O 1
ATOM 3309 N N . PHE B 1 132 ? 5.902 8.156 -3.133 1 87.25 132 PHE B N 1
ATOM 3310 C CA . PHE B 1 132 ? 4.938 7.27 -2.498 1 87.25 132 PHE B CA 1
ATOM 3311 C C . PHE B 1 132 ? 3.574 7.375 -3.172 1 87.25 132 PHE B C 1
ATOM 3313 O O . PHE B 1 132 ? 2.912 6.363 -3.408 1 87.25 132 PHE B O 1
ATOM 3320 N N . ILE B 1 133 ? 3.076 8.492 -3.49 1 86.38 133 ILE B N 1
ATOM 3321 C CA . ILE B 1 133 ? 1.774 8.727 -4.105 1 86.38 133 ILE B CA 1
ATOM 3322 C C . ILE B 1 133 ? 1.795 8.258 -5.555 1 86.38 133 ILE B C 1
ATOM 3324 O O . ILE B 1 133 ? 0.852 7.605 -6.016 1 86.38 133 ILE B O 1
ATOM 3328 N N . ALA B 1 134 ? 2.916 8.617 -6.262 1 93.12 134 ALA B N 1
ATOM 3329 C CA . ALA B 1 134 ? 3.043 8.211 -7.66 1 93.12 134 ALA B CA 1
ATOM 3330 C C . ALA B 1 134 ? 2.982 6.695 -7.801 1 93.12 134 ALA B C 1
ATOM 3332 O O . ALA B 1 134 ? 2.328 6.176 -8.711 1 93.12 134 ALA B O 1
ATOM 3333 N N . THR B 1 135 ? 3.604 6.039 -6.875 1 94.81 135 THR B N 1
ATOM 3334 C CA . THR B 1 135 ? 3.691 4.59 -6.996 1 94.81 135 THR B CA 1
ATOM 3335 C C . THR B 1 135 ? 2.42 3.926 -6.477 1 94.81 135 THR B C 1
ATOM 3337 O O . THR B 1 135 ? 2.041 2.85 -6.941 1 94.81 135 THR B O 1
ATOM 3340 N N . LEU B 1 136 ? 1.774 4.527 -5.543 1 90.12 136 LEU B N 1
ATOM 3341 C CA . LEU B 1 136 ? 0.467 4.035 -5.125 1 90.12 136 LEU B CA 1
ATOM 3342 C C . LEU B 1 136 ? -0.546 4.152 -6.262 1 90.12 136 LEU B C 1
ATOM 3344 O O . LEU B 1 136 ? -1.38 3.266 -6.449 1 90.12 136 LEU B O 1
ATOM 3348 N N . ALA B 1 137 ? -0.509 5.305 -6.875 1 91.81 137 ALA B N 1
ATOM 3349 C CA . ALA B 1 137 ? -1.383 5.484 -8.031 1 91.81 137 ALA B CA 1
ATOM 3350 C C . ALA B 1 137 ? -1.091 4.445 -9.109 1 91.81 137 ALA B C 1
ATOM 3352 O O . ALA B 1 137 ? -2.014 3.869 -9.695 1 91.81 137 ALA B O 1
ATOM 3353 N N . MET B 1 138 ? 0.161 4.238 -9.344 1 95.88 138 MET B N 1
ATOM 3354 C CA . MET B 1 138 ? 0.545 3.236 -10.328 1 95.88 138 MET B CA 1
ATOM 3355 C C . MET B 1 138 ? 0.114 1.842 -9.883 1 95.88 138 MET B C 1
ATOM 3357 O O . MET B 1 138 ? -0.267 1.013 -10.711 1 95.88 138 MET B O 1
ATOM 3361 N N . MET B 1 139 ? 0.246 1.607 -8.602 1 94.5 139 MET B N 1
ATOM 3362 C CA . MET B 1 139 ? -0.232 0.334 -8.07 1 94.5 139 MET B CA 1
ATOM 3363 C C . MET B 1 139 ? -1.695 0.108 -8.438 1 94.5 139 MET B C 1
ATOM 3365 O O . MET B 1 139 ? -2.066 -0.975 -8.898 1 94.5 139 MET B O 1
ATOM 3369 N N . SER B 1 140 ? -2.457 1.108 -8.281 1 92.06 140 SER B N 1
ATOM 3370 C CA . SER B 1 140 ? -3.883 1.034 -8.586 1 92.06 140 SER B CA 1
ATOM 3371 C C . SER B 1 140 ? -4.117 0.879 -10.086 1 92.06 140 SER B C 1
ATOM 3373 O O . SER B 1 140 ? -4.887 0.017 -10.516 1 92.06 140 SER B O 1
ATOM 3375 N N . VAL B 1 141 ? -3.459 1.641 -10.859 1 95.38 141 VAL B N 1
ATOM 3376 C CA . VAL B 1 141 ? -3.637 1.646 -12.305 1 95.38 141 VAL B CA 1
ATOM 3377 C C . VAL B 1 141 ? -3.193 0.306 -12.883 1 95.38 141 VAL B C 1
ATOM 3379 O O . VAL B 1 141 ? -3.926 -0.315 -13.664 1 95.38 141 VAL B O 1
ATOM 3382 N N . ALA B 1 142 ? -2.02 -0.129 -12.484 1 97.31 142 ALA B N 1
ATOM 3383 C CA . ALA B 1 142 ? -1.492 -1.391 -13 1 97.31 142 ALA B CA 1
ATOM 3384 C C . ALA B 1 142 ? -2.381 -2.562 -12.594 1 97.31 142 ALA B C 1
ATOM 3386 O O . ALA B 1 142 ? -2.635 -3.465 -13.391 1 97.31 142 ALA B O 1
ATOM 3387 N N . ARG B 1 143 ? -2.809 -2.541 -11.406 1 95.5 143 ARG B N 1
ATOM 3388 C CA . ARG B 1 143 ? -3.701 -3.596 -10.938 1 95.5 143 ARG B CA 1
ATOM 3389 C C . ARG B 1 143 ? -5.031 -3.559 -11.688 1 95.5 143 ARG B C 1
ATOM 3391 O O . ARG B 1 143 ? -5.566 -4.605 -12.055 1 95.5 143 ARG B O 1
ATOM 3398 N N . GLY B 1 144 ? -5.59 -2.371 -11.82 1 94.25 144 GLY B N 1
ATOM 3399 C CA . GLY B 1 144 ? -6.812 -2.227 -12.586 1 94.25 144 GLY B CA 1
ATOM 3400 C C . GLY B 1 144 ? -6.691 -2.734 -14.008 1 94.25 144 GLY B C 1
ATOM 3401 O O . GLY B 1 144 ? -7.559 -3.467 -14.492 1 94.25 144 GLY B O 1
ATOM 3402 N N . LEU B 1 145 ? -5.617 -2.43 -14.633 1 97.19 145 LEU B N 1
ATOM 3403 C CA . LEU B 1 145 ? -5.367 -2.877 -16 1 97.19 145 LEU B CA 1
ATOM 3404 C C . LEU B 1 145 ? -5.203 -4.391 -16.062 1 97.19 145 LEU B C 1
ATOM 3406 O O . LEU B 1 145 ? -5.695 -5.039 -16.984 1 97.19 145 LEU B O 1
ATOM 3410 N N . ALA B 1 146 ? -4.496 -4.922 -15.078 1 97.69 146 ALA B N 1
ATOM 3411 C CA . ALA B 1 146 ? -4.324 -6.371 -15.016 1 97.69 146 ALA B CA 1
ATOM 3412 C C . ALA B 1 146 ? -5.672 -7.082 -14.914 1 97.69 146 ALA B C 1
ATOM 3414 O O . ALA B 1 146 ? -5.898 -8.094 -15.586 1 97.69 146 ALA B O 1
ATOM 3415 N N . ASN B 1 147 ? -6.508 -6.531 -14.164 1 95.5 147 ASN B N 1
ATOM 3416 C CA . ASN B 1 147 ? -7.832 -7.117 -13.992 1 95.5 147 ASN B CA 1
ATOM 3417 C C . ASN B 1 147 ? -8.68 -6.957 -15.25 1 95.5 147 ASN B C 1
ATOM 3419 O O . ASN B 1 147 ? -9.445 -7.852 -15.609 1 95.5 147 ASN B O 1
ATOM 3423 N N . MET B 1 148 ? -8.586 -5.883 -15.906 1 94.81 148 MET B N 1
ATOM 3424 C CA . MET B 1 148 ? -9.383 -5.57 -17.094 1 94.81 148 MET B CA 1
ATOM 3425 C C . MET B 1 148 ? -9.078 -6.543 -18.219 1 94.81 148 MET B C 1
ATOM 3427 O O . MET B 1 148 ? -9.961 -6.871 -19.016 1 94.81 148 MET B O 1
ATOM 3431 N N . ILE B 1 149 ? -7.883 -7.035 -18.281 1 94.44 149 ILE B N 1
ATOM 3432 C CA . ILE B 1 149 ? -7.414 -7.855 -19.391 1 94.44 149 ILE B CA 1
ATOM 3433 C C . ILE B 1 149 ? -8.25 -9.133 -19.484 1 94.44 149 ILE B C 1
ATOM 3435 O O . ILE B 1 149 ? -8.594 -9.578 -20.578 1 94.44 149 ILE B O 1
ATOM 3439 N N . THR B 1 150 ? -8.625 -9.742 -18.375 1 93.38 150 THR B N 1
ATOM 3440 C CA . THR B 1 150 ? -9.367 -11 -18.391 1 93.38 150 THR B CA 1
ATOM 3441 C C . THR B 1 150 ? -10.609 -10.906 -17.5 1 93.38 150 THR B C 1
ATOM 3443 O O . THR B 1 150 ? -11.172 -11.922 -17.094 1 93.38 150 THR B O 1
ATOM 3446 N N . ASP B 1 151 ? -10.914 -9.656 -17.172 1 92.19 151 ASP B N 1
ATOM 3447 C CA . ASP B 1 151 ? -12.039 -9.453 -16.266 1 92.19 151 ASP B CA 1
ATOM 3448 C C . ASP B 1 151 ? -11.852 -10.242 -14.977 1 92.19 151 ASP B C 1
ATOM 3450 O O . ASP B 1 151 ? -12.766 -10.945 -14.539 1 92.19 151 ASP B O 1
ATOM 3454 N N . GL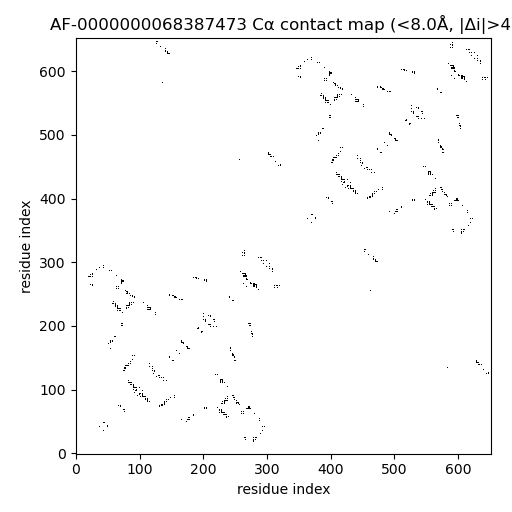Y B 1 152 ? -10.633 -10.266 -14.531 1 91.56 152 GLY B N 1
ATOM 3455 C CA . GLY B 1 152 ? -10.305 -10.836 -13.234 1 91.56 152 GLY B CA 1
ATOM 3456 C C . GLY B 1 152 ? -10.008 -12.32 -13.289 1 91.56 152 GLY B C 1
ATOM 3457 O O . GLY B 1 152 ? -9.727 -12.945 -12.266 1 91.56 152 GLY B O 1
ATOM 3458 N N . GLN B 1 153 ? -9.992 -12.844 -14.453 1 93.69 153 GLN B N 1
ATOM 3459 C CA . GLN B 1 153 ? -9.836 -14.289 -14.578 1 93.69 153 GLN B CA 1
ATOM 3460 C C . GLN B 1 153 ? -8.375 -14.664 -14.781 1 93.69 153 GLN B C 1
ATOM 3462 O O . GLN B 1 153 ? -7.586 -13.867 -15.289 1 93.69 153 GLN B O 1
ATOM 3467 N N . GLN B 1 154 ? -8.117 -15.914 -14.422 1 95.94 154 GLN B N 1
ATOM 3468 C CA . GLN B 1 154 ? -6.785 -16.469 -14.617 1 95.94 154 GLN B CA 1
ATOM 3469 C C . GLN B 1 154 ? -6.637 -17.062 -16.016 1 95.94 154 GLN B C 1
ATOM 3471 O O . GLN B 1 154 ? -7.633 -17.406 -16.656 1 95.94 154 GLN B O 1
ATOM 3476 N N . ILE B 1 155 ? -5.445 -17.062 -16.516 1 96.69 155 ILE B N 1
ATOM 3477 C CA . ILE B 1 155 ? -5.066 -17.797 -17.719 1 96.69 155 ILE B CA 1
ATOM 3478 C C . ILE B 1 155 ? -4.102 -18.922 -17.359 1 96.69 155 ILE B C 1
ATOM 3480 O O . ILE B 1 155 ? -3.121 -18.703 -16.656 1 96.69 155 ILE B O 1
ATOM 3484 N N . VAL B 1 156 ? -4.484 -20.094 -17.828 1 95.31 156 VAL B N 1
ATOM 3485 C CA . VAL B 1 156 ? -3.676 -21.25 -17.453 1 95.31 156 VAL B CA 1
ATOM 3486 C C . VAL B 1 156 ? -3.055 -21.875 -18.703 1 95.31 156 VAL B C 1
ATOM 3488 O O . VAL B 1 156 ? -3.65 -21.844 -19.797 1 95.31 156 VAL B O 1
ATOM 3491 N N . GLY B 1 157 ? -1.855 -22.328 -18.547 1 93.94 157 GLY B N 1
ATOM 3492 C CA . GLY B 1 157 ? -1.244 -23.156 -19.578 1 93.94 157 GLY B CA 1
ATOM 3493 C C . GLY B 1 157 ? -0.357 -22.359 -20.516 1 93.94 157 GLY B C 1
ATOM 3494 O O . GLY B 1 157 ? -0.814 -21.406 -21.156 1 93.94 157 GLY B O 1
ATOM 3495 N N . PHE B 1 158 ? 0.902 -22.75 -20.531 1 94.5 158 PHE B N 1
ATOM 3496 C CA . PHE B 1 158 ? 1.904 -22.188 -21.422 1 94.5 158 PHE B CA 1
ATOM 3497 C C . PHE B 1 158 ? 2.689 -23.297 -22.125 1 94.5 158 PHE B C 1
ATOM 3499 O O . PHE B 1 158 ? 2.549 -24.469 -21.781 1 94.5 158 PHE B O 1
ATOM 3506 N N . PRO B 1 159 ? 3.342 -22.906 -23.156 1 93.44 159 PRO B N 1
ATOM 3507 C CA . PRO B 1 159 ? 4.125 -23.938 -23.844 1 93.44 159 PRO B CA 1
ATOM 3508 C C . PRO B 1 159 ? 5.102 -24.641 -22.906 1 93.44 159 PRO B C 1
ATOM 3510 O O . PRO B 1 159 ? 5.664 -24.016 -22 1 93.44 159 PRO B O 1
ATOM 3513 N N . ASP B 1 160 ? 5.414 -25.875 -23.234 1 92.12 160 ASP B N 1
ATOM 3514 C CA . ASP B 1 160 ? 6.23 -26.734 -22.375 1 92.12 160 ASP B CA 1
ATOM 3515 C C . ASP B 1 160 ? 7.609 -26.109 -22.141 1 92.12 160 ASP B C 1
ATOM 3517 O O . ASP B 1 160 ? 8.125 -26.141 -21.016 1 92.12 160 ASP B O 1
ATOM 3521 N N . TRP B 1 161 ? 8.156 -25.625 -23.141 1 91.25 161 TRP B N 1
ATOM 3522 C CA . TRP B 1 161 ? 9.508 -25.094 -23.016 1 91.25 161 TRP B CA 1
ATOM 3523 C C . TRP B 1 161 ? 9.539 -23.953 -22 1 91.25 161 TRP B C 1
ATOM 3525 O O . TRP B 1 161 ? 10.555 -23.734 -21.328 1 91.25 161 TRP B O 1
ATOM 3535 N N . PHE B 1 162 ? 8.469 -23.234 -21.906 1 93.19 162 PHE B N 1
ATOM 3536 C CA . PHE B 1 162 ? 8.375 -22.125 -20.984 1 93.19 162 PHE B CA 1
ATOM 3537 C C . PHE B 1 162 ? 8.266 -22.625 -19.547 1 93.19 162 PHE B C 1
ATOM 3539 O O . PHE B 1 162 ? 8.953 -22.125 -18.656 1 93.19 162 PHE B O 1
ATOM 3546 N N . MET B 1 163 ? 7.547 -23.609 -19.375 1 89.62 163 MET B N 1
ATOM 3547 C CA . MET B 1 163 ? 7.383 -24.172 -18.031 1 89.62 163 MET B CA 1
ATOM 3548 C C . MET B 1 163 ? 8.664 -24.859 -17.578 1 89.62 163 MET B C 1
ATOM 3550 O O . MET B 1 163 ? 8.984 -24.859 -16.391 1 89.62 163 MET B O 1
ATOM 3554 N N . MET B 1 164 ? 9.344 -25.391 -18.5 1 87.5 164 MET B N 1
ATOM 3555 C CA . MET B 1 164 ? 10.539 -26.172 -18.188 1 87.5 164 MET B CA 1
ATOM 3556 C C . MET B 1 164 ? 11.656 -25.25 -17.688 1 87.5 164 MET B C 1
ATOM 3558 O O . MET B 1 164 ? 12.57 -25.703 -17 1 87.5 164 MET B O 1
ATOM 3562 N N . LEU B 1 165 ? 11.516 -23.984 -17.953 1 87.75 165 LEU B N 1
ATOM 3563 C CA . LEU B 1 165 ? 12.5 -23.016 -17.469 1 87.75 165 LEU B CA 1
ATOM 3564 C C . LEU B 1 165 ? 12.523 -22.984 -15.945 1 87.75 165 LEU B C 1
ATOM 3566 O O . LEU B 1 165 ? 13.562 -22.719 -15.336 1 87.75 165 LEU B O 1
ATOM 3570 N N . ALA B 1 166 ? 11.375 -23.328 -15.312 1 86.19 166 ALA B N 1
ATOM 3571 C CA . ALA B 1 166 ? 11.25 -23.219 -13.859 1 86.19 166 ALA B CA 1
ATOM 3572 C C . ALA B 1 166 ? 11.352 -24.594 -13.211 1 86.19 166 ALA B C 1
ATOM 3574 O O . ALA B 1 166 ? 11.422 -24.703 -11.984 1 86.19 166 ALA B O 1
ATOM 3575 N N . ILE B 1 167 ? 11.398 -25.609 -14.047 1 83.5 167 ILE B N 1
ATOM 3576 C CA . ILE B 1 167 ? 11.312 -26.953 -13.492 1 83.5 167 ILE B CA 1
ATOM 3577 C C . ILE B 1 167 ? 12.633 -27.688 -13.703 1 83.5 167 ILE B C 1
ATOM 3579 O O . ILE B 1 167 ? 13.164 -28.297 -12.781 1 83.5 167 ILE B O 1
ATOM 3583 N N . GLU B 1 168 ? 13.094 -27.531 -14.938 1 83.69 168 GLU B N 1
ATOM 3584 C CA . GLU B 1 168 ? 14.297 -28.297 -15.297 1 83.69 168 GLU B CA 1
ATOM 3585 C C . GLU B 1 168 ? 15.531 -27.734 -14.594 1 83.69 168 GLU B C 1
ATOM 3587 O O . GLU B 1 168 ? 15.758 -26.516 -14.609 1 83.69 168 GLU B O 1
ATOM 3592 N N . ARG B 1 169 ? 16.188 -28.656 -13.914 1 84 169 ARG B N 1
ATOM 3593 C CA . ARG B 1 169 ? 17.391 -28.234 -13.195 1 84 169 ARG B CA 1
ATOM 3594 C C . ARG B 1 169 ? 18.641 -28.531 -13.992 1 84 169 ARG B C 1
ATOM 3596 O O . ARG B 1 169 ? 18.812 -29.641 -14.492 1 84 169 ARG B O 1
ATOM 3603 N N . HIS B 1 170 ? 19.328 -27.547 -14.133 1 81.94 170 HIS B N 1
ATOM 3604 C CA . HIS B 1 170 ? 20.625 -27.688 -14.789 1 81.94 170 HIS B CA 1
ATOM 3605 C C . HIS B 1 170 ? 21.734 -27.891 -13.773 1 81.94 170 HIS B C 1
ATOM 3607 O O . HIS B 1 170 ? 21.75 -27.25 -12.719 1 81.94 170 HIS B O 1
ATOM 3613 N N . PHE B 1 171 ? 22.625 -28.844 -14.078 1 80.31 171 PHE B N 1
ATOM 3614 C CA . PHE B 1 171 ? 23.734 -29.203 -13.203 1 80.31 171 PHE B CA 1
ATOM 3615 C C . PHE B 1 171 ? 23.203 -29.672 -11.844 1 80.31 171 PHE B C 1
ATOM 3617 O O . PHE B 1 171 ? 23.875 -29.484 -10.82 1 80.31 171 PHE B O 1
ATOM 3624 N N . GLY B 1 172 ? 22 -30.109 -11.875 1 74.25 172 GLY B N 1
ATOM 3625 C CA . GLY B 1 172 ? 21.391 -30.688 -10.688 1 74.25 172 GLY B CA 1
ATOM 3626 C C . GLY B 1 172 ? 20.922 -29.641 -9.688 1 74.25 172 GLY B C 1
ATOM 3627 O O . GLY B 1 172 ? 20.25 -29.969 -8.703 1 74.25 172 GLY B O 1
ATOM 3628 N N . VAL B 1 173 ? 21.188 -28.406 -10.008 1 74.5 173 VAL B N 1
ATOM 3629 C CA . VAL B 1 173 ? 20.984 -27.469 -8.914 1 74.5 173 VAL B CA 1
ATOM 3630 C C . VAL B 1 173 ? 20.172 -26.281 -9.406 1 74.5 173 VAL B C 1
ATOM 3632 O O . VAL B 1 173 ? 19.266 -25.797 -8.711 1 74.5 173 VAL B O 1
ATOM 3635 N N . LEU B 1 174 ? 20.344 -25.891 -10.555 1 85.44 174 LEU B N 1
ATOM 3636 C CA . LEU B 1 174 ? 19.875 -24.547 -10.891 1 85.44 174 LEU B CA 1
ATOM 3637 C C . LEU B 1 174 ? 18.828 -24.594 -12 1 85.44 174 LEU B C 1
ATOM 3639 O O . LEU B 1 174 ? 19.094 -25.109 -13.086 1 85.44 174 LEU B O 1
ATOM 3643 N N . THR B 1 175 ? 17.656 -24.219 -11.641 1 91.25 175 THR B N 1
ATOM 3644 C CA . THR B 1 175 ? 16.703 -23.969 -12.711 1 91.25 175 THR B CA 1
ATOM 3645 C C . THR B 1 175 ? 17.078 -22.734 -13.508 1 91.25 175 THR B C 1
ATOM 3647 O O . THR B 1 175 ? 17.938 -21.953 -13.078 1 91.25 175 THR B O 1
ATOM 3650 N N . ALA B 1 176 ? 16.562 -22.625 -14.703 1 92.56 176 ALA B N 1
ATOM 3651 C CA . ALA B 1 176 ? 16.844 -21.469 -15.547 1 92.56 176 ALA B CA 1
ATOM 3652 C C . ALA B 1 176 ? 16.391 -20.172 -14.867 1 92.56 176 ALA B C 1
ATOM 3654 O O . ALA B 1 176 ? 17.016 -19.125 -15.023 1 92.56 176 ALA B O 1
ATOM 3655 N N . THR B 1 177 ? 15.32 -20.234 -14.102 1 94 177 THR B N 1
ATOM 3656 C CA . THR B 1 177 ? 14.797 -19.062 -13.43 1 94 177 THR B CA 1
ATOM 3657 C C . THR B 1 177 ? 15.734 -18.609 -12.305 1 94 177 THR B C 1
ATOM 3659 O O . THR B 1 177 ? 15.938 -17.422 -12.094 1 94 177 THR B O 1
ATOM 3662 N N . VAL B 1 178 ? 16.312 -19.547 -11.625 1 94.5 178 VAL B N 1
ATOM 3663 C CA . VAL B 1 178 ? 17.281 -19.219 -10.586 1 94.5 178 VAL B CA 1
ATOM 3664 C C . VAL B 1 178 ? 18.531 -18.594 -11.219 1 94.5 178 VAL B C 1
ATOM 3666 O O . VAL B 1 178 ? 19.078 -17.625 -10.695 1 94.5 178 VAL B O 1
ATOM 3669 N N . LEU B 1 179 ? 18.953 -19.188 -12.312 1 94.5 179 LEU B N 1
ATOM 3670 C CA . LEU B 1 179 ? 20.109 -18.641 -13.031 1 94.5 179 LEU B CA 1
ATOM 3671 C C . LEU B 1 179 ? 19.844 -17.203 -13.453 1 94.5 179 LEU B C 1
ATOM 3673 O O . LEU B 1 179 ? 20.719 -16.344 -13.359 1 94.5 179 LEU B O 1
ATOM 3677 N N . LEU B 1 180 ? 18.656 -16.984 -13.93 1 96.25 180 LEU B N 1
ATOM 3678 C CA . LEU B 1 180 ? 18.281 -15.641 -14.328 1 96.25 180 LEU B CA 1
ATOM 3679 C C . LEU B 1 180 ? 18.375 -14.672 -13.156 1 96.25 180 LEU B C 1
ATOM 3681 O O . LEU B 1 180 ? 18.906 -13.57 -13.305 1 96.25 180 LEU B O 1
ATOM 3685 N N . MET B 1 181 ? 17.859 -15.047 -12.016 1 96.75 181 MET B N 1
ATOM 3686 C CA . MET B 1 181 ? 17.938 -14.219 -10.82 1 96.75 181 MET B CA 1
ATOM 3687 C C . MET B 1 181 ? 19.375 -13.938 -10.445 1 96.75 181 MET B C 1
ATOM 3689 O O . MET B 1 181 ? 19.734 -12.797 -10.141 1 96.75 181 MET B O 1
ATOM 3693 N N . LEU B 1 182 ? 20.25 -14.938 -10.516 1 96 182 LEU B N 1
ATOM 3694 C CA . LEU B 1 182 ? 21.656 -14.773 -10.18 1 96 182 LEU B CA 1
ATOM 3695 C C . LEU B 1 182 ? 22.344 -13.828 -11.164 1 96 182 LEU B C 1
ATOM 3697 O O . LEU B 1 182 ? 23.188 -13.023 -10.766 1 96 182 LEU B O 1
ATOM 3701 N N . VAL B 1 183 ? 22 -13.953 -12.414 1 97.69 183 VAL B N 1
ATOM 3702 C CA . VAL B 1 183 ? 22.547 -13.062 -13.43 1 97.69 183 VAL B CA 1
ATOM 3703 C C . VAL B 1 183 ? 22.125 -11.617 -13.141 1 97.69 183 VAL B C 1
ATOM 3705 O O . VAL B 1 183 ? 22.953 -10.703 -13.211 1 97.69 183 VAL B O 1
ATOM 3708 N N . VAL B 1 184 ? 20.844 -11.43 -12.812 1 98.38 184 VAL B N 1
ATOM 3709 C CA . VAL B 1 184 ? 20.328 -10.094 -12.5 1 98.38 184 VAL B CA 1
ATOM 3710 C C . VAL B 1 184 ? 21.078 -9.531 -11.289 1 98.38 184 VAL B C 1
ATOM 3712 O O . VAL B 1 184 ? 21.484 -8.359 -11.297 1 98.38 184 VAL B O 1
ATOM 3715 N N . VAL B 1 185 ? 21.281 -10.359 -10.305 1 97.94 185 VAL B N 1
ATOM 3716 C CA . VAL B 1 185 ? 21.984 -9.953 -9.094 1 97.94 185 VAL B CA 1
ATOM 3717 C C . VAL B 1 185 ? 23.422 -9.586 -9.438 1 97.94 185 VAL B C 1
ATOM 3719 O O . VAL B 1 185 ? 23.922 -8.531 -9.031 1 97.94 185 VAL B O 1
ATOM 3722 N N . LEU B 1 186 ? 24.047 -10.422 -10.18 1 97.88 186 LEU B N 1
ATOM 3723 C CA . LEU B 1 186 ? 25.453 -10.227 -10.516 1 97.88 186 LEU B CA 1
ATOM 3724 C C . LEU B 1 186 ? 25.641 -8.977 -11.375 1 97.88 186 LEU B C 1
ATOM 3726 O O . LEU B 1 186 ? 26.562 -8.18 -11.133 1 97.88 186 LEU B O 1
ATOM 3730 N N . VAL B 1 187 ? 24.828 -8.82 -12.359 1 98.19 187 VAL B N 1
ATOM 3731 C CA . VAL B 1 187 ? 24.922 -7.672 -13.258 1 98.19 187 VAL B CA 1
ATOM 3732 C C . VAL B 1 187 ? 24.656 -6.383 -12.484 1 98.19 187 VAL B C 1
ATOM 3734 O O . VAL B 1 187 ? 25.359 -5.387 -12.672 1 98.19 187 VAL B O 1
ATOM 3737 N N . SER B 1 188 ? 23.656 -6.422 -11.656 1 98.25 188 SER B N 1
ATOM 3738 C CA . SER B 1 188 ? 23.312 -5.23 -10.875 1 98.25 188 SER B CA 1
ATOM 3739 C C . SER B 1 188 ? 24.391 -4.914 -9.852 1 98.25 188 SER B C 1
ATOM 3741 O O . SER B 1 188 ? 24.719 -3.746 -9.625 1 98.25 188 SER B O 1
ATOM 3743 N N . TRP B 1 189 ? 24.922 -5.988 -9.25 1 97.38 189 TRP B N 1
ATOM 3744 C CA . TRP B 1 189 ? 26.031 -5.809 -8.305 1 97.38 189 TRP B CA 1
ATOM 3745 C C . TRP B 1 189 ? 27.234 -5.195 -9 1 97.38 189 TRP B C 1
ATOM 3747 O O . TRP B 1 189 ? 27.828 -4.23 -8.5 1 97.38 189 TRP B O 1
ATOM 3757 N N . ALA B 1 190 ? 27.594 -5.734 -10.133 1 97.56 190 ALA B N 1
ATOM 3758 C CA . ALA B 1 190 ? 28.734 -5.234 -10.898 1 97.56 190 ALA B CA 1
ATOM 3759 C C . ALA B 1 190 ? 28.5 -3.805 -11.375 1 97.56 190 ALA B C 1
ATOM 3761 O O . ALA B 1 190 ? 29.422 -2.986 -11.383 1 97.56 190 ALA B O 1
ATOM 3762 N N . PHE B 1 191 ? 27.297 -3.51 -11.758 1 97.62 191 PHE B N 1
ATOM 3763 C CA . PHE B 1 191 ? 26.938 -2.17 -12.203 1 97.62 191 PHE B CA 1
ATOM 3764 C C . PHE B 1 191 ? 27.141 -1.151 -11.094 1 97.62 191 PHE B C 1
ATOM 3766 O O . PHE B 1 191 ? 27.781 -0.113 -11.305 1 97.62 191 PHE B O 1
ATOM 3773 N N . LEU B 1 192 ? 26.672 -1.434 -9.898 1 96 192 LEU B N 1
ATOM 3774 C CA . LEU B 1 192 ? 26.781 -0.51 -8.773 1 96 192 LEU B CA 1
ATOM 3775 C C . LEU B 1 192 ? 28.219 -0.404 -8.297 1 96 192 LEU B C 1
ATOM 3777 O O . LEU B 1 192 ? 28.656 0.65 -7.816 1 96 192 LEU B O 1
ATOM 3781 N N . ARG B 1 193 ? 28.969 -1.475 -8.523 1 94.31 193 ARG B N 1
ATOM 3782 C CA . ARG B 1 193 ? 30.312 -1.525 -7.965 1 94.31 193 ARG B CA 1
ATOM 3783 C C . ARG B 1 193 ? 31.328 -0.924 -8.93 1 94.31 193 ARG B C 1
ATOM 3785 O O . ARG B 1 193 ? 32.25 -0.23 -8.516 1 94.31 193 ARG B O 1
ATOM 3792 N N . PHE B 1 194 ? 31.094 -1.12 -10.25 1 96.12 194 PHE B N 1
ATOM 3793 C CA . PHE B 1 194 ? 32.219 -0.854 -11.141 1 96.12 194 PHE B CA 1
ATOM 3794 C C . PHE B 1 194 ? 31.859 0.242 -12.141 1 96.12 194 PHE B C 1
ATOM 3796 O O . PHE B 1 194 ? 32.75 0.822 -12.773 1 96.12 194 PHE B O 1
ATOM 3803 N N . ARG B 1 195 ? 30.641 0.525 -12.32 1 96 195 ARG B N 1
ATOM 3804 C CA . ARG B 1 195 ? 30.266 1.508 -13.336 1 96 195 ARG B CA 1
ATOM 3805 C C . ARG B 1 195 ? 30.094 2.893 -12.719 1 96 195 ARG B C 1
ATOM 3807 O O . ARG B 1 195 ? 29.656 3.018 -11.578 1 96 195 ARG B O 1
ATOM 3814 N N . SER B 1 196 ? 30.422 3.914 -13.477 1 95 196 SER B N 1
ATOM 3815 C CA . SER B 1 196 ? 30.266 5.297 -13.031 1 95 196 SER B CA 1
ATOM 3816 C C . SER B 1 196 ? 28.797 5.645 -12.812 1 95 196 SER B C 1
ATOM 3818 O O . SER B 1 196 ? 28.469 6.41 -11.906 1 95 196 SER B O 1
ATOM 3820 N N . GLU B 1 197 ? 27.953 5.016 -13.625 1 95.06 197 GLU B N 1
ATOM 3821 C CA . GLU B 1 197 ? 26.516 5.266 -13.492 1 95.06 197 GLU B CA 1
ATOM 3822 C C . GLU B 1 197 ? 25.984 4.75 -12.156 1 95.06 197 GLU B C 1
ATOM 3824 O O . GLU B 1 197 ? 25.062 5.328 -11.586 1 95.06 197 GLU B O 1
ATOM 3829 N N . GLY B 1 198 ? 26.562 3.668 -11.734 1 95.94 198 GLY B N 1
ATOM 3830 C CA . GLY B 1 198 ? 26.203 3.164 -10.414 1 95.94 198 GLY B CA 1
ATOM 3831 C C . GLY B 1 198 ? 26.516 4.137 -9.297 1 95.94 198 GLY B C 1
ATOM 3832 O O . GLY B 1 198 ? 25.734 4.301 -8.367 1 95.94 198 GLY B O 1
ATOM 3833 N N . ARG B 1 199 ? 27.609 4.852 -9.445 1 95.31 199 ARG B N 1
ATOM 3834 C CA . ARG B 1 199 ? 28.016 5.84 -8.445 1 95.31 199 ARG B CA 1
ATOM 3835 C C . ARG B 1 199 ? 27.062 7.039 -8.453 1 95.31 199 ARG B C 1
ATOM 3837 O O . ARG B 1 199 ? 26.828 7.648 -7.41 1 95.31 199 ARG B O 1
ATOM 3844 N N . THR B 1 200 ? 26.625 7.293 -9.602 1 97.19 200 THR B N 1
ATOM 3845 C CA . THR B 1 200 ? 25.703 8.422 -9.711 1 97.19 200 THR B CA 1
ATOM 3846 C C . THR B 1 200 ? 24.422 8.156 -8.93 1 97.19 200 THR B C 1
ATOM 3848 O O . THR B 1 200 ? 23.812 9.078 -8.391 1 97.19 200 THR B O 1
ATOM 3851 N N . VAL B 1 201 ? 24 6.855 -8.852 1 97.5 201 VAL B N 1
ATOM 3852 C CA . VAL B 1 201 ? 22.797 6.496 -8.102 1 97.5 201 VAL B CA 1
ATOM 3853 C C . VAL B 1 201 ? 23.016 6.793 -6.617 1 97.5 201 VAL B C 1
ATOM 3855 O O . VAL B 1 201 ? 22.141 7.379 -5.965 1 97.5 201 VAL B O 1
ATOM 3858 N N . TYR B 1 202 ? 24.188 6.508 -6.109 1 97.12 202 TYR B N 1
ATOM 3859 C CA . TYR B 1 202 ? 24.516 6.77 -4.711 1 97.12 202 TYR B CA 1
ATOM 3860 C C . TYR B 1 202 ? 24.578 8.266 -4.441 1 97.12 202 TYR B C 1
ATOM 3862 O O . TYR B 1 202 ? 24.109 8.742 -3.406 1 97.12 202 TYR B O 1
ATOM 3870 N N . ALA B 1 203 ? 25.156 8.961 -5.352 1 97.06 203 ALA B N 1
ATOM 3871 C CA . ALA B 1 203 ? 25.312 10.398 -5.195 1 97.06 203 ALA B CA 1
ATOM 3872 C C . ALA B 1 203 ? 23.953 11.102 -5.156 1 97.06 203 ALA B C 1
ATOM 3874 O O . ALA B 1 203 ? 23.703 11.953 -4.297 1 97.06 203 ALA B O 1
ATOM 3875 N N . VAL B 1 204 ? 23.109 10.672 -6.07 1 97.69 204 VAL B N 1
ATOM 3876 C CA . VAL B 1 204 ? 21.781 11.273 -6.117 1 97.69 204 VAL B CA 1
ATOM 3877 C C . VAL B 1 204 ? 21.016 10.914 -4.848 1 97.69 204 VAL B C 1
ATOM 3879 O O . VAL B 1 204 ? 20.297 11.75 -4.289 1 97.69 204 VAL B O 1
ATOM 3882 N N . GLY B 1 205 ? 21.141 9.711 -4.434 1 96.75 205 GLY B N 1
ATOM 3883 C CA . GLY B 1 205 ? 20.469 9.266 -3.219 1 96.75 205 GLY B CA 1
ATOM 3884 C C . GLY B 1 205 ? 20.969 9.969 -1.972 1 96.75 205 GLY B C 1
ATOM 3885 O O . GLY B 1 205 ? 20.219 10.164 -1.018 1 96.75 205 GLY B O 1
ATOM 3886 N N . GLY B 1 206 ? 22.219 10.297 -1.941 1 95.06 206 GLY B N 1
ATOM 3887 C CA . GLY B 1 206 ? 22.781 10.992 -0.799 1 95.06 206 GLY B CA 1
ATOM 3888 C C . GLY B 1 206 ? 22.328 12.43 -0.684 1 95.06 206 GLY B C 1
ATOM 3889 O O . GLY B 1 206 ? 21.844 12.852 0.366 1 95.06 206 GLY B O 1
ATOM 3890 N N . ASN B 1 207 ? 22.547 13.148 -1.78 1 96.62 207 ASN B N 1
ATOM 3891 C CA . ASN B 1 207 ? 22.141 14.547 -1.849 1 96.62 207 ASN B CA 1
ATOM 3892 C C . ASN B 1 207 ? 21.875 14.984 -3.287 1 96.62 207 ASN B C 1
ATOM 3894 O O . ASN B 1 207 ? 22.797 15.383 -3.996 1 96.62 207 ASN B O 1
ATOM 3898 N N . PRO B 1 208 ? 20.594 15.016 -3.559 1 95.81 208 PRO B N 1
ATOM 3899 C CA . PRO B 1 208 ? 20.281 15.344 -4.949 1 95.81 208 PRO B CA 1
ATOM 3900 C C . PRO B 1 208 ? 20.797 16.719 -5.363 1 95.81 208 PRO B C 1
ATOM 3902 O O . PRO B 1 208 ? 21.172 16.922 -6.52 1 95.81 208 PRO B O 1
ATOM 3905 N N . GLU B 1 209 ? 20.828 17.656 -4.441 1 95.88 209 GLU B N 1
ATOM 3906 C CA . GLU B 1 209 ? 21.281 19 -4.762 1 95.88 209 GLU B CA 1
ATOM 3907 C C . GLU B 1 209 ? 22.781 19.031 -5.051 1 95.88 209 GLU B C 1
ATOM 3909 O O . GLU B 1 209 ? 23.219 19.672 -6.004 1 95.88 209 GLU B O 1
ATOM 3914 N N . VAL B 1 210 ? 23.469 18.391 -4.238 1 96.75 210 VAL B N 1
ATOM 3915 C CA . VAL B 1 210 ? 24.922 18.312 -4.43 1 96.75 210 VAL B CA 1
ATOM 3916 C C . VAL B 1 210 ? 25.234 17.562 -5.719 1 96.75 210 VAL B C 1
ATOM 3918 O O . VAL B 1 210 ? 26.141 17.938 -6.461 1 96.75 210 VAL B O 1
ATOM 3921 N N . ALA B 1 211 ? 24.469 16.547 -5.977 1 97.12 211 ALA B N 1
ATOM 3922 C CA . ALA B 1 211 ? 24.641 15.781 -7.211 1 97.12 211 ALA B CA 1
ATOM 3923 C C . ALA B 1 211 ? 24.391 16.656 -8.438 1 97.12 211 ALA B C 1
ATOM 3925 O O . ALA B 1 211 ? 25.125 16.594 -9.414 1 97.12 211 ALA B O 1
ATOM 3926 N N . ARG B 1 212 ? 23.375 17.438 -8.359 1 96.75 212 ARG B N 1
ATOM 3927 C CA . ARG B 1 212 ? 23.047 18.328 -9.453 1 96.75 212 ARG B CA 1
ATOM 3928 C C . ARG B 1 212 ? 24.188 19.328 -9.703 1 96.75 212 ARG B C 1
ATOM 3930 O O . ARG B 1 212 ? 24.547 19.594 -10.859 1 96.75 212 ARG B O 1
ATOM 3937 N N . LEU B 1 213 ? 24.703 19.828 -8.641 1 96.5 213 LEU B N 1
ATOM 3938 C CA . LEU B 1 213 ? 25.797 20.797 -8.734 1 96.5 213 LEU B CA 1
ATOM 3939 C C . LEU B 1 213 ? 27.031 20.141 -9.32 1 96.5 213 LEU B C 1
ATOM 3941 O O . LEU B 1 213 ? 27.859 20.828 -9.945 1 96.5 213 LEU B O 1
ATOM 3945 N N . ALA B 1 214 ? 27.141 18.859 -9.188 1 96.88 214 ALA B N 1
ATOM 3946 C CA . ALA B 1 214 ? 28.281 18.109 -9.711 1 96.88 214 ALA B CA 1
ATOM 3947 C C . ALA B 1 214 ? 28.062 17.734 -11.172 1 96.88 214 ALA B C 1
ATOM 3949 O O . ALA B 1 214 ? 28.891 17.031 -11.773 1 96.88 214 ALA B O 1
ATOM 3950 N N . GLY B 1 215 ? 26.938 18.125 -11.742 1 96.62 215 GLY B N 1
ATOM 3951 C CA . GLY B 1 215 ? 26.688 17.938 -13.164 1 96.62 215 GLY B CA 1
ATOM 3952 C C . GLY B 1 215 ? 25.875 16.703 -13.469 1 96.62 215 GLY B C 1
ATOM 3953 O O . GLY B 1 215 ? 25.703 16.328 -14.633 1 96.62 215 GLY B O 1
ATOM 3954 N N . ILE B 1 216 ? 25.406 16.078 -12.484 1 97.44 216 ILE B N 1
ATOM 3955 C CA . ILE B 1 216 ? 24.609 14.875 -12.688 1 97.44 216 ILE B CA 1
ATOM 3956 C C . ILE B 1 216 ? 23.172 15.25 -13.039 1 97.44 216 ILE B C 1
ATOM 3958 O O . ILE B 1 216 ? 22.594 16.141 -12.422 1 97.44 216 ILE B O 1
ATOM 3962 N N . ASN B 1 217 ? 22.641 14.578 -14.078 1 98.06 217 ASN B N 1
ATOM 3963 C CA . ASN B 1 217 ? 21.25 14.766 -14.438 1 98.06 217 ASN B CA 1
ATOM 3964 C C . ASN B 1 217 ? 20.328 13.961 -13.516 1 98.06 217 ASN B C 1
ATOM 3966 O O . ASN B 1 217 ? 19.891 12.859 -13.875 1 98.06 217 ASN B O 1
ATOM 3970 N N . VAL B 1 218 ? 19.953 14.555 -12.453 1 97.94 218 VAL B N 1
ATOM 3971 C CA . VAL B 1 218 ? 19.234 13.883 -11.375 1 97.94 218 VAL B CA 1
ATOM 3972 C C . VAL B 1 218 ? 17.906 13.344 -11.891 1 97.94 218 VAL B C 1
ATOM 3974 O O . VAL B 1 218 ? 17.562 12.18 -11.656 1 97.94 218 VAL B O 1
ATOM 3977 N N . PRO B 1 219 ? 17.172 14.094 -12.734 1 97.94 219 PRO B N 1
ATOM 3978 C CA . PRO B 1 219 ? 15.898 13.578 -13.242 1 97.94 219 PRO B CA 1
ATOM 3979 C C . PRO B 1 219 ? 16.078 12.336 -14.125 1 97.94 219 PRO B C 1
ATOM 3981 O O . PRO B 1 219 ? 15.297 11.391 -14.023 1 97.94 219 PRO B O 1
ATOM 3984 N N . LEU B 1 220 ? 17.047 12.352 -14.867 1 98.25 220 LEU B N 1
ATOM 3985 C CA . LEU B 1 220 ? 17.281 11.211 -15.75 1 98.25 220 LEU B CA 1
ATOM 3986 C C . LEU B 1 220 ? 17.641 9.969 -14.953 1 98.25 220 LEU B C 1
ATOM 3988 O O . LEU B 1 220 ? 17.172 8.867 -15.258 1 98.25 220 LEU B O 1
ATOM 3992 N N . VAL B 1 221 ? 18.516 10.148 -14 1 98.38 221 VAL B N 1
ATOM 3993 C CA . VAL B 1 221 ? 18.906 9.031 -13.148 1 98.38 221 VAL B CA 1
ATOM 3994 C C . VAL B 1 221 ? 17.688 8.461 -12.438 1 98.38 221 VAL B C 1
ATOM 3996 O O . VAL B 1 221 ? 17.5 7.246 -12.375 1 98.38 221 VAL B O 1
ATOM 3999 N N . THR B 1 222 ? 16.859 9.32 -11.938 1 98.44 222 THR B N 1
ATOM 4000 C CA . THR B 1 222 ? 15.641 8.922 -11.227 1 98.44 222 THR B CA 1
ATOM 4001 C C . THR B 1 222 ? 14.703 8.141 -12.148 1 98.44 222 THR B C 1
ATOM 4003 O O . THR B 1 222 ? 14.203 7.078 -11.781 1 98.44 222 THR B O 1
ATOM 4006 N N . ILE B 1 223 ? 14.539 8.656 -13.312 1 98.69 223 ILE B N 1
ATOM 4007 C CA . ILE B 1 223 ? 13.656 8.016 -14.281 1 98.69 223 ILE B CA 1
ATOM 4008 C C . ILE B 1 223 ? 14.203 6.629 -14.633 1 98.69 223 ILE B C 1
ATOM 4010 O O . ILE B 1 223 ? 13.461 5.645 -14.633 1 98.69 223 ILE B O 1
ATOM 4014 N N . CYS B 1 224 ? 15.469 6.562 -14.844 1 98.62 224 CYS B N 1
ATOM 4015 C CA . CYS B 1 224 ? 16.094 5.293 -15.211 1 98.62 224 CYS B CA 1
ATOM 4016 C C . CYS B 1 224 ? 15.938 4.266 -14.094 1 98.62 224 CYS B C 1
ATOM 4018 O O . CYS B 1 224 ? 15.672 3.092 -14.359 1 98.62 224 CYS B O 1
ATOM 4020 N N . VAL B 1 225 ? 16.047 4.707 -12.891 1 98.69 225 VAL B N 1
ATOM 4021 C CA . VAL B 1 225 ? 15.961 3.809 -11.742 1 98.69 225 VAL B CA 1
ATOM 4022 C C . VAL B 1 225 ? 14.547 3.244 -11.641 1 98.69 225 VAL B C 1
ATOM 4024 O O . VAL B 1 225 ?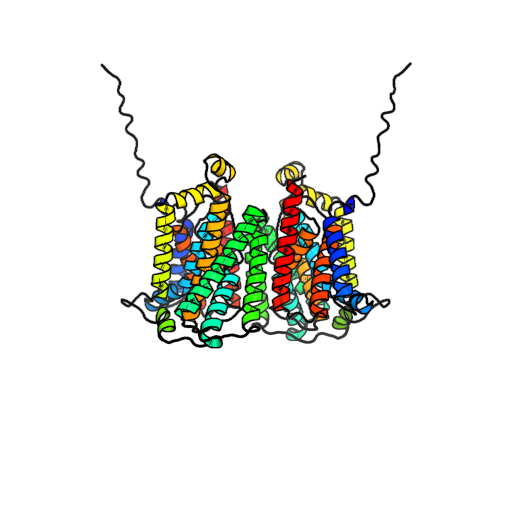 14.367 2.041 -11.445 1 98.69 225 VAL B O 1
ATOM 4027 N N . TYR B 1 226 ? 13.547 4.043 -11.812 1 98.75 226 TYR B N 1
ATOM 4028 C CA . TYR B 1 226 ? 12.172 3.568 -11.727 1 98.75 226 TYR B CA 1
ATOM 4029 C C . TYR B 1 226 ? 11.828 2.67 -12.914 1 98.75 226 TYR B C 1
ATOM 4031 O O . TYR B 1 226 ? 11.055 1.721 -12.773 1 98.75 226 TYR B O 1
ATOM 4039 N N . VAL B 1 227 ? 12.422 2.951 -14.039 1 98.88 227 VAL B N 1
ATOM 4040 C CA . VAL B 1 227 ? 12.211 2.092 -15.195 1 98.88 227 VAL B CA 1
ATOM 4041 C C . VAL B 1 227 ? 12.828 0.721 -14.945 1 98.88 227 VAL B C 1
ATOM 4043 O O . VAL B 1 227 ? 12.188 -0.309 -15.172 1 98.88 227 VAL B O 1
ATOM 4046 N N . VAL B 1 228 ? 14.055 0.714 -14.461 1 98.75 228 VAL B N 1
ATOM 4047 C CA . VAL B 1 228 ? 14.75 -0.538 -14.18 1 98.75 228 VAL B CA 1
ATOM 4048 C C . VAL B 1 228 ? 13.969 -1.34 -13.133 1 98.75 228 VAL B C 1
ATOM 4050 O O . VAL B 1 228 ? 13.789 -2.551 -13.281 1 98.75 228 VAL B O 1
ATOM 4053 N N . CYS B 1 229 ? 13.5 -0.684 -12.125 1 98.81 229 CYS B N 1
ATOM 4054 C CA . CYS B 1 229 ? 12.727 -1.339 -11.078 1 98.81 229 CYS B CA 1
ATOM 4055 C C . CYS B 1 229 ? 11.469 -1.981 -11.648 1 98.81 229 CYS B C 1
ATOM 4057 O O . CYS B 1 229 ? 11.156 -3.133 -11.344 1 98.81 229 CYS B O 1
ATOM 4059 N N . ALA B 1 230 ? 10.805 -1.265 -12.539 1 98.88 230 ALA B N 1
ATOM 4060 C CA . ALA B 1 230 ? 9.562 -1.764 -13.133 1 98.88 230 ALA B CA 1
ATOM 4061 C C . ALA B 1 230 ? 9.844 -2.928 -14.078 1 98.88 230 ALA B C 1
ATOM 4063 O O . ALA B 1 230 ? 9.086 -3.902 -14.117 1 98.88 230 ALA B O 1
ATOM 4064 N N . VAL B 1 231 ? 10.883 -2.828 -14.812 1 98.88 231 VAL B N 1
ATOM 4065 C CA . VAL B 1 231 ? 11.242 -3.891 -15.75 1 98.88 231 VAL B CA 1
ATOM 4066 C C . VAL B 1 231 ? 11.578 -5.168 -14.977 1 98.88 231 VAL B C 1
ATOM 4068 O O . VAL B 1 231 ? 11.172 -6.262 -15.375 1 98.88 231 VAL B O 1
ATOM 4071 N N . LEU B 1 232 ? 12.289 -5.023 -13.906 1 98.88 232 LEU B N 1
ATOM 4072 C CA . LEU B 1 232 ? 12.641 -6.188 -13.102 1 98.88 232 LEU B CA 1
ATOM 4073 C C . LEU B 1 232 ? 11.406 -6.766 -12.414 1 98.88 232 LEU B C 1
ATOM 4075 O O . LEU B 1 232 ? 11.312 -7.98 -12.227 1 98.88 232 LEU B O 1
ATOM 4079 N N . ALA B 1 233 ? 10.453 -5.922 -12.031 1 98.81 233 ALA B N 1
ATOM 4080 C CA . ALA B 1 233 ? 9.18 -6.422 -11.516 1 98.81 233 ALA B CA 1
ATOM 4081 C C . ALA B 1 233 ? 8.445 -7.242 -12.578 1 98.81 233 ALA B C 1
ATOM 4083 O O . ALA B 1 233 ? 7.914 -8.312 -12.289 1 98.81 233 ALA B O 1
ATOM 4084 N N . GLY B 1 234 ? 8.469 -6.727 -13.797 1 98.81 234 GLY B N 1
ATOM 4085 C CA . GLY B 1 234 ? 7.867 -7.465 -14.898 1 98.81 234 GLY B CA 1
ATOM 4086 C C . GLY B 1 234 ? 8.555 -8.789 -15.172 1 98.81 234 GLY B C 1
ATOM 4087 O O . GLY B 1 234 ? 7.895 -9.805 -15.406 1 98.81 234 GLY B O 1
ATOM 4088 N N . LEU B 1 235 ? 9.867 -8.75 -15.141 1 98.62 235 LEU B N 1
ATOM 4089 C CA . LEU B 1 235 ? 10.648 -9.969 -15.328 1 98.62 235 LEU B CA 1
ATOM 4090 C C . LEU B 1 235 ? 10.312 -11 -14.266 1 98.62 235 LEU B C 1
ATOM 4092 O O . LEU B 1 235 ? 10.18 -12.195 -14.562 1 98.62 235 LEU B O 1
ATOM 4096 N N . ALA B 1 236 ? 10.18 -10.547 -13.055 1 98.5 236 ALA B N 1
ATOM 4097 C CA . ALA B 1 236 ? 9.781 -11.43 -11.961 1 98.5 236 ALA B CA 1
ATOM 4098 C C . ALA B 1 236 ? 8.406 -12.039 -12.219 1 98.5 236 ALA B C 1
ATOM 4100 O O . ALA B 1 236 ? 8.164 -13.203 -11.883 1 98.5 236 ALA B O 1
ATOM 4101 N N . GLY B 1 237 ? 7.543 -11.227 -12.805 1 98.12 237 GLY B N 1
ATOM 4102 C CA . GLY B 1 237 ? 6.234 -11.75 -13.172 1 98.12 237 GLY B CA 1
ATOM 4103 C C . GLY B 1 237 ? 6.301 -12.859 -14.203 1 98.12 237 GLY B C 1
ATOM 4104 O O . GLY B 1 237 ? 5.566 -13.844 -14.102 1 98.12 237 GLY B O 1
ATOM 4105 N N . ILE B 1 238 ? 7.164 -12.688 -15.125 1 97.81 238 ILE B N 1
ATOM 4106 C CA . ILE B 1 238 ? 7.352 -13.695 -16.156 1 97.81 238 ILE B CA 1
ATOM 4107 C C . ILE B 1 238 ? 7.898 -14.977 -15.547 1 97.81 238 ILE B C 1
ATOM 4109 O O . ILE B 1 238 ? 7.43 -16.078 -15.859 1 97.81 238 ILE B O 1
ATOM 4113 N N . VAL B 1 239 ? 8.844 -14.836 -14.672 1 97.12 239 VAL B N 1
ATOM 4114 C CA . VAL B 1 239 ? 9.414 -15.977 -13.961 1 97.12 239 VAL B CA 1
ATOM 4115 C C . VAL B 1 239 ? 8.336 -16.688 -13.148 1 97.12 239 VAL B C 1
ATOM 4117 O O . VAL B 1 239 ? 8.25 -17.922 -13.156 1 97.12 239 VAL B O 1
ATOM 4120 N N . LEU B 1 240 ? 7.535 -15.938 -12.492 1 96.25 240 LEU B N 1
ATOM 4121 C CA . LEU B 1 240 ? 6.453 -16.484 -11.68 1 96.25 240 LEU B CA 1
ATOM 4122 C C . LEU B 1 240 ? 5.449 -17.234 -12.555 1 96.25 240 LEU B C 1
ATOM 4124 O O . LEU B 1 240 ? 4.941 -18.281 -12.164 1 96.25 240 LEU B O 1
ATOM 4128 N N . ALA B 1 241 ? 5.191 -16.672 -13.672 1 96.88 241 ALA B N 1
ATOM 4129 C CA . ALA B 1 241 ? 4.273 -17.312 -14.609 1 96.88 241 ALA B CA 1
ATOM 4130 C C . ALA B 1 241 ? 4.801 -18.688 -15.047 1 96.88 241 ALA B C 1
ATOM 4132 O O . ALA B 1 241 ? 4.031 -19.641 -15.172 1 96.88 241 ALA B O 1
ATOM 4133 N N . ALA B 1 242 ? 6.051 -18.75 -15.305 1 95.62 242 ALA B N 1
ATOM 4134 C CA . ALA B 1 242 ? 6.672 -20.016 -15.688 1 95.62 242 ALA B CA 1
ATOM 4135 C C . ALA B 1 242 ? 6.566 -21.047 -14.57 1 95.62 242 ALA B C 1
ATOM 4137 O O . ALA B 1 242 ? 6.32 -22.234 -14.828 1 95.62 242 ALA B O 1
ATOM 4138 N N . ARG B 1 243 ? 6.727 -20.594 -13.414 1 92.81 243 ARG B N 1
ATOM 4139 C CA . ARG B 1 243 ? 6.695 -21.469 -12.25 1 92.81 243 ARG B CA 1
ATOM 4140 C C . ARG B 1 243 ? 5.285 -21.984 -11.992 1 92.81 243 ARG B C 1
ATOM 4142 O O . ARG B 1 243 ? 5.102 -23.156 -11.641 1 92.81 243 ARG B O 1
ATOM 4149 N N . LEU B 1 244 ? 4.332 -21.141 -12.18 1 92.56 244 LEU B N 1
ATOM 4150 C CA . LEU B 1 244 ? 2.961 -21.484 -11.82 1 92.56 244 LEU B CA 1
ATOM 4151 C C . LEU B 1 244 ? 2.213 -22.062 -13.023 1 92.56 244 LEU B C 1
ATOM 4153 O O . LEU B 1 244 ? 1.133 -22.641 -12.867 1 92.56 244 LEU B O 1
ATOM 4157 N N . ASP B 1 245 ? 2.707 -21.875 -14.102 1 95.38 245 ASP B N 1
ATOM 4158 C CA . ASP B 1 245 ? 2.029 -22.234 -15.344 1 95.38 245 ASP B CA 1
ATOM 4159 C C . ASP B 1 245 ? 0.643 -21.594 -15.422 1 95.38 245 ASP B C 1
ATOM 4161 O O . ASP B 1 245 ? -0.316 -22.234 -15.859 1 95.38 245 ASP B O 1
ATOM 4165 N N . SER B 1 246 ? 0.537 -20.453 -14.859 1 96.19 246 SER B N 1
ATOM 4166 C CA . SER B 1 246 ? -0.691 -19.672 -14.859 1 96.19 246 SER B CA 1
ATOM 4167 C C . SER B 1 246 ? -0.409 -18.203 -14.531 1 96.19 246 SER B C 1
ATOM 4169 O O . SER B 1 246 ? 0.654 -17.875 -14 1 96.19 246 SER B O 1
ATOM 4171 N N . VAL B 1 247 ? -1.292 -17.375 -14.984 1 97 247 VAL B N 1
ATOM 4172 C CA . VAL B 1 247 ? -1.218 -15.953 -14.656 1 97 247 VAL B CA 1
ATOM 4173 C C . VAL B 1 247 ? -2.562 -15.477 -14.109 1 97 247 VAL B C 1
ATOM 4175 O O . VAL B 1 247 ? -3.617 -15.945 -14.539 1 97 247 VAL B O 1
ATOM 4178 N N . GLN B 1 248 ? -2.492 -14.641 -13.117 1 96.69 248 GLN B N 1
ATOM 4179 C CA . GLN B 1 248 ? -3.707 -14.086 -12.531 1 96.69 248 GLN B CA 1
ATOM 4180 C C . GLN B 1 248 ? -3.488 -12.641 -12.086 1 96.69 248 GLN B C 1
ATOM 4182 O O . GLN B 1 248 ? -2.395 -12.281 -11.641 1 96.69 248 GLN B O 1
ATOM 4187 N N . PRO B 1 249 ? -4.559 -11.844 -12.203 1 95.62 249 PRO B N 1
ATOM 4188 C CA . PRO B 1 249 ? -4.426 -10.422 -11.875 1 95.62 249 PRO B CA 1
ATOM 4189 C C . PRO B 1 249 ? -4.117 -10.188 -10.391 1 95.62 249 PRO B C 1
ATOM 4191 O O . PRO B 1 249 ? -3.605 -9.125 -10.031 1 95.62 249 PRO B O 1
ATOM 4194 N N . SER B 1 250 ? -4.406 -11.148 -9.508 1 90.94 250 SER B N 1
ATOM 4195 C CA . SER B 1 250 ? -4.199 -10.984 -8.07 1 90.94 250 SER B CA 1
ATOM 4196 C C . SER B 1 250 ? -2.781 -11.375 -7.672 1 90.94 250 SER B C 1
ATOM 4198 O O . SER B 1 250 ? -2.426 -11.312 -6.492 1 90.94 250 SER B O 1
ATOM 4200 N N . SER B 1 251 ? -2.018 -11.734 -8.641 1 93.38 251 SER B N 1
ATOM 4201 C CA . SER B 1 251 ? -0.646 -12.109 -8.312 1 93.38 251 SER B CA 1
ATOM 4202 C C . SER B 1 251 ? 0.154 -10.906 -7.832 1 93.38 251 SER B C 1
ATOM 4204 O O . SER B 1 251 ? -0.11 -9.773 -8.242 1 93.38 251 SER B O 1
ATOM 4206 N N . GLY B 1 252 ? 1.033 -11.148 -6.922 1 92.5 252 GLY B N 1
ATOM 4207 C CA . GLY B 1 252 ? 2 -10.133 -6.531 1 92.5 252 GLY B CA 1
ATOM 4208 C C . GLY B 1 252 ? 1.542 -9.297 -5.355 1 92.5 252 GLY B C 1
ATOM 4209 O O . GLY B 1 252 ? 2.24 -8.367 -4.938 1 92.5 252 GLY B O 1
ATOM 4210 N N . PHE B 1 253 ? 0.322 -9.562 -4.863 1 85.5 253 PHE B N 1
ATOM 4211 C CA . PHE B 1 253 ? -0.119 -8.867 -3.662 1 85.5 253 PHE B CA 1
ATOM 4212 C C . PHE B 1 253 ? 0.854 -9.102 -2.512 1 85.5 253 PHE B C 1
ATOM 4214 O O . PHE B 1 253 ? 1.227 -10.242 -2.229 1 85.5 253 PHE B O 1
ATOM 4221 N N . GLY B 1 254 ? 1.29 -8.039 -1.938 1 83.62 254 GLY B N 1
ATOM 4222 C CA . GLY B 1 254 ? 2.16 -8.164 -0.781 1 83.62 254 GLY B CA 1
ATOM 4223 C C . GLY B 1 254 ? 3.635 -8.141 -1.136 1 83.62 254 GLY B C 1
ATOM 4224 O O . GLY B 1 254 ? 4.484 -7.934 -0.268 1 83.62 254 GLY B O 1
ATOM 4225 N N . TYR B 1 255 ? 3.918 -8.234 -2.436 1 90.88 255 TYR B N 1
ATOM 4226 C CA . TYR B 1 255 ? 5.316 -8.273 -2.844 1 90.88 255 TYR B CA 1
ATOM 4227 C C . TYR B 1 255 ? 5.984 -6.918 -2.621 1 90.88 255 TYR B C 1
ATOM 4229 O O . TYR B 1 255 ? 7.203 -6.84 -2.469 1 90.88 255 TYR B O 1
ATOM 4237 N N . GLU B 1 256 ? 5.215 -5.918 -2.672 1 90.19 256 GLU B N 1
ATOM 4238 C CA . GLU B 1 256 ? 5.809 -4.613 -2.4 1 90.19 256 GLU B CA 1
ATOM 4239 C C . GLU B 1 256 ? 6.402 -4.559 -0.996 1 90.19 256 GLU B C 1
ATOM 4241 O O . GLU B 1 256 ? 7.516 -4.066 -0.805 1 90.19 256 GLU B O 1
ATOM 4246 N N . LEU B 1 257 ? 5.66 -5.148 -0.017 1 84.12 257 LEU B N 1
ATOM 4247 C CA . LEU B 1 257 ? 6.152 -5.176 1.355 1 84.12 257 LEU B CA 1
ATOM 4248 C C . LEU B 1 257 ? 7.355 -6.102 1.482 1 84.12 257 LEU B C 1
ATOM 4250 O O . LEU B 1 257 ? 8.344 -5.758 2.135 1 84.12 257 LEU B O 1
ATOM 4254 N N . ASP B 1 258 ? 7.242 -7.23 0.842 1 89.19 258 ASP B N 1
ATOM 4255 C CA . ASP B 1 258 ? 8.328 -8.203 0.912 1 89.19 258 ASP B CA 1
ATOM 4256 C C . ASP B 1 258 ? 9.609 -7.645 0.299 1 89.19 258 ASP B C 1
ATOM 4258 O O . ASP B 1 258 ? 10.695 -7.809 0.859 1 89.19 258 ASP B O 1
ATOM 4262 N N . THR B 1 259 ? 9.422 -7.004 -0.796 1 94.69 259 THR B N 1
ATOM 4263 C CA . THR B 1 259 ? 10.578 -6.488 -1.519 1 94.69 259 THR B CA 1
ATOM 4264 C C . THR B 1 259 ? 11.234 -5.352 -0.746 1 94.69 259 THR B C 1
ATOM 4266 O O . THR B 1 259 ? 12.461 -5.293 -0.635 1 94.69 259 THR B O 1
ATOM 4269 N N . ILE B 1 260 ? 10.477 -4.453 -0.271 1 90.44 260 ILE B N 1
ATOM 4270 C CA . ILE B 1 260 ? 11.008 -3.34 0.51 1 90.44 260 ILE B CA 1
ATOM 4271 C C . ILE B 1 260 ? 11.703 -3.873 1.762 1 90.44 260 ILE B C 1
ATOM 4273 O O . ILE B 1 260 ? 12.82 -3.469 2.076 1 90.44 260 ILE B O 1
ATOM 4277 N N . ALA B 1 261 ? 11.039 -4.832 2.373 1 85.81 261 ALA B N 1
ATOM 4278 C CA . ALA B 1 261 ? 11.57 -5.398 3.609 1 85.81 261 ALA B CA 1
ATOM 4279 C C . ALA B 1 261 ? 12.906 -6.086 3.365 1 85.81 261 ALA B C 1
ATOM 4281 O O . ALA B 1 261 ? 13.844 -5.945 4.16 1 85.81 261 ALA B O 1
ATOM 4282 N N . ALA B 1 262 ? 12.938 -6.82 2.33 1 91.56 262 ALA B N 1
ATOM 4283 C CA . ALA B 1 262 ? 14.18 -7.523 2.018 1 91.56 262 ALA B CA 1
ATOM 4284 C C . ALA B 1 262 ? 15.336 -6.547 1.847 1 91.56 262 ALA B C 1
ATOM 4286 O O . ALA B 1 262 ? 16.438 -6.781 2.348 1 91.56 262 ALA B O 1
ATOM 4287 N N . VAL B 1 263 ? 15.094 -5.461 1.17 1 93.75 263 VAL B N 1
ATOM 4288 C CA . VAL B 1 263 ? 16.125 -4.48 0.868 1 93.75 263 VAL B CA 1
ATOM 4289 C C . VAL B 1 263 ? 16.531 -3.74 2.143 1 93.75 263 VAL B C 1
ATOM 4291 O O . VAL B 1 263 ? 17.719 -3.531 2.402 1 93.75 263 VAL B O 1
ATOM 4294 N N . VAL B 1 264 ? 15.578 -3.424 2.939 1 87 264 VAL B N 1
ATOM 4295 C CA . VAL B 1 264 ? 15.828 -2.646 4.148 1 87 264 VAL B CA 1
ATOM 4296 C C . VAL B 1 264 ? 16.516 -3.525 5.195 1 87 264 VAL B C 1
ATOM 4298 O O . VAL B 1 264 ? 17.453 -3.094 5.855 1 87 264 VAL B O 1
ATOM 4301 N N . ILE B 1 265 ? 15.992 -4.738 5.344 1 84.31 265 ILE B N 1
ATOM 4302 C CA . ILE B 1 265 ? 16.625 -5.695 6.246 1 84.31 265 ILE B CA 1
ATOM 4303 C C . ILE B 1 265 ? 18.062 -5.949 5.809 1 84.31 265 ILE B C 1
ATOM 4305 O O . ILE B 1 265 ? 18.953 -6.113 6.648 1 84.31 265 ILE B O 1
ATOM 4309 N N . GLY B 1 266 ? 18.25 -5.895 4.531 1 89.25 266 GLY B N 1
ATOM 4310 C CA . GLY B 1 266 ? 19.562 -6.098 3.963 1 89.25 266 GLY B CA 1
ATOM 4311 C C . GLY B 1 266 ? 20.516 -4.938 4.223 1 89.25 266 GLY B C 1
ATOM 4312 O O . GLY B 1 266 ? 21.703 -5.016 3.898 1 89.25 266 GLY B O 1
ATOM 4313 N N . GLY B 1 267 ? 20 -3.809 4.707 1 86.44 267 GLY B N 1
ATOM 4314 C CA . GLY B 1 267 ? 20.891 -2.754 5.156 1 86.44 267 GLY B CA 1
ATOM 4315 C C . GLY B 1 267 ? 20.859 -1.523 4.273 1 86.44 267 GLY B C 1
ATOM 4316 O O . GLY B 1 267 ? 21.609 -0.569 4.496 1 86.44 267 GLY B O 1
ATOM 4317 N N . THR B 1 268 ? 20.078 -1.588 3.223 1 91 268 THR B N 1
ATOM 4318 C CA . THR B 1 268 ? 19.969 -0.393 2.395 1 91 268 THR B CA 1
ATOM 4319 C C . THR B 1 268 ? 19.156 0.686 3.104 1 91 268 THR B C 1
ATOM 4321 O O . THR B 1 268 ? 18.094 0.403 3.668 1 91 268 THR B O 1
ATOM 4324 N N . SER B 1 269 ? 19.688 1.899 3.096 1 89.06 269 SER B N 1
ATOM 4325 C CA . SER B 1 269 ? 19.078 2.992 3.846 1 89.06 269 SER B CA 1
ATOM 4326 C C . SER B 1 269 ? 17.859 3.555 3.113 1 89.06 269 SER B C 1
ATOM 4328 O O . SER B 1 269 ? 17.938 3.879 1.927 1 89.06 269 SER B O 1
ATOM 4330 N N . LEU B 1 270 ? 16.859 3.77 3.861 1 87.12 270 LEU B N 1
ATOM 4331 C CA . LEU B 1 270 ? 15.641 4.355 3.299 1 87.12 270 LEU B CA 1
ATOM 4332 C C . LEU B 1 270 ? 15.852 5.828 2.969 1 87.12 270 LEU B C 1
ATOM 4334 O O . LEU B 1 270 ? 15.086 6.41 2.197 1 87.12 270 LEU B O 1
ATOM 4338 N N . SER B 1 271 ? 16.828 6.477 3.574 1 88.31 271 SER B N 1
ATOM 4339 C CA . SER B 1 271 ? 17.125 7.879 3.312 1 88.31 271 SER B CA 1
ATOM 4340 C C . SER B 1 271 ? 17.953 8.039 2.041 1 88.31 271 SER B C 1
ATOM 4342 O O . SER B 1 271 ? 18.172 9.164 1.576 1 88.31 271 SER B O 1
ATOM 4344 N N . GLY B 1 272 ? 18.391 6.91 1.516 1 91.81 272 GLY B N 1
ATOM 4345 C CA . GLY B 1 272 ? 19.141 6.934 0.267 1 91.81 272 GLY B CA 1
ATOM 4346 C C . GLY B 1 272 ? 20.641 7.043 0.469 1 91.81 272 GLY B C 1
ATOM 4347 O O . GLY B 1 272 ? 21.094 7.359 1.566 1 91.81 272 GLY B O 1
ATOM 4348 N N . GLY B 1 273 ? 21.375 6.641 -0.488 1 93.94 273 GLY B N 1
ATOM 4349 C CA . GLY B 1 273 ? 22.797 6.91 -0.561 1 93.94 273 GLY B CA 1
ATOM 4350 C C . GLY B 1 273 ? 23.656 5.812 0.049 1 93.94 273 GLY B C 1
ATOM 4351 O O . GLY B 1 273 ? 24.875 5.844 -0.044 1 93.94 273 GLY B O 1
ATOM 4352 N N . ALA B 1 274 ? 23 4.863 0.659 1 93.75 274 ALA B N 1
ATOM 4353 C CA . ALA B 1 274 ? 23.797 3.812 1.294 1 93.75 274 ALA B CA 1
ATOM 4354 C C . ALA B 1 274 ? 23.109 2.455 1.156 1 93.75 274 ALA B C 1
ATOM 4356 O O . ALA B 1 274 ? 21.891 2.346 1.306 1 93.75 274 ALA B O 1
ATOM 4357 N N . GLY B 1 275 ? 23.891 1.421 0.912 1 93.19 275 GLY B N 1
ATOM 4358 C CA . GLY B 1 275 ? 23.406 0.064 0.744 1 93.19 275 GLY B CA 1
ATOM 4359 C C . GLY B 1 275 ? 24 -0.645 -0.458 1 93.19 275 GLY B C 1
ATOM 4360 O O . GLY B 1 275 ? 25.016 -0.208 -0.998 1 93.19 275 GLY B O 1
ATOM 4361 N N . GLY B 1 276 ? 23.453 -1.817 -0.754 1 95 276 GLY B N 1
ATOM 4362 C CA . GLY B 1 276 ? 23.984 -2.555 -1.888 1 95 276 GLY B CA 1
ATOM 4363 C C . GLY B 1 276 ? 23.266 -3.873 -2.129 1 95 276 GLY B C 1
ATOM 4364 O O . GLY B 1 276 ? 22.453 -4.297 -1.317 1 95 276 GLY B O 1
ATOM 4365 N N . ILE B 1 277 ? 23.641 -4.453 -3.236 1 96.81 277 ILE B N 1
ATOM 4366 C CA . ILE B 1 277 ? 23 -5.672 -3.709 1 96.81 277 ILE B CA 1
ATOM 4367 C C . ILE B 1 277 ? 23.344 -6.832 -2.781 1 96.81 277 ILE B C 1
ATOM 4369 O O . ILE B 1 277 ? 22.516 -7.711 -2.537 1 96.81 277 ILE B O 1
ATOM 4373 N N . GLY B 1 278 ? 24.516 -6.855 -2.256 1 94 278 GLY B N 1
ATOM 4374 C CA . GLY B 1 278 ? 24.906 -7.914 -1.339 1 94 278 GLY B CA 1
ATOM 4375 C C . GLY B 1 278 ? 23.984 -8.016 -0.128 1 94 278 GLY B C 1
ATOM 4376 O O . GLY B 1 278 ? 23.516 -9.109 0.211 1 94 278 GLY B O 1
ATOM 4377 N N . GLY B 1 279 ? 23.781 -6.891 0.531 1 92.75 279 GLY B N 1
ATOM 4378 C CA . GLY B 1 279 ? 22.828 -6.867 1.642 1 92.75 279 GLY B CA 1
ATOM 4379 C C . GLY B 1 279 ? 21.438 -7.281 1.246 1 92.75 279 GLY B C 1
ATOM 4380 O O . GLY B 1 279 ? 20.766 -8.008 1.982 1 92.75 279 GLY B O 1
ATOM 4381 N N . THR B 1 280 ? 21.016 -6.844 0.098 1 95.31 280 THR B N 1
ATOM 4382 C CA . THR B 1 280 ? 19.688 -7.18 -0.413 1 95.31 280 THR B CA 1
ATOM 4383 C C . THR B 1 280 ? 19.547 -8.688 -0.564 1 95.31 280 THR B C 1
ATOM 4385 O O . THR B 1 280 ? 18.5 -9.25 -0.228 1 95.31 280 THR B O 1
ATOM 4388 N N . LEU B 1 281 ? 20.562 -9.289 -1.05 1 95.25 281 LEU B N 1
ATOM 4389 C CA . LEU B 1 281 ? 20.5 -10.734 -1.23 1 95.25 281 LEU B CA 1
ATOM 4390 C C . LEU B 1 281 ? 20.344 -11.438 0.11 1 95.25 281 LEU B C 1
ATOM 4392 O O . LEU B 1 281 ? 19.609 -12.43 0.211 1 95.25 281 LEU B O 1
ATOM 4396 N N . ILE B 1 282 ? 20.984 -10.984 1.126 1 92.75 282 ILE B N 1
ATOM 4397 C CA . ILE B 1 282 ? 20.844 -11.547 2.463 1 92.75 282 ILE B CA 1
ATOM 4398 C C . ILE B 1 282 ? 19.406 -11.359 2.957 1 92.75 282 ILE B C 1
ATOM 4400 O O . ILE B 1 282 ? 18.812 -12.281 3.525 1 92.75 282 ILE B O 1
ATOM 4404 N N . GLY B 1 283 ? 18.891 -10.164 2.732 1 92.62 283 GLY B N 1
ATOM 4405 C CA . GLY B 1 283 ? 17.5 -9.906 3.096 1 92.62 283 GLY B CA 1
ATOM 4406 C C . GLY B 1 283 ? 16.531 -10.828 2.389 1 92.62 283 GLY B C 1
ATOM 4407 O O . GLY B 1 283 ? 15.578 -11.328 3.002 1 92.62 283 GLY B O 1
ATOM 4408 N N . VAL B 1 284 ? 16.75 -11.047 1.155 1 95.94 284 VAL B N 1
ATOM 4409 C CA . VAL B 1 284 ? 15.906 -11.938 0.354 1 95.94 284 VAL B CA 1
ATOM 4410 C C . VAL B 1 284 ? 15.977 -13.359 0.913 1 95.94 284 VAL B C 1
ATOM 4412 O O . VAL B 1 284 ? 14.953 -14.039 1.021 1 95.94 284 VAL B O 1
ATOM 4415 N N . LEU B 1 285 ? 17.141 -13.758 1.273 1 94.12 285 LEU B N 1
ATOM 4416 C CA . LEU B 1 285 ? 17.328 -15.094 1.823 1 94.12 285 LEU B CA 1
ATOM 4417 C C . LEU B 1 285 ? 16.625 -15.234 3.172 1 94.12 285 LEU B C 1
ATOM 4419 O O . LEU B 1 285 ? 16.047 -16.281 3.473 1 94.12 285 LEU B O 1
ATOM 4423 N N . ILE B 1 286 ? 16.656 -14.172 3.936 1 90.69 286 ILE B N 1
ATOM 4424 C CA . ILE B 1 286 ? 16 -14.203 5.238 1 90.69 286 ILE B CA 1
ATOM 4425 C C . ILE B 1 286 ? 14.5 -14.422 5.051 1 90.69 286 ILE B C 1
ATOM 4427 O O . ILE B 1 286 ? 13.914 -15.305 5.672 1 90.69 286 ILE B O 1
ATOM 4431 N N . ILE B 1 287 ? 13.945 -13.672 4.18 1 90.12 287 ILE B N 1
ATOM 4432 C CA . ILE B 1 287 ? 12.508 -13.773 3.939 1 90.12 287 ILE B CA 1
ATOM 4433 C C . ILE B 1 287 ? 12.188 -15.133 3.318 1 90.12 287 ILE B C 1
ATOM 4435 O O . ILE B 1 287 ? 11.203 -15.781 3.693 1 90.12 287 ILE B O 1
ATOM 4439 N N . GLY B 1 288 ? 13.016 -15.562 2.408 1 92.44 288 GLY B N 1
ATOM 4440 C CA . GLY B 1 288 ? 12.82 -16.859 1.768 1 92.44 288 GLY B CA 1
ATOM 4441 C C . GLY B 1 288 ? 12.898 -18.016 2.738 1 92.44 288 GLY B C 1
ATOM 4442 O O . GLY B 1 288 ? 12.055 -18.922 2.703 1 92.44 288 GLY B O 1
ATOM 4443 N N . VAL B 1 289 ? 13.875 -17.984 3.574 1 92.62 289 VAL B N 1
ATOM 4444 C CA . VAL B 1 289 ? 14.055 -19.031 4.562 1 92.62 289 VAL B CA 1
ATOM 4445 C C . VAL B 1 289 ? 12.891 -19.031 5.547 1 92.62 289 VAL B C 1
ATOM 4447 O O . VAL B 1 289 ? 12.398 -20.078 5.945 1 92.62 289 VAL B O 1
ATOM 4450 N N . LEU B 1 290 ? 12.477 -17.875 5.898 1 89.94 290 LEU B N 1
ATOM 4451 C CA . LEU B 1 290 ? 11.352 -17.75 6.816 1 89.94 290 LEU B CA 1
ATOM 4452 C C . LEU B 1 290 ? 10.086 -18.344 6.199 1 89.94 290 LEU B C 1
ATOM 4454 O O . LEU B 1 290 ? 9.383 -19.125 6.84 1 89.94 290 LEU B O 1
ATOM 4458 N N . ARG B 1 291 ? 9.82 -17.938 5.016 1 90.88 291 ARG B N 1
ATOM 4459 C CA . ARG B 1 291 ? 8.625 -18.453 4.34 1 90.88 291 ARG B CA 1
ATOM 4460 C C . ARG B 1 291 ? 8.703 -19.969 4.148 1 90.88 291 ARG B C 1
ATOM 4462 O O . ARG B 1 291 ? 7.719 -20.672 4.363 1 90.88 291 ARG B O 1
ATOM 4469 N N . ASN B 1 292 ? 9.828 -20.438 3.717 1 92.44 292 ASN B N 1
ATOM 4470 C CA . ASN B 1 292 ? 10.031 -21.875 3.533 1 92.44 292 ASN B CA 1
ATOM 4471 C C . ASN B 1 292 ? 9.867 -22.641 4.844 1 92.44 292 ASN B C 1
ATOM 4473 O O . ASN B 1 292 ? 9.211 -23.672 4.887 1 92.44 292 ASN B O 1
ATOM 4477 N N . GLY B 1 293 ? 10.508 -22.156 5.836 1 91.06 293 GLY B N 1
ATOM 4478 C CA . GLY B 1 293 ? 10.398 -22.781 7.145 1 91.06 293 GLY B CA 1
ATOM 4479 C C . GLY B 1 293 ? 8.977 -22.859 7.652 1 91.06 293 GLY B C 1
ATOM 4480 O O . GLY B 1 293 ? 8.562 -23.891 8.188 1 91.06 293 GLY B O 1
ATOM 4481 N N . LEU B 1 294 ? 8.234 -21.781 7.516 1 90.94 294 LEU B N 1
ATOM 4482 C CA . LEU B 1 294 ? 6.844 -21.766 7.957 1 90.94 294 LEU B CA 1
ATOM 4483 C C . LEU B 1 294 ? 6.004 -22.734 7.129 1 90.94 294 LEU B C 1
ATOM 4485 O O . LEU B 1 294 ? 5.078 -23.359 7.652 1 90.94 294 LEU B O 1
ATOM 4489 N N . ASN B 1 295 ? 6.379 -22.812 5.898 1 90.19 295 ASN B N 1
ATOM 4490 C CA . ASN B 1 295 ? 5.707 -23.797 5.043 1 90.19 295 ASN B CA 1
ATOM 4491 C C . ASN B 1 295 ? 5.992 -25.219 5.496 1 90.19 295 ASN B C 1
ATOM 4493 O O . ASN B 1 295 ? 5.086 -26.047 5.543 1 90.19 295 ASN B O 1
ATOM 4497 N N . LEU B 1 296 ? 7.199 -25.5 5.785 1 90.5 296 LEU B N 1
ATOM 4498 C CA . LEU B 1 296 ? 7.59 -26.828 6.254 1 90.5 296 LEU B CA 1
ATOM 4499 C C . LEU B 1 296 ? 6.867 -27.172 7.551 1 90.5 296 LEU B C 1
ATOM 4501 O O . LEU B 1 296 ? 6.578 -28.344 7.805 1 90.5 296 LEU B O 1
ATOM 4505 N N . LEU B 1 297 ? 6.57 -26.141 8.312 1 91.56 297 LEU B N 1
ATOM 4506 C CA . LEU B 1 297 ? 5.891 -26.344 9.586 1 91.56 297 LEU B CA 1
ATOM 4507 C C . LEU B 1 297 ? 4.375 -26.328 9.398 1 91.56 297 LEU B C 1
ATOM 4509 O O . LEU B 1 297 ? 3.629 -26.297 10.383 1 91.56 297 LEU B O 1
ATOM 4513 N N . ASN B 1 298 ? 3.867 -26.203 8.133 1 91.44 298 ASN B N 1
ATOM 4514 C CA . ASN B 1 298 ? 2.461 -26.25 7.746 1 91.44 298 ASN B CA 1
ATOM 4515 C C . ASN B 1 298 ? 1.686 -25.062 8.312 1 91.44 298 ASN B C 1
ATOM 4517 O O . ASN B 1 298 ? 0.546 -25.219 8.758 1 91.44 298 ASN B O 1
ATOM 4521 N N . VAL B 1 299 ? 2.371 -24.031 8.344 1 91.19 299 VAL B N 1
ATOM 4522 C CA . VAL B 1 299 ? 1.707 -22.797 8.758 1 91.19 299 VAL B CA 1
ATOM 4523 C C . VAL B 1 299 ? 0.888 -22.234 7.598 1 91.19 299 VAL B C 1
ATOM 4525 O O . VAL B 1 299 ? 1.36 -22.188 6.461 1 91.19 299 VAL B O 1
ATOM 4528 N N . SER B 1 300 ? -0.397 -21.812 7.824 1 91.62 300 SER B N 1
ATOM 4529 C CA . SER B 1 300 ? -1.268 -21.281 6.781 1 91.62 300 SER B CA 1
ATOM 4530 C C . SER B 1 300 ? -0.688 -20 6.172 1 91.62 300 SER B C 1
ATOM 4532 O O . SER B 1 300 ? 0.072 -19.281 6.824 1 91.62 300 SER B O 1
ATOM 4534 N N . PRO B 1 301 ? -1.042 -19.703 4.934 1 86.38 301 PRO B N 1
ATOM 4535 C CA . PRO B 1 301 ? -0.559 -18.469 4.289 1 86.38 301 PRO B CA 1
ATOM 4536 C C . PRO B 1 301 ? -1.009 -17.203 5.016 1 86.38 301 PRO B C 1
ATOM 4538 O O . PRO B 1 301 ? -0.286 -16.203 5.027 1 86.38 301 PRO B O 1
ATOM 4541 N N . PHE B 1 302 ? -2.141 -17.297 5.648 1 90.69 302 PHE B N 1
ATOM 4542 C CA . PHE B 1 302 ? -2.645 -16.125 6.355 1 90.69 302 PHE B CA 1
ATOM 4543 C C . PHE B 1 302 ? -1.812 -15.844 7.602 1 90.69 302 PHE B C 1
ATOM 4545 O O . PHE B 1 302 ? -1.444 -14.695 7.863 1 90.69 302 PHE B O 1
ATOM 4552 N N . LEU B 1 303 ? -1.473 -16.891 8.289 1 90.62 303 LEU B N 1
ATOM 4553 C CA . LEU B 1 303 ? -0.61 -16.734 9.453 1 90.62 303 LEU B CA 1
ATOM 4554 C C . LEU B 1 303 ? 0.802 -16.344 9.039 1 90.62 303 LEU B C 1
ATOM 4556 O O . LEU B 1 303 ? 1.48 -15.594 9.75 1 90.62 303 LEU B O 1
ATOM 4560 N N . GLN B 1 304 ? 1.26 -16.828 7.957 1 88.38 304 GLN B N 1
ATOM 4561 C CA . GLN B 1 304 ? 2.562 -16.422 7.441 1 88.38 304 GLN B CA 1
ATOM 4562 C C . GLN B 1 304 ? 2.607 -14.914 7.191 1 88.38 304 GLN B C 1
ATOM 4564 O O . GLN B 1 304 ? 3.6 -14.258 7.512 1 88.38 304 GLN B O 1
ATOM 4569 N N . GLN B 1 305 ? 1.512 -14.438 6.625 1 87.38 305 GLN B N 1
ATOM 4570 C CA . GLN B 1 305 ? 1.42 -13.008 6.367 1 87.38 305 GLN B CA 1
ATOM 4571 C C . GLN B 1 305 ? 1.566 -12.203 7.656 1 87.38 305 GLN B C 1
ATOM 4573 O O . GLN B 1 305 ? 2.242 -11.172 7.676 1 87.38 305 GLN B O 1
ATOM 4578 N N . VAL B 1 306 ? 1.008 -12.664 8.688 1 91.12 306 VAL B N 1
ATOM 4579 C CA . VAL B 1 306 ? 1.073 -12.008 9.992 1 91.12 306 VAL B CA 1
ATOM 4580 C C . VAL B 1 306 ? 2.5 -12.07 10.531 1 91.12 306 VAL B C 1
ATOM 4582 O O . VAL B 1 306 ? 3.066 -11.047 10.922 1 91.12 306 VAL B O 1
ATOM 4585 N N . ILE B 1 307 ? 3.08 -13.25 10.477 1 88.31 307 ILE B N 1
ATOM 4586 C CA . ILE B 1 307 ? 4.414 -13.477 11.031 1 88.31 307 ILE B CA 1
ATOM 4587 C C . ILE B 1 307 ? 5.434 -12.641 10.266 1 88.31 307 ILE B C 1
ATOM 4589 O O . ILE B 1 307 ? 6.281 -11.977 10.867 1 88.31 307 ILE B O 1
ATOM 4593 N N . ILE B 1 308 ? 5.305 -12.641 8.992 1 83.69 308 ILE B N 1
ATOM 4594 C CA . ILE B 1 308 ? 6.246 -11.898 8.164 1 83.69 308 ILE B CA 1
ATOM 4595 C C . ILE B 1 308 ? 6.117 -10.406 8.445 1 83.69 308 ILE B C 1
ATOM 4597 O O . ILE B 1 308 ? 7.121 -9.711 8.594 1 83.69 308 ILE B O 1
ATOM 4601 N N . GLY B 1 309 ? 4.863 -9.961 8.547 1 85.62 309 GLY B N 1
ATOM 4602 C CA . GLY B 1 309 ? 4.66 -8.562 8.914 1 85.62 309 GLY B CA 1
ATOM 4603 C C . GLY B 1 309 ? 5.316 -8.188 10.227 1 85.62 309 GLY B C 1
ATOM 4604 O O . GLY B 1 309 ? 5.996 -7.168 10.312 1 85.62 309 GLY B O 1
ATOM 4605 N N . VAL B 1 310 ? 5.207 -9.016 11.164 1 88.81 310 VAL B N 1
ATOM 4606 C CA . VAL B 1 310 ? 5.766 -8.781 12.492 1 88.81 310 VAL B CA 1
ATOM 4607 C C . VAL B 1 310 ? 7.289 -8.82 12.43 1 88.81 310 VAL B C 1
ATOM 4609 O O . VAL B 1 310 ? 7.965 -7.949 12.984 1 88.81 310 VAL B O 1
ATOM 4612 N N . VAL B 1 311 ? 7.809 -9.781 11.773 1 82 311 VAL B N 1
ATOM 4613 C CA . VAL B 1 311 ? 9.258 -9.961 11.695 1 82 311 VAL B CA 1
ATOM 4614 C C . VAL B 1 311 ? 9.883 -8.766 10.977 1 82 311 VAL B C 1
ATOM 4616 O O . VAL B 1 311 ? 10.938 -8.273 11.383 1 82 311 VAL B O 1
ATOM 4619 N N . ILE B 1 312 ? 9.227 -8.305 9.945 1 78 312 ILE B N 1
ATOM 4620 C CA . ILE B 1 312 ? 9.758 -7.203 9.141 1 78 312 ILE B CA 1
ATOM 4621 C C . ILE B 1 312 ? 9.812 -5.93 9.984 1 78 312 ILE B C 1
ATOM 4623 O O . ILE B 1 312 ? 10.836 -5.242 10.008 1 78 312 ILE B O 1
ATOM 4627 N N . VAL B 1 313 ? 8.773 -5.645 10.672 1 84.38 313 VAL B N 1
ATOM 4628 C CA . VAL B 1 313 ? 8.711 -4.41 11.445 1 84.38 313 VAL B CA 1
ATOM 4629 C C . VAL B 1 313 ? 9.711 -4.473 12.594 1 84.38 313 VAL B C 1
ATOM 4631 O O . VAL B 1 313 ? 10.352 -3.469 12.93 1 84.38 313 VAL B O 1
ATOM 4634 N N . LEU B 1 314 ? 9.852 -5.629 13.195 1 82.19 314 LEU B N 1
ATOM 4635 C CA . LEU B 1 314 ? 10.805 -5.789 14.289 1 82.19 314 LEU B CA 1
ATOM 4636 C C . LEU B 1 314 ? 12.242 -5.652 13.781 1 82.19 314 LEU B C 1
ATOM 4638 O O . LEU B 1 314 ? 13.078 -5.047 14.445 1 82.19 314 LEU B O 1
ATOM 4642 N N . ALA B 1 315 ? 12.477 -6.215 12.664 1 78.12 315 ALA B N 1
ATOM 4643 C CA . ALA B 1 315 ? 13.812 -6.133 12.086 1 78.12 315 ALA B CA 1
ATOM 4644 C C . ALA B 1 315 ? 14.172 -4.691 11.734 1 78.12 315 ALA B C 1
ATOM 4646 O O . ALA B 1 315 ? 15.273 -4.227 12.023 1 78.12 315 ALA B O 1
ATOM 4647 N N . VAL B 1 316 ? 13.289 -4.02 11.117 1 77.38 316 VAL B N 1
ATOM 4648 C CA . VAL B 1 316 ? 13.523 -2.633 10.727 1 77.38 316 VAL B CA 1
ATOM 4649 C C . VAL B 1 316 ? 13.633 -1.754 11.969 1 77.38 316 VAL B C 1
ATOM 4651 O O . VAL B 1 316 ? 14.477 -0.86 12.031 1 77.38 316 VAL B O 1
ATOM 4654 N N . GLY B 1 317 ? 12.766 -1.952 12.945 1 81.06 317 GLY B N 1
ATOM 4655 C CA . GLY B 1 317 ? 12.82 -1.213 14.195 1 81.06 317 GLY B CA 1
ATOM 4656 C C . GLY B 1 317 ? 14.133 -1.404 14.945 1 81.06 317 GLY B C 1
ATOM 4657 O O . GLY B 1 317 ? 14.703 -0.442 15.453 1 81.06 317 GLY B O 1
ATOM 4658 N N . ALA B 1 318 ? 14.57 -2.604 15 1 76.69 318 ALA B N 1
ATOM 4659 C CA . ALA B 1 318 ? 15.836 -2.914 15.664 1 76.69 318 ALA B CA 1
ATOM 4660 C C . ALA B 1 318 ? 17 -2.225 14.961 1 76.69 318 ALA B C 1
ATOM 4662 O O . ALA B 1 318 ? 17.922 -1.731 15.617 1 76.69 318 ALA B O 1
ATOM 4663 N N . GLU B 1 319 ? 16.938 -2.17 13.672 1 71.88 319 GLU B N 1
ATOM 4664 C CA . GLU B 1 319 ? 18 -1.534 12.898 1 71.88 319 GLU B CA 1
ATOM 4665 C C . GLU B 1 319 ? 18.016 -0.027 13.133 1 71.88 319 GLU B C 1
ATOM 4667 O O . GLU B 1 319 ? 19.094 0.575 13.219 1 71.88 319 GLU B O 1
ATOM 4672 N N . THR B 1 320 ? 16.938 0.464 13.195 1 74.62 320 THR B N 1
ATOM 4673 C CA . THR B 1 320 ? 16.859 1.907 13.391 1 74.62 320 THR B CA 1
ATOM 4674 C C . THR B 1 320 ? 17.359 2.293 14.781 1 74.62 320 THR B C 1
ATOM 4676 O O . THR B 1 320 ? 18.016 3.322 14.945 1 74.62 320 THR B O 1
ATOM 4679 N N . LEU B 1 321 ? 17.016 1.491 15.75 1 77.06 321 LEU B N 1
ATOM 4680 C CA . LEU B 1 321 ? 17.438 1.754 17.125 1 77.06 321 LEU B CA 1
ATOM 4681 C C . LEU B 1 321 ? 18.953 1.604 17.25 1 77.06 321 LEU B C 1
ATOM 4683 O O . LEU B 1 321 ? 19.594 2.342 18 1 77.06 321 LEU B O 1
ATOM 4687 N N . ARG B 1 322 ? 19.5 0.703 16.578 1 72.5 322 ARG B N 1
ATOM 4688 C CA . ARG B 1 322 ? 20.938 0.466 16.609 1 72.5 322 ARG B CA 1
ATOM 4689 C C . ARG B 1 322 ? 21.703 1.634 16 1 72.5 322 ARG B C 1
ATOM 4691 O O . ARG B 1 322 ? 22.75 2.045 16.516 1 72.5 322 ARG B O 1
ATOM 4698 N N . ARG B 1 323 ? 21.25 2.209 14.969 1 70 323 ARG B N 1
ATOM 4699 C CA . ARG B 1 323 ? 21.906 3.312 14.281 1 70 323 ARG B CA 1
ATOM 4700 C C . ARG B 1 323 ? 21.891 4.578 15.133 1 70 323 ARG B C 1
ATOM 4702 O O . ARG B 1 323 ? 22.781 5.426 15.016 1 70 323 ARG B O 1
ATOM 4709 N N . ARG B 1 324 ? 21.031 4.691 15.953 1 65.19 324 ARG B N 1
ATOM 4710 C CA . ARG B 1 324 ? 20.953 5.867 16.812 1 65.19 324 ARG B CA 1
ATOM 4711 C C . ARG B 1 324 ? 21.953 5.785 17.953 1 65.19 324 ARG B C 1
ATOM 4713 O O . ARG B 1 324 ? 22.406 6.809 18.469 1 65.19 324 ARG B O 1
ATOM 4720 N N . ARG B 1 325 ? 22.188 4.609 18.375 1 59.84 325 ARG B N 1
ATOM 4721 C CA . ARG B 1 325 ? 23.125 4.441 19.484 1 59.84 325 ARG B CA 1
ATOM 4722 C C . ARG B 1 325 ? 24.578 4.57 19 1 59.84 325 ARG B C 1
ATOM 4724 O O . ARG B 1 325 ? 25.469 4.883 19.797 1 59.84 325 ARG B O 1
ATOM 4731 N N . SER B 1 326 ? 24.781 4.426 17.75 1 53 326 SER B N 1
ATOM 4732 C CA . SER B 1 326 ? 26.156 4.59 17.266 1 53 326 SER B CA 1
ATOM 4733 C C . SER B 1 326 ? 26.438 6.043 16.891 1 53 326 SER B C 1
ATOM 4735 O O . SER B 1 326 ? 27.547 6.535 17.109 1 53 326 SER B O 1
#

Foldseek 3Di:
DDPPPPPPPPPPPCPPCVLCVLQPVLLVLLVVLLVVLVVVFVCCPPLVNVLVLLLQLLLLLLLLLLQLLQLQLLAAALQLLLLLQLLLLQLLCCCPVVVDDSVVSNVVSLVSLLVLLLQLLCCCQVVVPHSVVSNVVSNVVSLVNSCVSPVFDKHAADDPVLLQQSPPDDPVRDRVSSVVSVVSLVVSQCCLVPPPLNLLSLVSLVPVVVSVVVVDPSSVNSSVSSSSSSSSSSVSSSSVCSNRRMHGSPGRVPSSVLSNLLQVLLRRHSSHNDGGSNSSVSSSSSLSSLVSSCVSVVHDPVVSSVVSVVVSVVSNVVVVVVVVVD/DDPPPPPPPPPPPCPPCVLCVLQPVLLVLLVVLLVVLVVVFVCCPPLVNVLVLLLQLLLLLLLLLLQLLQLQLLAAALQLLLLLQLLLLQLLCCCPVVVDDSVVSNVVSLVSLLVLLLQLLCCCQVVVPHSVVSNVVSNVVSLVNSCVSPVFDKHAADDPVLLQQSPPDDPVRDRVSSVVSVVSLVVSQCCLVPPPLNLLSLVSLVPVVVSVVVVDPSSVNSSVSSSSSSSSSSVSSSSVCSNVRMHGSPGRVPSSVLSNLLQVLLRRHSSHNDGGSNSSVSSSSSLSSLVSSCVSVVHDPVVSSVVSVVVSVVSNVVVVVVVVVD

Organism: Agrobacterium fabrum (strain C58 / ATCC 33970) (NCBI:txid176299)

Sequence (652 aa):
MSALERNEGVTHTRSPLAWLSGATGPLLGLLMLCVFLTFASENFLSLRNGLNILDQITVLGIMAVGMTFVILLGGIDLSVGSVLALSMMIMGWTANVAGMPMGMAIVLALVASAACGLVVGILVTAFRVPAFIATLAMMSVARGLANMITDGQQIVGFPDWFMMLAIERHFGVLTATVLLMLVVVLVSWAFLRFRSEGRTVYAVGGNPEVARLAGINVPLVTICVYVVCAVLAGLAGIVLAARLDSVQPSSGFGYELDTIAAVVIGGTSLSGGAGGIGGTLIGVLIIGVLRNGLNLLNVSPFLQQVIIGVVIVLAVGAETLRRRRSMSALERNEGVTHTRSPLAWLSGATGPLLGLLMLCVFLTFASENFLSLRNGLNILDQITVLGIMAVGMTFVILLGGIDLSVGSVLALSMMIMGWTANVAGMPMGMAIVLALVASAACGLVVGILVTAFRVPAFIATLAMMSVARGLANMITDGQQIVGFPDWFMMLAIERHFGVLTATVLLMLVVVLVSWAFLRFRSEGRTVYAVGGNPEVARLAGINVPLVTICVYVVCAVLAGLAGIVLAARLDSVQPSSGFGYELDTIAAVVIGGTSLSGGAGGIGGTLIGVLIIGVLRNGLNLLNVSPFLQQVIIGVVIVLAVGAETLRRRRS

pLDDT: mean 88.66, std 15.11, range [30.19, 98.88]

Nearest PDB structures (foldseek):
  7lb8-assembly1_B  TM=5.256E-01  e=2.809E-01  Escherichia coli K-12
  1jfa-assembly1_A  TM=1.527E-01  e=5.401E+00  Fusarium sporotrichioides
  3gi9-assembly1_C  TM=1.445E-01  e=5.401E+00  Methanocaldococcus jannaschii
  2ps6-assembly1_A  TM=1.500E-01  e=6.959E+00  Fusarium sporotrichioides
  7lb8-assembly1_B  TM=5.226E-01  e=3.391E-01  Escherichia coli K-12

InterPro domains:
  IPR001851 ABC transporter, permease [PF02653] (51-316)

Radius of gyration: 26.36 Å; Cα contacts (8 Å, |Δi|>4): 1146; chains: 2; bounding box: 106×100×57 Å

Secondary structure (DSSP, 8-state):
---------------TTGGGGGGHHHHHHHHHHHHHHHHH-TTTTSHHHHHHHHHHHHHHHHHHHHHHHHHHTT---TTHHHHHHHHHHHHHIIIIIS---HHHHHHHHHHHHHHHHHHHHHHHHTS---HHHHHHHHHHHHHHHHHHHHTT--EE---HHHHHHHHPEETTTEEHHHHHHHHHHHHHHHHHHH-HHHHHHHHHHH-HHHHHHTT--HHHHHHHHHHHHHHHHHHHHHHHHHHHTEE-TTTTTTHHHHHHHHHHHTT--TTSS---HHHHHHHHHHHHHHHHHHHHTT--HHHHHHHHHHHHHHHHHHHHHHHHH-/---------------TTHHHHTTHHHHHHHHHHHHHHHHH-TTTTSHHHHHHHHHHHHHHHHHHHHHHHHHHTT---TTHHHHHHHHHHHHHIIIIIS---HHHHHHHHHHHHHHHHHHHHHHHHTS---HHHHHHHHHHHHHHHHHHHHTT--EE---HHHHHHHHPEETTTEEHHHHHHHHHHHHHHHHHHH-HHHHHHHHHHH-HHHHHHTT--HHHHHHHHHHHHHHHHHHHHHHHHHHHTEE-TTTTTTHHHHHHHHHHHTT--TTSS---HHHHHHHHHHHHHHHHHHHHTT--HHHHHHHHHHHHHHHHHHHHHHHHH-

Solvent-accessible surface area (backbone atoms only — not comparable to full-atom values): 30739 Å² total; per-residue (Å²): 140,82,84,75,73,79,77,74,72,78,72,70,72,71,56,87,58,55,81,42,62,66,26,45,64,44,48,52,51,37,50,53,49,49,55,51,37,47,73,74,33,90,57,51,82,35,68,69,43,49,46,47,38,47,58,65,27,25,40,51,43,31,30,22,54,19,45,40,50,30,21,22,46,38,41,55,62,58,19,40,14,21,32,12,10,24,13,21,34,46,21,47,43,33,28,68,70,69,59,39,57,60,71,57,14,50,50,52,12,36,51,53,11,29,50,53,11,41,50,41,19,42,37,37,50,81,36,52,24,57,42,64,56,37,18,46,22,44,22,36,26,30,32,15,51,18,21,54,75,53,72,59,44,67,46,71,69,66,59,65,73,53,35,39,35,51,62,46,52,48,94,80,62,39,23,52,44,38,49,49,28,50,49,53,49,51,52,52,39,47,37,50,71,70,37,69,68,30,48,49,44,32,40,36,7,59,36,53,66,62,28,40,75,73,68,46,61,58,56,58,55,49,23,51,32,34,20,48,22,23,29,29,14,9,50,22,18,48,51,47,27,26,61,63,38,35,29,38,33,73,42,41,72,64,39,30,57,52,26,51,40,16,20,43,50,9,42,30,32,68,72,19,37,39,65,52,56,69,22,25,51,51,17,34,47,38,54,27,50,50,53,48,47,39,49,75,68,68,50,52,71,36,56,46,36,26,50,49,20,51,52,46,42,51,50,49,21,53,51,48,50,52,62,68,75,104,140,83,84,74,73,77,78,73,73,77,71,72,71,70,57,85,57,55,80,40,60,67,26,46,63,44,48,51,52,38,51,52,52,51,55,52,37,46,74,74,32,89,57,50,81,35,68,68,42,51,46,46,36,48,58,64,27,25,41,51,43,31,30,22,54,18,46,40,52,30,21,23,45,38,43,56,63,58,19,39,13,22,32,11,10,25,12,23,33,46,21,45,42,34,28,67,70,70,59,40,58,59,70,58,13,49,50,52,11,35,51,51,11,28,48,52,10,41,52,40,18,42,37,36,50,80,36,53,24,57,40,64,56,37,16,46,21,42,22,35,27,29,32,15,51,18,21,55,74,53,72,59,43,68,47,70,69,67,60,64,74,53,35,39,34,51,62,46,54,48,93,80,62,38,23,51,46,39,49,49,30,51,49,53,50,50,52,51,38,47,37,50,70,71,36,72,68,30,48,48,44,34,40,36,7,59,36,51,67,62,28,41,75,71,68,45,62,57,57,59,53,48,24,51,33,34,20,49,23,23,28,28,13,8,51,21,19,48,50,46,27,26,62,62,39,35,29,37,33,75,41,42,73,62,41,31,59,52,26,50,40,15,21,44,51,10,40,30,31,67,72,19,38,40,64,53,57,70,23,24,52,52,17,34,47,39,54,28,50,49,54,48,48,40,47,75,68,68,50,53,72,36,57,47,37,26,51,50,20,52,51,44,41,50,49,49,21,52,51,47,52,52,63,69,74,105